Protein AF-A0A1Y2H6N6-F1 (afdb_monomer)

pLDDT: mean 71.26, std 25.76, range [23.81, 98.31]

Solvent-accessible surface area (backbone atoms only — not comparable to full-atom values): 41022 Å² total; per-residue (Å²): 111,69,70,61,58,49,52,52,53,40,67,78,58,43,85,90,69,68,81,56,61,67,55,51,50,54,47,26,56,52,52,50,36,59,76,45,70,73,45,80,83,80,35,55,64,87,38,50,57,92,87,78,74,82,55,48,78,52,72,51,32,27,39,26,52,64,88,40,48,65,54,54,52,55,57,47,41,76,80,26,39,63,58,71,90,57,88,89,52,83,86,52,82,52,66,34,27,36,42,32,33,29,46,33,33,94,84,36,56,42,51,51,28,55,70,78,53,43,67,64,22,41,46,44,33,46,29,47,67,31,63,75,72,50,58,84,29,74,31,34,46,33,43,33,36,37,42,41,78,90,73,74,52,76,56,48,77,49,70,47,80,43,41,48,72,52,46,47,41,29,63,74,62,78,46,75,65,60,71,60,46,51,57,41,55,78,64,62,80,55,57,68,68,60,49,52,50,48,50,48,52,53,49,57,50,40,49,53,32,52,78,55,59,41,40,46,38,38,32,38,38,26,34,49,55,39,29,36,42,95,30,32,44,49,53,38,40,34,42,34,35,78,32,32,25,31,63,22,33,48,76,90,78,49,76,48,17,66,92,41,77,53,47,80,95,63,76,79,66,79,88,49,83,88,57,58,74,79,41,47,54,71,52,84,43,27,43,37,38,44,32,38,41,35,47,83,94,51,78,78,61,65,71,57,58,48,52,69,72,28,40,62,41,38,86,43,69,84,70,45,76,63,56,54,33,46,61,71,62,42,51,95,78,56,92,77,77,65,90,63,60,87,50,69,88,53,84,70,81,50,73,84,78,53,70,77,73,66,68,63,74,52,70,87,69,79,76,94,61,82,87,73,94,68,87,78,82,81,78,78,80,81,79,79,85,82,87,84,85,88,83,87,82,89,82,90,75,78,100,79,85,82,78,82,81,75,79,84,76,77,54,72,66,64,56,50,50,57,52,50,57,63,55,68,76,60,80,85,80,88,91,86,86,88,79,89,81,89,79,87,84,86,88,83,88,88,88,80,87,83,89,86,82,88,83,88,89,89,82,88,88,80,90,88,88,90,88,89,85,84,84,85,86,82,91,84,84,82,87,87,85,89,89,83,90,91,89,81,91,87,82,88,90,89,81,89,84,88,86,88,82,90,87,81,88,85,79,88,80,87,89,84,89,81,79,90,82,89,78,90,79,81,93,76,90,78,85,79,78,83,76,84,78,74,81,78,83,76,80,71,82,75,79,73,56,65,72,60,52,54,51,52,49,50,56,38,51,54,48,47,55,51,29,52,55,46,38,51,54,15,50,49,26,47,73,74,38,57,75,71,42,26,53,46,13,55,54,38,41,52,53,26,53,52,51,46,52,47,39,53,52,52,47,52,55,49,51,54,53,71,65,41,97,66,96,78,81,82,90,76,78,72,54,66,64,54,55,50,50,53,53,51,51,50,52,48,50,54,50,50,63,73,64,57,133

Sequence (645 aa):
MLKSIFHVRLNTKPFHKENYDAVIVRLSNIYHIVAARGQKLKGDSQFSNVDSAAFVRDTTKYWVHPDNITEVKLVIMRHLPVLVFNTKKEYEENDSAISSVYVDNEDFECYQGRLEKTDMAQAIRIRWYGPTPTENGQCFLERKVHREKWTGEQSVKERFPIKTKYINPYLAGEYTMDVKFAKLRARGQKSVKDVELMQKLANDVQTSIVTKKMRPTIRAFYRRTAFQLSNDARVRISLDTELALIREDDFGGRRRAGDNWKREDIGIDWPFKQLPAEDITRFPYAVLEVKLQTHHGQEPPAWIVELINSHLVESCPRFSKYIHGVATLLEDKIQILPFWLPQMDQEIRKPPNTDFGLTSFLPRSWPVGTPQAGPRPTLAPRALIEGSSDSTIKGTKSLSEFEPKMPKTMDKATYQQKMAEKNANRRPANSSENTFYNQSTPMSASKASVAHSHPLVDNGSTVSDHASMAPPARPWVDRLNNRDSPLSLGAEPAMNEKNPSKANDGNNEDGLLRKKSTIRRKRFGFREKRSSVVPKRTTAPVRMEPKVFFANERTFLNWLQFSVLLGSIALTLLNFGNHMTRVSGAVLTVITLLAMLYALGIFHIRLSNILSSKANRQFHDRVGPTVLCVFLFGAYFLNFYSKSP

Nearest PDB structures (foldseek):
  3g3q-assembly1_A  TM=9.767E-01  e=6.636E-40  Saccharomyces cerevisiae
  3g3u-assembly2_B  TM=9.805E-01  e=2.078E-39  Saccharomyces cerevisiae
  5iig-assembly1_A  TM=8.612E-01  e=4.383E-41  Saccharomyces cerevisiae
  5iiq-assembly1_A  TM=8.213E-01  e=5.868E-42  Saccharomyces cerevisiae
  8i6v-assembly1_E  TM=6.382E-01  e=4.523E-48  Saccharomyces cerevisiae S288C

Secondary structure (DSSP, 8-state):
-HHHHHHHHHHHS-TTS--THHHHHHHHHHHHHHHTTTS-----GGGS-SSSS-EEEEEEEEEE-GGGHHHHHHHHHTTS-B--S-TTS---GGGGEEEEEEEE-TT-HHHHHHHHT-TT-EEEEEEEESSPPPTTSEEEEEEEE---GGG-----EEEEEEEGGGHHHHHTT---SHHHHHHHHHTT-S-HHHHHHHHHHHHHHHHHHHHTT-EEEEEEEEEEEEE--TT--SEEEEEEEEEEEEE---TTS--SSTTSSS-SS-SS-TT-TTS-GGGEEE-SSEEEEEEEEEETTPPPPHHHHHHHHSTT-EE-TT--HHHHHHHHH-GGG-S---TTGGGTTS--PPP--SSTTTGGGSPS----------PPPP--------------------S-S---PPP----HHHHHHHHHHHHHT--------------------------------------------PPPP------------------------------------------------------------------------HHHHHHHHHHHHHHHHHHHHHHHHHHHHHHH--HHHHHHHHHHHHHHHHHHHHHHHHHHHHHHHHHS----------SHHHHHHHHHHHHHHHHHHTT--

Mean predicted aligned error: 20.79 Å

Structure (mmCIF, N/CA/C/O backbone):
data_AF-A0A1Y2H6N6-F1
#
_entry.id   AF-A0A1Y2H6N6-F1
#
loop_
_atom_site.group_PDB
_atom_site.id
_atom_site.type_symbol
_atom_site.label_atom_id
_atom_site.label_alt_id
_atom_site.label_comp_id
_atom_site.label_asym_id
_atom_site.label_entity_id
_atom_site.label_seq_id
_atom_site.pdbx_PDB_ins_code
_atom_site.Cartn_x
_atom_site.Cartn_y
_atom_site.Cartn_z
_atom_site.occupancy
_atom_site.B_iso_or_equiv
_atom_site.auth_seq_id
_atom_site.auth_comp_id
_atom_site.auth_asym_id
_atom_site.auth_atom_id
_atom_site.pdbx_PDB_model_num
ATOM 1 N N . MET A 1 1 ? -1.825 -40.559 -17.951 1.00 51.31 1 MET A N 1
ATOM 2 C CA . MET A 1 1 ? -1.825 -40.774 -16.483 1.00 51.31 1 MET A CA 1
ATOM 3 C C . MET A 1 1 ? -0.556 -40.293 -15.770 1.00 51.31 1 MET A C 1
ATOM 5 O O . MET A 1 1 ? -0.718 -39.531 -14.832 1.00 51.31 1 MET A O 1
ATOM 9 N N . LEU A 1 2 ? 0.681 -40.657 -16.164 1.00 54.78 2 LEU A N 1
ATOM 10 C CA . LEU A 1 2 ? 1.888 -40.334 -15.360 1.00 54.78 2 LEU A CA 1
ATOM 11 C C . LEU A 1 2 ? 1.983 -38.874 -14.866 1.00 54.78 2 LEU A C 1
ATOM 13 O O . LEU A 1 2 ? 2.251 -38.667 -13.686 1.00 54.78 2 LEU A O 1
ATOM 17 N N . LYS A 1 3 ? 1.712 -37.873 -15.721 1.00 60.41 3 LYS A N 1
ATOM 18 C CA . LYS A 1 3 ? 1.762 -36.450 -15.327 1.00 60.41 3 LYS A CA 1
ATOM 19 C C . LYS A 1 3 ? 0.870 -36.122 -14.120 1.00 60.41 3 LYS A C 1
ATOM 21 O O . LYS A 1 3 ? 1.341 -35.438 -13.219 1.00 60.41 3 LYS A O 1
ATOM 26 N N . SER A 1 4 ? -0.371 -36.616 -14.046 1.00 72.69 4 SER A N 1
ATOM 27 C CA . SER A 1 4 ? -1.257 -36.313 -12.908 1.00 72.69 4 SER A CA 1
ATOM 28 C C . SER A 1 4 ? -0.800 -37.009 -11.624 1.00 72.69 4 SER A C 1
ATOM 30 O O . SER A 1 4 ? -0.731 -36.364 -10.582 1.00 72.69 4 SER A O 1
ATOM 32 N N . ILE A 1 5 ? -0.383 -38.277 -11.698 1.00 80.19 5 ILE A N 1
ATOM 33 C CA . ILE A 1 5 ? 0.163 -39.021 -10.546 1.00 80.19 5 ILE A CA 1
ATOM 34 C C . ILE A 1 5 ? 1.440 -38.344 -10.016 1.00 80.19 5 ILE A C 1
ATOM 36 O O . ILE A 1 5 ? 1.615 -38.194 -8.804 1.00 80.19 5 ILE A O 1
ATOM 40 N N . PHE A 1 6 ? 2.314 -37.881 -10.914 1.00 80.56 6 PHE A N 1
ATOM 41 C CA . PHE A 1 6 ? 3.525 -37.150 -10.550 1.00 80.56 6 PHE A CA 1
ATOM 42 C C . PHE A 1 6 ? 3.203 -35.774 -9.949 1.00 80.56 6 PHE A C 1
ATOM 44 O O . PHE A 1 6 ? 3.751 -35.437 -8.905 1.00 80.56 6 PHE A O 1
ATOM 51 N N . HIS A 1 7 ? 2.250 -35.018 -10.511 1.00 77.19 7 HIS A N 1
ATOM 52 C CA . HIS A 1 7 ? 1.781 -33.759 -9.917 1.00 77.19 7 HIS A CA 1
ATOM 53 C C . HIS A 1 7 ? 1.133 -33.945 -8.537 1.00 77.19 7 HIS A C 1
ATOM 55 O O . HIS A 1 7 ? 1.324 -33.088 -7.676 1.00 77.19 7 HIS A O 1
ATOM 61 N N . VAL A 1 8 ? 0.413 -35.043 -8.279 1.00 81.69 8 VAL A N 1
ATOM 62 C CA . VAL A 1 8 ? -0.088 -35.354 -6.927 1.00 81.69 8 VAL A CA 1
ATOM 63 C C . VAL A 1 8 ? 1.087 -35.583 -5.973 1.00 81.69 8 VAL A C 1
ATOM 65 O O . VAL A 1 8 ? 1.162 -34.918 -4.942 1.00 81.69 8 VAL A O 1
ATOM 68 N N . ARG A 1 9 ? 2.062 -36.428 -6.341 1.00 81.44 9 ARG A N 1
ATOM 69 C CA . ARG A 1 9 ? 3.252 -36.686 -5.506 1.00 81.44 9 ARG A CA 1
ATOM 70 C C . ARG A 1 9 ? 4.082 -35.417 -5.253 1.00 81.44 9 ARG A C 1
ATOM 72 O O . ARG A 1 9 ? 4.446 -35.160 -4.105 1.00 81.44 9 ARG A O 1
ATOM 79 N N . LEU A 1 10 ? 4.290 -34.580 -6.272 1.00 80.25 10 LEU A N 1
ATOM 80 C CA . LEU A 1 10 ? 4.934 -33.266 -6.147 1.00 80.25 10 LEU A CA 1
ATOM 81 C C . LEU A 1 10 ? 4.163 -32.309 -5.230 1.00 80.25 10 LEU A C 1
ATOM 83 O O . LEU A 1 10 ? 4.784 -31.554 -4.494 1.00 80.25 10 LEU A O 1
ATOM 87 N N . ASN A 1 11 ? 2.827 -32.328 -5.240 1.00 75.56 11 ASN A N 1
ATOM 88 C CA . ASN A 1 11 ? 2.036 -31.497 -4.328 1.00 75.56 11 ASN A CA 1
ATOM 89 C C . ASN A 1 11 ? 2.019 -32.036 -2.888 1.00 75.56 11 ASN A C 1
ATOM 91 O O . ASN A 1 11 ? 1.896 -31.234 -1.967 1.00 75.56 11 ASN A O 1
ATOM 95 N N . THR A 1 12 ? 2.190 -33.348 -2.672 1.00 79.62 12 THR A N 1
ATOM 96 C CA . THR A 1 12 ? 2.361 -33.921 -1.319 1.00 79.62 12 THR A CA 1
ATOM 97 C C . THR A 1 12 ? 3.763 -33.723 -0.734 1.00 79.62 12 THR A C 1
ATOM 99 O O . THR A 1 12 ? 3.912 -33.759 0.484 1.00 79.62 12 THR A O 1
ATOM 102 N N . LYS A 1 13 ? 4.789 -33.500 -1.570 1.00 75.50 13 LYS A N 1
ATOM 103 C CA . LYS A 1 13 ? 6.164 -33.160 -1.149 1.00 75.50 13 LYS A CA 1
ATOM 104 C C . LYS A 1 13 ? 6.730 -31.994 -1.986 1.00 75.50 13 LYS A C 1
ATOM 106 O O . LYS A 1 13 ? 7.582 -32.215 -2.851 1.00 75.50 13 LYS A O 1
ATOM 111 N N . PRO A 1 14 ? 6.233 -30.758 -1.785 1.00 70.56 14 PRO A N 1
ATOM 112 C CA . PRO A 1 14 ? 6.499 -29.642 -2.687 1.00 70.56 14 PRO A CA 1
ATOM 113 C C . PRO A 1 14 ? 7.792 -28.890 -2.339 1.00 70.56 14 PRO A C 1
ATOM 115 O O . PRO A 1 14 ? 7.750 -27.823 -1.732 1.00 70.56 14 PRO A O 1
ATOM 118 N N . PHE A 1 15 ? 8.933 -29.387 -2.826 1.00 70.00 15 PHE A N 1
ATOM 119 C CA . PHE A 1 15 ? 10.248 -28.723 -2.703 1.00 70.00 15 PHE A CA 1
ATOM 120 C C . PHE A 1 15 ? 10.281 -27.268 -3.225 1.00 70.00 15 PHE A C 1
ATOM 122 O O . PHE A 1 15 ? 11.168 -26.499 -2.888 1.00 70.00 15 PHE A O 1
ATOM 129 N N . HIS A 1 16 ? 9.317 -26.883 -4.066 1.00 66.06 16 HIS A N 1
ATOM 130 C CA . HIS A 1 16 ? 9.185 -25.552 -4.668 1.00 66.06 16 HIS A CA 1
ATOM 131 C C . HIS A 1 16 ? 8.195 -24.632 -3.921 1.00 66.06 16 HIS A C 1
ATOM 133 O O . HIS A 1 16 ? 7.861 -23.564 -4.427 1.00 66.06 16 HIS A O 1
ATOM 139 N N . LYS A 1 17 ? 7.670 -25.050 -2.758 1.00 64.56 17 LYS A N 1
ATOM 140 C CA . LYS A 1 17 ? 6.752 -24.253 -1.913 1.00 64.56 17 LYS A CA 1
ATOM 141 C C . LYS A 1 17 ? 7.272 -24.059 -0.484 1.00 64.56 17 LYS A C 1
ATOM 143 O O . LYS A 1 17 ? 6.508 -23.684 0.401 1.00 64.56 17 LYS A O 1
ATOM 148 N N . GLU A 1 18 ? 8.549 -24.340 -0.245 1.00 69.06 18 GLU A N 1
ATOM 149 C CA . GLU A 1 18 ? 9.190 -24.104 1.047 1.00 69.06 18 GLU A CA 1
ATOM 150 C C . GLU A 1 18 ? 9.322 -22.594 1.300 1.00 69.06 18 GLU A C 1
ATOM 152 O O . GLU A 1 18 ? 9.846 -21.857 0.463 1.00 69.06 18 GLU A O 1
ATOM 157 N N . ASN A 1 19 ? 8.841 -22.113 2.451 1.00 73.88 19 ASN A N 1
ATOM 158 C CA . ASN A 1 19 ? 8.989 -20.705 2.810 1.00 73.88 19 ASN A CA 1
ATOM 159 C C . ASN A 1 19 ? 10.373 -20.455 3.430 1.00 73.88 19 ASN A C 1
ATOM 161 O O . ASN A 1 19 ? 10.602 -20.700 4.615 1.00 73.88 19 ASN A O 1
ATOM 165 N N . TYR A 1 20 ? 11.292 -19.924 2.625 1.00 81.62 20 TYR A N 1
ATOM 166 C CA . TYR A 1 20 ? 12.651 -19.610 3.063 1.00 81.62 20 TYR A CA 1
ATOM 167 C C . TYR A 1 20 ? 12.773 -18.340 3.925 1.00 81.62 20 TYR A C 1
ATOM 169 O O . TYR A 1 20 ? 13.885 -18.015 4.331 1.00 81.62 20 TYR A O 1
ATOM 177 N N . ASP A 1 21 ? 11.697 -17.620 4.263 1.00 81.75 21 ASP A N 1
ATOM 178 C CA . ASP A 1 21 ? 11.808 -16.307 4.925 1.00 81.75 21 ASP A CA 1
ATOM 179 C C . ASP A 1 21 ? 12.500 -16.346 6.294 1.00 81.75 21 ASP A C 1
ATOM 181 O O . ASP A 1 21 ? 13.324 -15.476 6.579 1.00 81.75 21 ASP A O 1
ATOM 185 N N . ALA A 1 22 ? 12.275 -17.380 7.110 1.00 83.94 22 ALA A N 1
ATOM 186 C CA . ALA A 1 22 ? 13.006 -17.548 8.370 1.00 83.94 22 ALA A CA 1
ATOM 187 C C . ALA A 1 22 ? 14.518 -17.777 8.148 1.00 83.94 22 ALA A C 1
ATOM 189 O O . ALA A 1 22 ? 15.350 -17.307 8.930 1.00 83.94 22 ALA A O 1
ATOM 190 N N . VAL A 1 23 ? 14.884 -18.449 7.050 1.00 86.81 23 VAL A N 1
ATOM 191 C CA . VAL A 1 23 ? 16.280 -18.653 6.634 1.00 86.81 23 VAL A CA 1
ATOM 192 C C . VAL A 1 23 ? 16.868 -17.352 6.087 1.00 86.81 23 VAL A C 1
ATOM 194 O O . VAL A 1 23 ? 17.972 -16.992 6.477 1.00 86.81 23 VAL A O 1
ATOM 197 N N . ILE A 1 24 ? 16.128 -16.600 5.266 1.00 87.50 24 ILE A N 1
ATOM 198 C CA . ILE A 1 24 ? 16.547 -15.306 4.700 1.00 87.50 24 ILE A CA 1
ATOM 199 C C . ILE A 1 24 ? 16.751 -14.259 5.807 1.00 87.50 24 ILE A C 1
ATOM 201 O O . ILE A 1 24 ? 17.736 -13.525 5.770 1.00 87.50 24 ILE A O 1
ATOM 205 N N . VAL A 1 25 ? 15.896 -14.218 6.836 1.00 86.62 25 VAL A N 1
ATOM 206 C CA . VAL A 1 25 ? 16.084 -13.357 8.022 1.00 86.62 25 VAL A CA 1
ATOM 207 C C . VAL A 1 25 ? 17.389 -13.701 8.753 1.00 86.62 25 VAL A C 1
ATOM 209 O O . VAL A 1 25 ? 18.194 -12.810 9.036 1.00 86.62 25 VAL A O 1
ATOM 212 N N . ARG A 1 26 ? 17.638 -14.989 9.031 1.00 86.69 26 ARG A N 1
ATOM 213 C CA . ARG A 1 26 ? 18.870 -15.448 9.700 1.00 86.69 26 ARG A CA 1
ATOM 214 C C . ARG A 1 26 ? 20.116 -15.196 8.833 1.00 86.69 26 ARG A C 1
ATOM 216 O O . ARG A 1 26 ? 21.112 -14.678 9.336 1.00 86.69 26 ARG A O 1
ATOM 223 N N . LEU A 1 27 ? 20.037 -15.471 7.530 1.00 90.69 27 LEU A N 1
ATOM 224 C CA . LEU A 1 27 ? 21.101 -15.246 6.548 1.00 90.69 27 LEU A CA 1
ATOM 225 C C . LEU A 1 27 ? 21.431 -13.759 6.381 1.00 90.69 27 LEU A C 1
ATOM 227 O O . LEU A 1 27 ? 22.607 -13.418 6.332 1.00 90.69 27 LEU A O 1
ATOM 231 N N . SER A 1 28 ? 20.432 -12.871 6.356 1.00 88.12 28 SER A N 1
ATOM 232 C CA . SER A 1 28 ? 20.632 -11.418 6.277 1.00 88.12 28 SER A CA 1
ATOM 233 C C . SER A 1 28 ? 21.463 -10.907 7.455 1.00 88.12 28 SER A C 1
ATOM 235 O O . SER A 1 28 ? 22.450 -10.196 7.255 1.00 88.12 28 SER A O 1
ATOM 237 N N . ASN A 1 29 ? 21.128 -11.335 8.678 1.00 84.81 29 ASN A N 1
ATOM 238 C CA . ASN A 1 29 ? 21.883 -10.977 9.878 1.00 84.81 29 ASN A CA 1
ATOM 239 C C . ASN A 1 29 ? 23.345 -11.452 9.791 1.00 84.81 29 ASN A C 1
ATOM 241 O O . ASN A 1 29 ? 24.260 -10.655 9.996 1.00 84.81 29 ASN A O 1
ATOM 245 N N . ILE A 1 30 ? 23.575 -12.722 9.436 1.00 87.69 30 ILE A N 1
ATOM 246 C CA . ILE A 1 30 ? 24.926 -13.298 9.313 1.00 87.69 30 ILE A CA 1
ATOM 247 C C . ILE A 1 30 ? 25.726 -12.594 8.207 1.00 87.69 30 ILE A C 1
ATOM 249 O O . ILE A 1 30 ? 26.849 -12.152 8.446 1.00 87.69 30 ILE A O 1
ATOM 253 N N . TYR A 1 31 ? 25.139 -12.437 7.017 1.00 89.19 31 TYR A N 1
ATOM 254 C CA . TYR A 1 31 ? 25.769 -11.794 5.864 1.00 89.19 31 TYR A CA 1
ATOM 255 C C . TYR A 1 31 ? 26.246 -10.379 6.200 1.00 89.19 31 TYR A C 1
ATOM 257 O O . TYR A 1 31 ? 27.390 -10.033 5.915 1.00 89.19 31 TYR A O 1
ATOM 265 N N . HIS A 1 32 ? 25.417 -9.575 6.868 1.00 83.94 32 HIS A N 1
ATOM 266 C CA . HIS A 1 32 ? 25.792 -8.213 7.237 1.00 83.94 32 HIS A CA 1
ATOM 267 C C . HIS A 1 32 ? 26.825 -8.135 8.368 1.00 83.94 32 HIS A C 1
ATOM 269 O O . HIS A 1 32 ? 27.673 -7.245 8.325 1.00 83.94 32 HIS A O 1
ATOM 275 N N . ILE A 1 33 ? 26.818 -9.066 9.330 1.00 84.94 33 ILE A N 1
ATOM 276 C CA . ILE A 1 33 ? 27.881 -9.173 10.346 1.00 84.94 33 ILE A CA 1
ATOM 277 C C . ILE A 1 33 ? 29.229 -9.489 9.677 1.00 84.94 33 ILE A C 1
ATOM 279 O O . ILE A 1 33 ? 30.233 -8.845 9.984 1.00 84.94 33 ILE A O 1
ATOM 283 N N . VAL A 1 34 ? 29.253 -10.433 8.730 1.00 87.81 34 VAL A N 1
ATOM 284 C CA . VAL A 1 34 ? 30.469 -10.822 7.992 1.00 87.81 34 VAL A CA 1
ATOM 285 C C . VAL A 1 34 ? 30.937 -9.704 7.054 1.00 87.81 34 VAL A C 1
ATOM 287 O O . VAL A 1 34 ? 32.109 -9.330 7.088 1.00 87.81 34 VAL A O 1
ATOM 290 N N . ALA A 1 35 ? 30.034 -9.110 6.268 1.00 83.50 35 ALA A N 1
ATOM 291 C CA . ALA A 1 35 ? 30.352 -8.025 5.336 1.00 83.50 35 ALA A CA 1
ATOM 292 C C . ALA A 1 35 ? 30.894 -6.774 6.052 1.00 83.50 35 ALA A C 1
ATOM 294 O O . ALA A 1 35 ? 31.828 -6.138 5.566 1.00 83.50 35 ALA A O 1
ATOM 295 N N . ALA A 1 36 ? 30.368 -6.455 7.239 1.00 79.88 36 ALA A N 1
ATOM 296 C CA . ALA A 1 36 ? 30.872 -5.377 8.087 1.00 79.88 36 ALA A CA 1
ATOM 297 C C . ALA A 1 36 ? 32.096 -5.775 8.942 1.00 79.88 36 ALA A C 1
ATOM 299 O O . ALA A 1 36 ? 32.544 -4.980 9.768 1.00 79.88 36 ALA A O 1
ATOM 300 N N . ARG A 1 37 ? 32.643 -6.991 8.776 1.00 82.00 37 ARG A N 1
ATOM 301 C CA . ARG A 1 37 ? 33.781 -7.537 9.546 1.00 82.00 37 ARG A CA 1
ATOM 302 C C . ARG A 1 37 ? 33.584 -7.417 11.067 1.00 82.00 37 ARG A C 1
ATOM 304 O O . ARG A 1 37 ? 34.478 -6.985 11.789 1.00 82.00 37 ARG A O 1
ATOM 311 N N . GLY A 1 38 ? 32.380 -7.735 11.546 1.00 72.44 38 GLY A N 1
ATOM 312 C CA . GLY A 1 38 ? 31.982 -7.627 12.955 1.00 72.44 38 GLY A CA 1
ATOM 313 C C . GLY A 1 38 ? 31.633 -6.210 13.435 1.00 72.44 38 GLY A C 1
ATOM 314 O O . GLY A 1 38 ? 31.127 -6.053 14.546 1.00 72.44 38 GLY A O 1
ATOM 315 N N . GLN A 1 39 ? 31.844 -5.169 12.623 1.00 72.94 39 GLN A N 1
ATOM 316 C CA . GLN A 1 39 ? 31.418 -3.811 12.966 1.00 72.94 39 GLN A CA 1
ATOM 317 C C . GLN A 1 39 ? 29.894 -3.665 12.828 1.00 72.94 39 GLN A C 1
ATOM 319 O O . GLN A 1 39 ? 29.255 -4.297 11.989 1.00 72.94 39 GLN A O 1
ATOM 324 N N . LYS A 1 40 ? 29.283 -2.777 13.621 1.00 67.06 40 LYS A N 1
ATOM 325 C CA . LYS A 1 40 ? 27.877 -2.399 13.404 1.00 67.06 40 LYS A CA 1
ATOM 326 C C . LYS A 1 40 ? 27.774 -1.580 12.116 1.00 67.06 40 LYS A C 1
ATOM 328 O O . LYS A 1 40 ? 28.489 -0.589 11.981 1.00 67.06 40 LYS A O 1
ATOM 333 N N . LEU A 1 41 ? 26.858 -1.952 11.217 1.00 63.69 41 LEU A N 1
ATOM 334 C CA . LEU A 1 41 ? 26.560 -1.197 9.994 1.00 63.69 41 LEU A CA 1
ATOM 335 C C . LEU A 1 41 ? 26.210 0.263 10.323 1.00 63.69 41 LEU A C 1
ATOM 337 O O . LEU A 1 41 ? 25.100 0.573 10.764 1.00 63.69 41 LEU A O 1
ATOM 341 N N . LYS A 1 42 ? 27.160 1.173 10.089 1.00 57.12 42 LYS A N 1
ATOM 342 C CA . LYS A 1 42 ? 26.956 2.618 10.219 1.00 57.12 42 LYS A CA 1
ATOM 343 C C . LYS A 1 42 ? 26.180 3.127 9.004 1.00 57.12 42 LYS A C 1
ATOM 345 O O . LYS A 1 42 ? 26.768 3.577 8.028 1.00 57.12 42 LYS A O 1
ATOM 350 N N . GLY A 1 43 ? 24.851 3.046 9.080 1.00 59.12 43 GLY A N 1
ATOM 351 C CA . GLY A 1 43 ? 23.979 3.827 8.203 1.00 59.12 43 GLY A CA 1
ATOM 352 C C . GLY A 1 43 ? 24.268 5.324 8.366 1.00 59.12 43 GLY A C 1
ATOM 353 O O . GLY A 1 43 ? 24.599 5.780 9.464 1.00 59.12 43 GLY A O 1
ATOM 354 N N . ASP A 1 44 ? 24.181 6.055 7.262 1.00 57.75 44 ASP A N 1
ATOM 355 C CA . ASP A 1 44 ? 24.657 7.432 7.135 1.00 57.75 44 ASP A CA 1
ATOM 356 C C . ASP A 1 44 ? 23.765 8.402 7.926 1.00 57.75 44 ASP A C 1
ATOM 358 O O . ASP A 1 44 ? 22.629 8.691 7.543 1.00 57.75 44 ASP A O 1
ATOM 362 N N . SER A 1 45 ? 24.257 8.855 9.083 1.00 57.22 45 SER A N 1
ATOM 363 C CA . SER A 1 45 ? 23.423 9.431 10.147 1.00 57.22 45 SER A CA 1
ATOM 364 C C . SER A 1 45 ? 22.739 10.746 9.772 1.00 57.22 45 SER A C 1
ATOM 366 O O . SER A 1 45 ? 21.734 11.093 10.396 1.00 57.22 45 SER A O 1
ATOM 368 N N . GLN A 1 46 ? 23.202 11.438 8.727 1.00 54.62 46 GLN A N 1
ATOM 369 C CA . GLN A 1 46 ? 22.524 12.613 8.165 1.00 54.62 46 GLN A CA 1
ATOM 370 C C . GLN A 1 46 ? 21.119 12.265 7.635 1.00 54.62 46 GLN A C 1
ATOM 372 O O . GLN A 1 46 ? 20.206 13.083 7.712 1.00 54.62 46 GLN A O 1
ATOM 377 N N . PHE A 1 47 ? 20.915 11.021 7.189 1.00 54.97 47 PHE A N 1
ATOM 378 C CA . PHE A 1 47 ? 19.635 10.495 6.707 1.00 54.97 47 PHE A CA 1
ATOM 379 C C . PHE A 1 47 ? 18.816 9.788 7.799 1.00 54.97 47 PHE A C 1
ATOM 381 O O . PHE A 1 47 ? 17.760 9.232 7.501 1.00 54.97 47 PHE A O 1
ATOM 388 N N . SER A 1 48 ? 19.260 9.797 9.061 1.00 54.75 48 SER A N 1
ATOM 389 C CA . SER A 1 48 ? 18.502 9.178 10.159 1.00 54.75 48 SER A CA 1
ATOM 390 C C . SER A 1 48 ? 17.197 9.929 10.467 1.00 54.75 48 SER A C 1
ATOM 392 O O . SER A 1 48 ? 16.164 9.297 10.705 1.00 54.75 48 SER A O 1
ATOM 394 N N . ASN A 1 49 ? 17.219 11.268 10.404 1.00 51.72 49 ASN A N 1
ATOM 395 C CA . ASN A 1 49 ? 16.061 12.116 10.677 1.00 51.72 49 ASN A CA 1
ATOM 396 C C . ASN A 1 49 ? 15.224 12.363 9.419 1.00 51.72 49 ASN A C 1
ATOM 398 O O . ASN A 1 49 ? 15.713 12.747 8.358 1.00 51.72 49 ASN A O 1
ATOM 402 N N . VAL A 1 50 ? 13.917 12.167 9.571 1.00 51.53 50 VAL A N 1
ATOM 403 C CA . VAL A 1 50 ? 12.918 12.242 8.498 1.00 51.53 50 VAL A CA 1
ATOM 404 C C . VAL A 1 50 ? 12.511 13.693 8.196 1.00 51.53 50 VAL A C 1
ATOM 406 O O . VAL A 1 50 ? 12.016 13.963 7.107 1.00 51.53 50 VAL A O 1
ATOM 409 N N . ASP A 1 51 ? 12.764 14.643 9.096 1.00 49.72 51 ASP A N 1
ATOM 410 C CA . ASP A 1 51 ? 12.102 15.957 9.058 1.00 49.72 51 ASP A CA 1
ATOM 411 C C . ASP A 1 51 ? 13.055 17.154 8.844 1.00 49.72 51 ASP A C 1
ATOM 413 O O . ASP A 1 51 ? 12.618 18.302 8.884 1.00 49.72 51 ASP A O 1
ATOM 417 N N . SER A 1 52 ? 14.352 16.913 8.597 1.00 49.75 52 SER A N 1
ATOM 418 C CA . SER A 1 52 ? 15.408 17.941 8.730 1.00 49.75 52 SER A CA 1
ATOM 419 C C . SER A 1 52 ? 16.330 18.143 7.511 1.00 49.75 52 SER A C 1
ATOM 421 O O . SER A 1 52 ? 17.509 18.429 7.695 1.00 49.75 52 SER A O 1
ATOM 423 N N . ALA A 1 53 ? 15.836 18.035 6.269 1.00 52.84 53 ALA A N 1
ATOM 424 C CA . ALA A 1 53 ? 16.568 18.518 5.084 1.00 52.84 53 ALA A CA 1
ATOM 425 C C . ALA A 1 53 ? 15.661 18.744 3.857 1.00 52.84 53 ALA A C 1
ATOM 427 O O . ALA A 1 53 ? 14.551 18.223 3.781 1.00 52.84 53 ALA A O 1
ATOM 428 N N . ALA A 1 54 ? 16.169 19.469 2.853 1.00 61.50 54 ALA A N 1
ATOM 429 C CA . ALA A 1 54 ? 15.579 19.509 1.514 1.00 61.50 54 ALA A CA 1
ATOM 430 C C . ALA A 1 54 ? 15.968 18.241 0.725 1.00 61.50 54 ALA A C 1
ATOM 432 O O . ALA A 1 54 ? 17.014 18.178 0.071 1.00 61.50 54 ALA A O 1
ATOM 433 N N . PHE A 1 55 ? 15.126 17.214 0.819 1.00 68.75 55 PHE A N 1
ATOM 434 C CA . PHE A 1 55 ? 15.202 15.977 0.037 1.00 68.75 55 PHE A CA 1
ATOM 435 C C . PHE A 1 55 ? 13.968 15.834 -0.867 1.00 68.75 55 PHE A C 1
ATOM 437 O O . PHE A 1 55 ? 12.889 16.357 -0.577 1.00 68.75 55 PHE A O 1
ATOM 444 N N . VAL A 1 56 ? 14.102 15.057 -1.937 1.00 73.25 56 VAL A N 1
ATOM 445 C CA . VAL A 1 56 ? 12.978 14.577 -2.741 1.00 73.25 56 VAL A CA 1
ATOM 446 C C . VAL A 1 56 ? 12.586 13.194 -2.233 1.00 73.25 56 VAL A C 1
ATOM 448 O O . VAL A 1 56 ? 13.428 12.306 -2.114 1.00 73.25 56 VAL A O 1
ATOM 451 N N . ARG A 1 57 ? 11.296 13.005 -1.938 1.00 79.88 57 ARG A N 1
ATOM 452 C CA . ARG A 1 57 ? 10.717 11.683 -1.681 1.00 79.88 57 ARG A CA 1
ATOM 453 C C . ARG A 1 57 ? 10.056 11.152 -2.937 1.00 79.88 57 ARG A C 1
ATOM 455 O O . ARG A 1 57 ? 9.169 11.815 -3.472 1.00 79.88 57 ARG A O 1
ATOM 462 N N . ASP A 1 58 ? 10.417 9.936 -3.326 1.00 83.06 58 ASP A N 1
ATOM 463 C CA . ASP A 1 58 ? 9.638 9.148 -4.280 1.00 83.06 58 ASP A CA 1
ATOM 464 C C . ASP A 1 58 ? 9.215 7.805 -3.665 1.00 83.06 58 ASP A C 1
ATOM 466 O O . ASP A 1 58 ? 9.776 7.322 -2.675 1.00 83.06 58 ASP A O 1
ATOM 470 N N . THR A 1 59 ? 8.149 7.220 -4.199 1.00 88.94 59 THR A N 1
ATOM 471 C CA . THR A 1 59 ? 7.614 5.922 -3.784 1.00 88.94 59 THR A CA 1
ATOM 472 C C . THR A 1 59 ? 7.010 5.223 -4.991 1.00 88.94 59 THR A C 1
ATOM 474 O O . THR A 1 59 ? 5.827 5.387 -5.312 1.00 88.94 59 THR A O 1
ATOM 477 N N . THR A 1 60 ? 7.836 4.420 -5.649 1.00 91.88 60 THR A N 1
ATOM 478 C CA . THR A 1 60 ? 7.448 3.590 -6.785 1.00 91.88 60 THR A CA 1
ATOM 479 C C . THR A 1 60 ? 6.976 2.213 -6.318 1.00 91.88 60 THR A C 1
ATOM 481 O O . THR A 1 60 ? 7.180 1.796 -5.171 1.00 91.88 60 THR A O 1
ATOM 484 N N . LYS A 1 61 ? 6.249 1.520 -7.198 1.00 95.81 61 LYS A N 1
ATOM 485 C CA . LYS A 1 61 ? 5.695 0.194 -6.929 1.00 95.81 61 LYS A CA 1
ATOM 486 C C . LYS A 1 61 ? 5.814 -0.687 -8.149 1.00 95.81 61 LYS A C 1
ATOM 488 O O . LYS A 1 61 ? 5.579 -0.222 -9.262 1.00 95.81 61 LYS A O 1
ATOM 493 N N . TYR A 1 62 ? 6.110 -1.950 -7.887 1.00 96.44 62 TYR A N 1
ATOM 494 C CA . TYR A 1 62 ? 6.335 -2.957 -8.903 1.00 96.44 62 TYR A CA 1
ATOM 495 C C . TYR A 1 62 ? 5.604 -4.244 -8.540 1.00 96.44 62 TYR A C 1
ATOM 497 O O . TYR A 1 62 ? 5.381 -4.534 -7.360 1.00 96.44 62 TYR A O 1
ATOM 505 N N . TRP A 1 63 ? 5.239 -5.011 -9.556 1.00 97.12 63 TRP A N 1
ATOM 506 C CA . TRP A 1 63 ? 4.833 -6.400 -9.413 1.00 97.12 63 TRP A CA 1
ATOM 507 C C . TRP A 1 63 ? 6.052 -7.303 -9.613 1.00 97.12 63 TRP A C 1
ATOM 509 O O . TRP A 1 63 ? 6.966 -6.971 -10.367 1.00 97.12 63 TRP A O 1
ATOM 519 N N . VAL A 1 64 ? 6.081 -8.421 -8.896 1.00 96.44 64 VAL A N 1
ATOM 520 C CA . VAL A 1 64 ? 7.145 -9.430 -8.944 1.00 96.44 64 VAL A CA 1
ATOM 521 C C . VAL A 1 64 ? 6.469 -10.783 -9.114 1.00 96.44 64 VAL A C 1
ATOM 523 O O . VAL A 1 64 ? 5.610 -11.143 -8.304 1.00 96.44 64 VAL A O 1
ATOM 526 N N . HIS A 1 65 ? 6.829 -11.523 -10.162 1.00 95.00 65 HIS A N 1
ATOM 527 C CA . HIS A 1 65 ? 6.282 -12.859 -10.393 1.00 95.00 65 HIS A CA 1
ATOM 528 C C . HIS A 1 65 ? 6.679 -13.807 -9.238 1.00 95.00 65 HIS A C 1
ATOM 530 O O . HIS A 1 65 ? 7.810 -13.689 -8.760 1.00 95.00 65 HIS A O 1
ATOM 536 N N . PRO A 1 66 ? 5.813 -14.736 -8.776 1.00 92.25 66 PRO A N 1
ATOM 537 C CA . PRO A 1 66 ? 6.115 -15.652 -7.673 1.00 92.25 66 PRO A CA 1
ATOM 538 C C . PRO A 1 66 ? 7.487 -16.331 -7.745 1.00 92.25 66 PRO A C 1
ATOM 540 O O . PRO A 1 66 ? 8.233 -16.281 -6.769 1.00 92.25 66 PRO A O 1
ATOM 543 N N . ASP A 1 67 ? 7.854 -16.866 -8.912 1.00 89.50 67 ASP A N 1
ATOM 544 C CA . ASP A 1 67 ? 9.157 -17.503 -9.171 1.00 89.50 67 ASP A CA 1
ATOM 545 C C . ASP A 1 67 ? 10.352 -16.593 -8.806 1.00 89.50 67 ASP A C 1
ATOM 547 O O . ASP A 1 67 ? 11.358 -17.055 -8.270 1.00 89.50 67 ASP A O 1
ATOM 551 N N . ASN A 1 68 ? 10.218 -15.280 -9.029 1.00 91.94 68 ASN A N 1
ATOM 552 C CA . ASN A 1 68 ? 11.277 -14.286 -8.837 1.00 91.94 68 ASN A CA 1
ATOM 553 C C . ASN A 1 68 ? 11.376 -13.787 -7.381 1.00 91.94 68 ASN A C 1
ATOM 555 O O . ASN A 1 68 ? 12.310 -13.056 -7.049 1.00 91.94 68 ASN A O 1
ATOM 559 N N . ILE A 1 69 ? 10.427 -14.132 -6.494 1.00 92.62 69 ILE A N 1
ATOM 560 C CA . ILE A 1 69 ? 10.357 -13.592 -5.120 1.00 92.62 69 ILE A CA 1
ATOM 561 C C . ILE A 1 69 ? 11.651 -13.866 -4.346 1.00 92.62 69 ILE A C 1
ATOM 563 O O . ILE A 1 69 ? 12.190 -12.957 -3.712 1.00 92.62 69 ILE A O 1
ATOM 567 N N . THR A 1 70 ? 12.153 -15.101 -4.390 1.00 90.38 70 THR A N 1
ATOM 568 C CA . THR A 1 70 ? 13.349 -15.518 -3.640 1.00 90.38 70 THR A CA 1
ATOM 569 C C . THR A 1 70 ? 14.608 -14.828 -4.166 1.00 90.38 70 THR A C 1
ATOM 571 O O . THR A 1 70 ? 15.425 -14.356 -3.376 1.00 90.38 70 THR A O 1
ATOM 574 N N . GLU A 1 71 ? 14.733 -14.686 -5.487 1.00 90.88 71 GLU A N 1
ATOM 575 C CA . GLU A 1 71 ? 15.835 -13.961 -6.123 1.00 90.88 71 GLU A CA 1
ATOM 576 C C . GLU A 1 71 ? 15.817 -12.472 -5.758 1.00 90.88 71 GLU A C 1
ATOM 578 O O . GLU A 1 71 ? 16.817 -11.953 -5.265 1.00 90.88 71 GLU A O 1
ATOM 583 N N . VAL A 1 72 ? 14.665 -11.802 -5.874 1.00 93.69 72 VAL A N 1
ATOM 584 C CA . VAL A 1 72 ? 14.505 -10.392 -5.478 1.00 93.69 72 VAL A CA 1
ATOM 585 C C . VAL A 1 72 ? 14.819 -10.187 -3.991 1.00 93.69 72 VAL A C 1
ATOM 587 O O . VAL A 1 72 ? 15.531 -9.240 -3.647 1.00 93.69 72 VAL A O 1
ATOM 590 N N . LYS A 1 73 ? 14.363 -11.083 -3.099 1.00 93.69 73 LYS A N 1
ATOM 591 C CA . LYS A 1 73 ? 14.708 -11.039 -1.664 1.00 93.69 73 LYS A CA 1
ATOM 592 C C . LYS A 1 73 ? 16.224 -11.128 -1.449 1.00 93.69 73 LYS A C 1
ATOM 594 O O . LYS A 1 73 ? 16.769 -10.307 -0.714 1.00 93.69 73 LYS A O 1
ATOM 599 N N . LEU A 1 74 ? 16.908 -12.069 -2.103 1.00 91.62 74 LEU A N 1
ATOM 600 C CA . LEU A 1 74 ? 18.355 -12.279 -1.957 1.00 91.62 74 LEU A CA 1
ATOM 601 C C . LEU A 1 74 ? 19.200 -11.159 -2.587 1.00 91.62 74 LEU A C 1
ATOM 603 O O . LEU A 1 74 ? 20.218 -10.777 -2.011 1.00 91.62 74 LEU A O 1
ATOM 607 N N . VAL A 1 75 ? 18.772 -10.589 -3.717 1.00 92.12 75 VAL A N 1
ATOM 608 C CA . VAL A 1 75 ? 19.419 -9.423 -4.342 1.00 92.12 75 VAL A CA 1
ATOM 609 C C . VAL A 1 75 ? 19.333 -8.202 -3.422 1.00 92.12 75 VAL A C 1
ATOM 611 O O . VAL A 1 75 ? 20.360 -7.594 -3.127 1.00 92.12 75 VAL A O 1
ATOM 614 N N . ILE A 1 76 ? 18.149 -7.876 -2.889 1.00 93.88 76 ILE A N 1
ATOM 615 C CA . ILE A 1 76 ? 17.983 -6.738 -1.964 1.00 93.88 76 ILE A CA 1
ATOM 616 C C . ILE A 1 76 ? 18.782 -6.956 -0.668 1.00 93.88 76 ILE A C 1
ATOM 618 O O . ILE A 1 76 ? 19.434 -6.028 -0.183 1.00 93.88 76 ILE A O 1
ATOM 622 N N . MET A 1 77 ? 18.781 -8.182 -0.134 1.00 91.25 77 MET A N 1
ATOM 623 C CA . MET A 1 77 ? 19.496 -8.562 1.091 1.00 91.25 77 MET A CA 1
ATOM 624 C C . MET A 1 77 ? 21.012 -8.308 1.019 1.00 91.25 77 MET A C 1
ATOM 626 O O . MET A 1 77 ? 21.637 -8.071 2.048 1.00 91.25 77 MET A O 1
ATOM 630 N N . ARG A 1 78 ? 21.626 -8.299 -0.173 1.00 88.94 78 ARG A N 1
ATOM 631 C CA . ARG A 1 78 ? 23.052 -7.943 -0.327 1.00 88.94 78 ARG A CA 1
ATOM 632 C C . ARG A 1 78 ? 23.348 -6.486 0.052 1.00 88.94 78 ARG A C 1
ATOM 634 O O . ARG A 1 78 ? 24.474 -6.184 0.444 1.00 88.94 78 ARG A O 1
ATOM 641 N N . HIS A 1 79 ? 22.356 -5.601 -0.049 1.00 89.31 79 HIS A N 1
ATOM 642 C CA . HIS A 1 79 ? 22.507 -4.155 0.131 1.00 89.31 79 HIS A CA 1
ATOM 643 C C . HIS A 1 79 ? 21.771 -3.604 1.363 1.00 89.31 79 HIS A C 1
ATOM 645 O O . HIS A 1 79 ? 22.218 -2.612 1.938 1.00 89.31 79 HIS A O 1
ATOM 651 N N . LEU A 1 80 ? 20.659 -4.222 1.778 1.00 91.50 80 LEU A N 1
ATOM 652 C CA . LEU A 1 80 ? 19.818 -3.762 2.887 1.00 91.50 80 LEU A CA 1
ATOM 653 C C . LEU A 1 80 ? 19.425 -4.929 3.817 1.00 91.50 80 LEU A C 1
ATOM 655 O O . LEU A 1 80 ? 18.835 -5.898 3.335 1.00 91.50 80 LEU A O 1
ATOM 659 N N . PRO A 1 81 ? 19.642 -4.820 5.144 1.00 90.81 81 PRO A N 1
ATOM 660 C CA . PRO A 1 81 ? 19.240 -5.855 6.092 1.00 90.81 81 PRO A CA 1
ATOM 661 C C . PRO A 1 81 ? 17.721 -5.972 6.203 1.00 90.81 81 PRO A C 1
ATOM 663 O O . PRO A 1 81 ? 16.997 -4.973 6.104 1.00 90.81 81 PRO A O 1
ATOM 666 N N . VAL A 1 82 ? 17.243 -7.189 6.480 1.00 90.88 82 VAL A N 1
ATOM 667 C CA . VAL A 1 82 ? 15.834 -7.434 6.811 1.00 90.88 82 VAL A CA 1
ATOM 668 C C . VAL A 1 82 ? 15.510 -6.823 8.179 1.00 90.88 82 VAL A C 1
ATOM 670 O O . VAL A 1 82 ? 16.134 -7.135 9.191 1.00 90.88 82 VAL A O 1
ATOM 673 N N . LEU A 1 83 ? 14.509 -5.945 8.219 1.00 87.94 83 LEU A N 1
ATOM 674 C CA . LEU A 1 83 ? 14.099 -5.216 9.415 1.00 87.94 83 LEU A CA 1
ATOM 675 C C . LEU A 1 83 ? 13.203 -6.084 10.314 1.00 87.94 83 LEU A C 1
ATOM 677 O O . LEU A 1 83 ? 11.989 -6.163 10.114 1.00 87.94 83 LEU A O 1
ATOM 681 N N . VAL A 1 84 ? 13.794 -6.689 11.345 1.00 83.50 84 VAL A N 1
ATOM 682 C CA . VAL A 1 84 ? 13.062 -7.406 12.402 1.00 83.50 84 VAL A CA 1
ATOM 683 C C . VAL A 1 84 ? 12.541 -6.409 13.445 1.00 83.50 84 VAL A C 1
ATOM 685 O O . VAL A 1 84 ? 13.320 -5.766 14.146 1.00 83.50 84 VAL A O 1
ATOM 688 N N . PHE A 1 85 ? 11.215 -6.276 13.570 1.00 75.31 85 PHE A N 1
ATOM 689 C CA . PHE A 1 85 ? 10.586 -5.294 14.472 1.00 75.31 85 PHE A CA 1
ATOM 690 C C . PHE A 1 85 ? 10.745 -5.603 15.969 1.00 75.31 85 PHE A C 1
ATOM 692 O O . PHE A 1 85 ? 10.747 -4.676 16.778 1.00 75.31 85 PHE A O 1
ATOM 699 N N . ASN A 1 86 ? 10.853 -6.879 16.348 1.00 79.50 86 ASN A N 1
ATOM 700 C CA . ASN A 1 86 ? 11.017 -7.308 17.735 1.00 79.50 86 ASN A CA 1
ATOM 701 C C . ASN A 1 86 ? 12.256 -8.199 17.873 1.00 79.50 86 ASN A C 1
ATOM 703 O O . ASN A 1 86 ? 12.175 -9.412 17.734 1.00 79.50 86 ASN A O 1
ATOM 707 N N . THR A 1 87 ? 13.398 -7.595 18.188 1.00 77.06 87 THR A N 1
ATOM 708 C CA . THR A 1 87 ? 14.679 -8.299 18.367 1.00 77.06 87 THR A CA 1
ATOM 709 C C . THR A 1 87 ? 14.778 -9.120 19.661 1.00 77.06 87 THR A C 1
ATOM 711 O O . THR A 1 87 ? 15.819 -9.719 19.911 1.00 77.06 87 THR A O 1
ATOM 714 N N . LYS A 1 88 ? 13.728 -9.148 20.498 1.00 81.38 88 LYS A N 1
ATOM 715 C CA . LYS A 1 88 ? 13.674 -9.935 21.748 1.00 81.38 88 LYS A CA 1
ATOM 716 C C . LYS A 1 88 ? 12.992 -11.300 21.598 1.00 81.38 88 LYS A C 1
ATOM 718 O O . LYS A 1 88 ? 12.979 -12.067 22.554 1.00 81.38 88 LYS A O 1
ATOM 723 N N . LYS A 1 89 ? 12.378 -11.568 20.445 1.00 85.12 89 LYS A N 1
ATOM 724 C CA . LYS A 1 89 ? 11.682 -12.815 20.109 1.00 85.12 89 LYS A CA 1
ATOM 725 C C . LYS A 1 89 ? 12.390 -13.428 18.900 1.00 85.12 89 LYS A C 1
ATOM 727 O O . LYS A 1 89 ? 12.906 -12.689 18.061 1.00 85.12 89 LYS A O 1
ATOM 732 N N . GLU A 1 90 ? 12.397 -14.751 18.790 1.00 81.00 90 GLU A N 1
ATOM 733 C CA . GLU A 1 90 ? 12.714 -15.384 17.510 1.00 81.00 90 GLU A CA 1
ATOM 734 C C . GLU A 1 90 ? 11.671 -15.016 16.444 1.00 81.00 90 GLU A C 1
ATOM 736 O O . GLU A 1 90 ? 10.525 -14.686 16.755 1.00 81.00 90 GLU A O 1
ATOM 741 N N . TYR A 1 91 ? 12.087 -15.034 15.179 1.00 83.12 91 TYR A N 1
ATOM 742 C CA . TYR A 1 91 ? 11.209 -14.717 14.058 1.00 83.12 91 TYR A CA 1
ATOM 743 C C . TYR A 1 91 ? 10.239 -15.875 13.803 1.00 83.12 91 TYR A C 1
ATOM 745 O O . TYR A 1 91 ? 10.654 -16.947 13.362 1.00 83.12 91 TYR A O 1
ATOM 753 N N . GLU A 1 92 ? 8.947 -15.638 14.023 1.00 85.69 92 GLU A N 1
ATOM 754 C CA . GLU A 1 92 ? 7.888 -16.516 13.530 1.00 85.69 92 GLU A CA 1
ATOM 755 C C . GLU A 1 92 ? 7.339 -15.985 12.205 1.00 85.69 92 GLU A C 1
ATOM 757 O O . GLU A 1 92 ? 7.135 -14.783 12.025 1.00 85.69 92 GLU A O 1
ATOM 762 N N . GLU A 1 93 ? 6.997 -16.895 11.293 1.00 82.31 93 GLU A N 1
ATOM 763 C CA . GLU A 1 93 ? 6.403 -16.572 9.988 1.00 82.31 93 GLU A CA 1
ATOM 764 C C . GLU A 1 93 ? 5.131 -15.703 10.116 1.00 82.31 93 GLU A C 1
ATOM 766 O O . GLU A 1 93 ? 4.842 -14.851 9.269 1.00 82.31 93 GLU A O 1
ATOM 771 N N . ASN A 1 94 ? 4.391 -15.885 11.215 1.00 88.19 94 ASN A N 1
ATOM 772 C CA . ASN A 1 94 ? 3.183 -15.136 11.552 1.00 88.19 94 ASN A CA 1
ATOM 773 C C . ASN A 1 94 ? 3.456 -13.662 11.888 1.00 88.19 94 ASN A C 1
ATOM 775 O O . ASN A 1 94 ? 2.602 -12.829 11.600 1.00 88.19 94 ASN A O 1
ATOM 779 N N . ASP A 1 95 ? 4.631 -13.300 12.422 1.00 88.00 95 ASP A N 1
ATOM 780 C CA . ASP A 1 95 ? 4.964 -11.902 12.759 1.00 88.00 95 ASP A CA 1
ATOM 781 C C . ASP A 1 95 ? 5.069 -11.006 11.508 1.00 88.00 95 ASP A C 1
ATOM 783 O O . ASP A 1 95 ? 4.962 -9.781 11.595 1.00 88.00 95 ASP A O 1
ATOM 787 N N . SER A 1 96 ? 5.259 -11.612 10.330 1.00 91.75 96 SER A N 1
ATOM 788 C CA . SER A 1 96 ? 5.289 -10.910 9.042 1.00 91.75 96 SER A CA 1
ATOM 789 C C . SER A 1 96 ? 3.901 -10.567 8.483 1.00 91.75 96 SER A C 1
ATOM 791 O O . SER A 1 96 ? 3.808 -9.764 7.549 1.00 91.75 96 SER A O 1
ATOM 793 N N . ALA A 1 97 ? 2.829 -11.155 9.030 1.00 95.19 97 ALA A N 1
ATOM 794 C CA . ALA A 1 97 ? 1.467 -10.964 8.547 1.00 95.19 97 ALA A CA 1
ATOM 795 C C . ALA A 1 97 ? 0.958 -9.541 8.827 1.00 95.19 97 ALA A C 1
ATOM 797 O O . ALA A 1 97 ? 1.110 -8.991 9.923 1.00 95.19 97 ALA A O 1
ATOM 798 N N . ILE A 1 98 ? 0.319 -8.935 7.826 1.00 97.38 98 ILE A N 1
ATOM 799 C CA . ILE A 1 98 ? -0.308 -7.620 7.923 1.00 97.38 98 ILE A CA 1
ATOM 800 C C . ILE A 1 98 ? -1.691 -7.673 7.280 1.00 97.38 98 ILE A C 1
ATOM 802 O O . ILE A 1 98 ? -1.828 -7.765 6.060 1.00 97.38 98 ILE A O 1
ATOM 806 N N . SER A 1 99 ? -2.715 -7.478 8.104 1.00 97.81 99 SER A N 1
ATOM 807 C CA . SER A 1 99 ? -4.094 -7.301 7.650 1.00 97.81 99 SER A CA 1
ATOM 808 C C . SER A 1 99 ? -4.504 -5.834 7.703 1.00 97.81 99 SER A C 1
ATOM 810 O O . SER A 1 99 ? -4.005 -5.031 8.502 1.00 97.81 99 SER A O 1
ATOM 812 N N . SER A 1 100 ? -5.409 -5.424 6.821 1.00 98.06 100 SER A N 1
ATOM 813 C CA . SER A 1 100 ? -6.025 -4.097 6.861 1.00 98.06 100 SER A CA 1
ATOM 814 C C . SER A 1 100 ? -7.428 -4.126 6.285 1.00 98.06 100 SER A C 1
ATOM 816 O O . SER A 1 100 ? -7.569 -4.296 5.077 1.00 98.06 100 SER A O 1
ATOM 818 N N . VAL A 1 101 ? -8.428 -3.912 7.135 1.00 98.12 101 VAL A N 1
ATOM 819 C CA . VAL A 1 101 ? -9.812 -3.665 6.719 1.00 98.12 101 VAL A CA 1
ATOM 820 C C . VAL A 1 101 ? -9.926 -2.201 6.319 1.00 98.12 101 VAL A C 1
ATOM 822 O O . VAL A 1 101 ? -9.629 -1.318 7.124 1.00 98.12 101 VAL A O 1
ATOM 825 N N . TYR A 1 102 ? -10.294 -1.939 5.071 1.00 98.25 102 TYR A N 1
ATOM 826 C CA . TYR A 1 102 ? -10.699 -0.616 4.609 1.00 98.25 102 TYR A CA 1
ATOM 827 C C . TYR A 1 102 ? -12.181 -0.401 4.908 1.00 98.25 102 TYR A C 1
ATOM 829 O O . TYR A 1 102 ? -12.954 -1.360 4.938 1.00 98.25 102 TYR A O 1
ATOM 837 N N . VAL A 1 103 ? -12.546 0.859 5.129 1.00 97.06 103 VAL A N 1
ATOM 838 C CA . VAL A 1 103 ? -13.939 1.285 5.287 1.00 97.06 103 VAL A CA 1
ATOM 839 C C . VAL A 1 103 ? -14.297 2.286 4.193 1.00 97.06 103 VAL A C 1
ATOM 841 O O . VAL A 1 103 ? -13.451 3.096 3.805 1.00 97.06 103 VAL A O 1
ATOM 844 N N . ASP A 1 104 ? -15.531 2.210 3.702 1.00 96.69 104 ASP A N 1
ATOM 845 C CA . ASP A 1 104 ? -16.113 3.143 2.730 1.00 96.69 104 ASP A CA 1
ATOM 846 C C . ASP A 1 104 ? -17.642 3.188 2.889 1.00 96.69 104 ASP A C 1
ATOM 848 O O . ASP A 1 104 ? -18.212 2.377 3.626 1.00 96.69 104 ASP A O 1
ATOM 852 N N . ASN A 1 105 ? -18.304 4.140 2.234 1.00 94.75 105 ASN A N 1
ATOM 853 C CA . ASN A 1 105 ? -19.766 4.218 2.175 1.00 94.75 105 ASN A CA 1
ATOM 854 C C . ASN A 1 105 ? -20.355 3.378 1.025 1.00 94.75 105 ASN A C 1
ATOM 856 O O . ASN A 1 105 ? -19.642 2.714 0.276 1.00 94.75 105 ASN A O 1
ATOM 860 N N . GLU A 1 106 ? -21.684 3.390 0.907 1.00 92.19 106 GLU A N 1
ATOM 861 C CA . GLU A 1 106 ? -22.428 2.698 -0.157 1.00 92.19 106 GLU A CA 1
ATOM 862 C C . GLU A 1 106 ? -22.205 3.321 -1.544 1.00 92.19 106 GLU A C 1
ATOM 864 O O . GLU A 1 106 ? -22.212 2.603 -2.538 1.00 92.19 106 GLU A O 1
ATOM 869 N N . ASP A 1 107 ? -21.911 4.622 -1.597 1.00 92.88 107 ASP A N 1
ATOM 870 C CA . ASP A 1 107 ? -21.597 5.371 -2.822 1.00 92.88 107 ASP A CA 1
ATOM 871 C C . ASP A 1 107 ? -20.113 5.273 -3.241 1.00 92.88 107 ASP A C 1
ATOM 873 O O . ASP A 1 107 ? -19.706 5.885 -4.227 1.00 92.88 107 ASP A O 1
ATOM 877 N N . PHE A 1 108 ? -19.287 4.520 -2.497 1.00 95.19 108 PHE A N 1
ATOM 878 C CA . PHE A 1 108 ? -17.866 4.280 -2.793 1.00 95.19 108 PHE A CA 1
ATOM 879 C C . PHE A 1 108 ? -17.014 5.564 -2.954 1.00 95.19 108 PHE A C 1
ATOM 881 O O . PHE A 1 108 ? -16.091 5.637 -3.775 1.00 95.19 108 PHE A O 1
ATOM 888 N N . GLU A 1 109 ? -17.270 6.585 -2.130 1.00 94.25 109 GLU A N 1
ATOM 889 C CA . GLU A 1 109 ? -16.574 7.879 -2.175 1.00 94.25 109 GLU A CA 1
ATOM 890 C C . GLU A 1 109 ? -15.055 7.755 -1.964 1.00 94.25 109 GLU A C 1
ATOM 892 O O . GLU A 1 109 ? -14.261 8.403 -2.663 1.00 94.25 109 GLU A O 1
ATOM 897 N N . CYS A 1 110 ? -14.614 6.937 -0.998 1.00 95.50 110 CYS A N 1
ATOM 898 C CA . CYS A 1 110 ? -13.189 6.708 -0.768 1.00 95.50 110 CYS A CA 1
ATOM 899 C C . CYS A 1 110 ? -12.560 5.823 -1.853 1.00 95.50 110 CYS A C 1
ATOM 901 O O . CYS A 1 110 ? -11.342 5.869 -2.019 1.00 95.50 110 CYS A O 1
ATOM 903 N N . TYR A 1 111 ? -13.315 5.048 -2.628 1.00 96.88 111 TYR A N 1
ATOM 904 C CA . TYR A 1 111 ? -12.810 4.407 -3.840 1.00 96.88 111 TYR A CA 1
ATOM 905 C C . TYR A 1 111 ? -12.624 5.440 -4.957 1.00 96.88 111 TYR A C 1
ATOM 907 O O . TYR A 1 111 ? -11.489 5.639 -5.407 1.00 96.88 111 TYR A O 1
ATOM 915 N N . GLN A 1 112 ? -13.694 6.142 -5.351 1.00 95.81 112 GLN A N 1
ATOM 916 C CA . GLN A 1 112 ? -13.690 7.045 -6.505 1.00 95.81 112 GLN A CA 1
ATOM 917 C C . GLN A 1 112 ? -12.658 8.164 -6.335 1.00 95.81 112 GLN A C 1
ATOM 919 O O . GLN A 1 112 ? -11.736 8.282 -7.146 1.00 95.81 112 GLN A O 1
ATOM 924 N N . GLY A 1 113 ? -12.701 8.904 -5.221 1.00 95.38 113 GLY A N 1
ATOM 925 C CA . GLY A 1 113 ? -11.753 9.994 -4.980 1.00 95.38 113 GLY A CA 1
ATOM 926 C C . GLY A 1 113 ? -10.293 9.525 -4.918 1.00 95.38 113 GLY A C 1
ATOM 927 O O . GLY A 1 113 ? -9.375 10.256 -5.295 1.00 95.38 113 GLY A O 1
ATOM 928 N N . ARG A 1 114 ? -10.030 8.282 -4.486 1.00 95.88 114 ARG A N 1
ATOM 929 C CA . ARG A 1 114 ? -8.668 7.716 -4.437 1.00 95.88 114 ARG A CA 1
ATOM 930 C C . ARG A 1 114 ? -8.176 7.181 -5.779 1.00 95.88 114 ARG A C 1
ATOM 932 O O . ARG A 1 114 ? -6.952 7.093 -5.941 1.00 95.88 114 ARG A O 1
ATOM 939 N N . LEU A 1 115 ? -9.087 6.824 -6.682 1.00 95.31 115 LEU A N 1
ATOM 940 C CA . LEU A 1 115 ? -8.820 6.413 -8.058 1.00 95.31 115 LEU A CA 1
ATOM 941 C C . LEU A 1 115 ? -8.576 7.629 -8.958 1.00 95.31 115 LEU A C 1
ATOM 943 O O . LEU A 1 115 ? -7.502 7.732 -9.553 1.00 95.31 115 LEU A O 1
ATOM 947 N N . GLU A 1 116 ? -9.522 8.569 -8.978 1.00 94.31 116 GLU A N 1
ATOM 948 C CA . GLU A 1 116 ? -9.444 9.838 -9.717 1.00 94.31 116 GLU A CA 1
ATOM 949 C C . GLU A 1 116 ? -8.340 10.757 -9.195 1.00 94.31 116 GLU A C 1
ATOM 951 O O . GLU A 1 116 ? -7.736 11.495 -9.970 1.00 94.31 116 GLU A O 1
ATOM 956 N N . LYS A 1 117 ? -8.042 10.656 -7.890 1.00 92.00 117 LYS A N 1
ATOM 957 C CA . LYS A 1 117 ? -7.091 11.492 -7.144 1.00 92.00 117 LYS A CA 1
ATOM 958 C C . LYS A 1 117 ? -7.550 12.932 -6.935 1.00 92.00 117 LYS A C 1
ATOM 960 O O . LYS A 1 117 ? -6.752 13.861 -7.025 1.00 92.00 117 LYS A O 1
ATOM 965 N N . THR A 1 118 ? -8.811 13.111 -6.564 1.00 93.62 118 THR A N 1
ATOM 966 C CA . THR A 1 118 ? -9.293 14.409 -6.082 1.00 93.62 118 THR A CA 1
ATOM 967 C C . THR A 1 118 ? -8.478 14.887 -4.868 1.00 93.62 118 THR A C 1
ATOM 969 O O . THR A 1 118 ? -7.943 14.089 -4.084 1.00 93.62 118 THR A O 1
ATOM 972 N N . ASP A 1 119 ? -8.325 16.207 -4.713 1.00 93.19 119 ASP A N 1
ATOM 973 C CA . ASP A 1 119 ? -7.665 16.754 -3.524 1.00 93.19 119 ASP A CA 1
ATOM 974 C C . ASP A 1 119 ? -8.474 16.409 -2.262 1.00 93.19 119 ASP A C 1
ATOM 976 O O . ASP A 1 119 ? -9.688 16.220 -2.319 1.00 93.19 119 ASP A O 1
ATOM 980 N N . MET A 1 120 ? -7.797 16.264 -1.123 1.00 92.69 120 MET A N 1
ATOM 981 C CA . MET A 1 120 ? -8.359 15.754 0.136 1.00 92.69 120 MET A CA 1
ATOM 982 C C . MET A 1 120 ? -8.892 14.309 0.101 1.00 92.69 120 MET A C 1
ATOM 984 O O . MET A 1 120 ? -9.317 13.819 1.150 1.00 92.69 120 MET A O 1
ATOM 988 N N . ALA A 1 121 ? -8.811 13.575 -1.019 1.00 94.75 121 ALA A N 1
ATOM 989 C CA . ALA A 1 121 ? -9.347 12.215 -1.123 1.00 94.75 121 ALA A CA 1
ATOM 990 C C . ALA A 1 121 ? -8.801 11.273 -0.036 1.00 94.75 121 ALA A C 1
ATOM 992 O O . ALA A 1 121 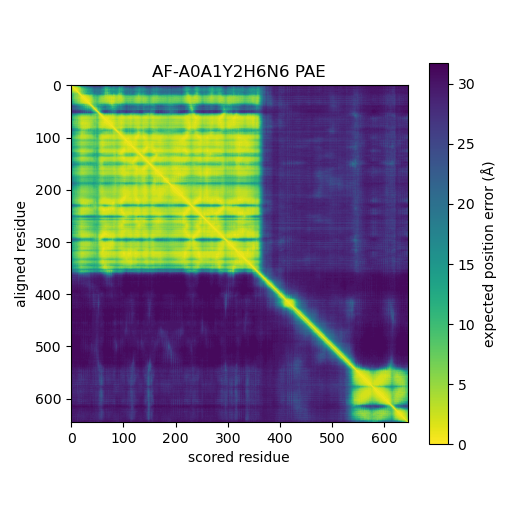? -7.599 10.960 0.022 1.00 94.75 121 ALA A O 1
ATOM 993 N N . GLN A 1 122 ? -9.697 10.799 0.829 1.00 95.25 122 GLN A N 1
ATOM 994 C CA . GLN A 1 122 ? -9.343 10.012 2.005 1.00 95.25 122 GLN A CA 1
ATOM 995 C C . GLN A 1 122 ? -9.323 8.511 1.704 1.00 95.25 122 GLN A C 1
ATOM 997 O O . GLN A 1 122 ? -10.031 8.031 0.829 1.00 95.25 122 GLN A O 1
ATOM 1002 N N . ALA A 1 123 ? -8.498 7.764 2.432 1.00 97.06 123 ALA A N 1
ATOM 1003 C CA . ALA A 1 123 ? -8.627 6.319 2.581 1.00 97.06 123 ALA A CA 1
ATOM 1004 C C . ALA A 1 123 ? -8.420 5.977 4.057 1.00 97.06 123 ALA A C 1
ATOM 1006 O O . ALA A 1 123 ? -7.346 6.252 4.608 1.00 97.06 123 ALA A O 1
ATOM 1007 N N . ILE A 1 124 ? -9.441 5.401 4.684 1.00 97.81 124 ILE A N 1
ATOM 1008 C CA . ILE A 1 124 ? -9.462 5.053 6.107 1.00 97.81 124 ILE A CA 1
ATOM 1009 C C . ILE A 1 124 ? -9.392 3.528 6.228 1.00 97.81 124 ILE A C 1
ATOM 1011 O O . ILE A 1 124 ? -9.969 2.800 5.419 1.00 97.81 124 ILE A O 1
ATOM 1015 N N . ARG A 1 125 ? -8.613 3.027 7.193 1.00 97.94 125 ARG A N 1
ATOM 1016 C CA . ARG A 1 125 ? -8.451 1.583 7.410 1.00 97.94 125 ARG A CA 1
ATOM 1017 C C . ARG A 1 125 ? -8.045 1.225 8.832 1.00 97.94 125 ARG A C 1
ATOM 1019 O O . ARG A 1 125 ? -7.253 1.933 9.456 1.00 97.94 125 ARG A O 1
ATOM 1026 N N . ILE A 1 126 ? -8.498 0.068 9.291 1.00 98.12 126 ILE A N 1
ATOM 1027 C CA . ILE A 1 126 ? -8.125 -0.543 10.565 1.00 98.12 126 ILE A CA 1
ATOM 1028 C C . ILE A 1 126 ? -7.082 -1.627 10.280 1.00 98.12 126 ILE A C 1
ATOM 1030 O O . ILE A 1 126 ? -7.298 -2.515 9.457 1.00 98.12 126 ILE A O 1
ATOM 1034 N N . ARG A 1 127 ? -5.917 -1.539 10.925 1.00 98.00 127 ARG A N 1
ATOM 1035 C CA . ARG A 1 127 ? -4.747 -2.393 10.679 1.00 98.00 127 ARG A CA 1
ATOM 1036 C C . ARG A 1 127 ? -4.262 -3.062 11.958 1.00 98.00 127 ARG A C 1
ATOM 1038 O O . ARG A 1 127 ? -4.048 -2.385 12.960 1.00 98.00 127 ARG A O 1
ATOM 1045 N N . TRP A 1 128 ? -3.948 -4.348 11.871 1.00 96.94 128 TRP A N 1
ATOM 1046 C CA . TRP A 1 128 ? -3.126 -5.049 12.858 1.00 96.94 128 TRP A CA 1
ATOM 1047 C C . TRP A 1 128 ? -1.871 -5.637 12.199 1.00 96.94 128 TRP A C 1
ATOM 1049 O O . TRP A 1 128 ? -1.669 -5.515 10.988 1.00 96.94 128 TRP A O 1
ATOM 1059 N N . TYR A 1 129 ? -0.997 -6.193 13.029 1.00 94.56 129 TYR A N 1
ATOM 1060 C CA .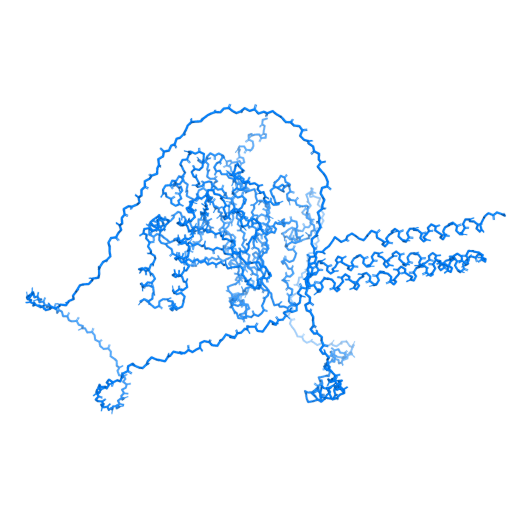 TYR A 1 129 ? 0.265 -6.826 12.656 1.00 94.56 129 TYR A CA 1
ATOM 1061 C C . TYR A 1 129 ? 0.354 -8.147 13.421 1.00 94.56 129 TYR A C 1
ATOM 1063 O O . TYR A 1 129 ? -0.035 -8.180 14.590 1.00 94.56 129 TYR A O 1
ATOM 1071 N N . GLY A 1 130 ? 0.870 -9.198 12.791 1.00 92.69 130 GLY A N 1
ATOM 1072 C CA . GLY A 1 130 ? 0.897 -10.529 13.386 1.00 92.69 130 GLY A CA 1
ATOM 1073 C C . GLY A 1 130 ? -0.471 -11.238 13.344 1.00 92.69 130 GLY A C 1
ATOM 1074 O O . GLY A 1 130 ? -1.295 -10.929 12.475 1.00 92.69 130 GLY A O 1
ATOM 1075 N N . PRO A 1 131 ? -0.730 -12.188 14.264 1.00 91.06 131 PRO A N 1
ATOM 1076 C CA . PRO A 1 131 ? -1.981 -12.949 14.318 1.00 91.06 131 PRO A CA 1
ATOM 1077 C C . PRO A 1 131 ? -3.210 -12.085 14.646 1.00 91.06 131 PRO A C 1
ATOM 1079 O O . PRO A 1 131 ? -3.103 -10.912 15.010 1.00 91.06 131 PRO A O 1
ATOM 1082 N N . THR A 1 132 ? -4.401 -12.680 14.515 1.00 89.38 132 THR A N 1
ATOM 1083 C CA . THR A 1 132 ? -5.690 -12.054 14.855 1.00 89.38 132 THR A CA 1
ATOM 1084 C C . THR A 1 132 ? -5.646 -11.432 16.259 1.00 89.38 132 THR A C 1
ATOM 1086 O O . THR A 1 132 ? -5.279 -12.116 17.217 1.00 89.38 132 THR A O 1
ATOM 1089 N N . PRO A 1 133 ? -5.996 -10.143 16.421 1.00 90.06 133 PRO A N 1
ATOM 1090 C CA . PRO A 1 133 ? -5.787 -9.444 17.678 1.00 90.06 133 PRO A CA 1
ATOM 1091 C C . PRO A 1 133 ? -6.864 -9.828 18.698 1.00 90.06 133 PRO A C 1
ATOM 1093 O O . PRO A 1 133 ? -8.058 -9.736 18.421 1.00 90.06 133 PRO A O 1
ATOM 1096 N N . THR A 1 134 ? -6.445 -10.184 19.913 1.00 90.19 134 THR A N 1
ATOM 1097 C CA . THR A 1 134 ? -7.361 -10.365 21.052 1.00 90.19 134 THR A CA 1
ATOM 1098 C C . THR A 1 134 ? -8.058 -9.048 21.416 1.00 90.19 134 THR A C 1
ATOM 1100 O O . THR A 1 134 ? -7.605 -7.969 21.027 1.00 90.19 134 THR A O 1
ATOM 1103 N N . GLU A 1 135 ? -9.125 -9.095 22.221 1.00 87.25 135 GLU A N 1
ATOM 1104 C CA . GLU A 1 135 ? -9.875 -7.912 22.690 1.00 87.25 135 GLU A CA 1
ATOM 1105 C C . GLU A 1 135 ? -9.000 -6.767 23.231 1.00 87.25 135 GLU A C 1
ATOM 1107 O O . GLU A 1 135 ? -9.264 -5.580 23.008 1.00 87.25 135 GLU A O 1
ATOM 1112 N N . ASN A 1 136 ? -7.961 -7.135 23.985 1.00 89.50 136 ASN A N 1
ATOM 1113 C CA . ASN A 1 136 ? -7.014 -6.213 24.605 1.00 89.50 136 ASN A CA 1
ATOM 1114 C C . ASN A 1 136 ? -5.807 -5.887 23.712 1.00 89.50 136 ASN A C 1
ATOM 1116 O O . ASN A 1 136 ? -5.039 -4.987 24.067 1.00 89.50 136 ASN A O 1
ATOM 1120 N N . GLY A 1 137 ? -5.661 -6.586 22.583 1.00 91.31 137 GLY A N 1
ATOM 1121 C CA . GLY A 1 137 ? -4.667 -6.334 21.548 1.00 91.31 137 GLY A CA 1
ATOM 1122 C C . GLY A 1 137 ? -4.805 -4.945 20.924 1.00 91.31 137 GLY A C 1
ATOM 1123 O O . GLY A 1 137 ? -5.833 -4.274 21.046 1.00 91.31 137 GLY A O 1
ATOM 1124 N N . GLN A 1 138 ? -3.730 -4.485 20.281 1.00 93.69 138 GLN A N 1
ATOM 1125 C CA . GLN A 1 138 ? -3.644 -3.138 19.725 1.00 93.69 138 GLN A CA 1
ATOM 1126 C C . GLN A 1 138 ? -3.762 -3.153 18.201 1.00 93.69 138 GLN A C 1
ATOM 1128 O O . GLN A 1 138 ? -2.864 -3.621 17.502 1.00 93.69 138 GLN A O 1
ATOM 1133 N N . CYS A 1 139 ? -4.824 -2.531 17.700 1.00 96.56 139 CYS A N 1
ATOM 1134 C CA . CYS A 1 139 ? -4.959 -2.158 16.299 1.00 96.56 139 CYS A CA 1
ATOM 1135 C C . CYS A 1 139 ? -4.501 -0.705 16.085 1.00 96.56 139 CYS A C 1
ATOM 1137 O O . CYS A 1 139 ? -4.408 0.098 17.017 1.00 96.56 139 CYS A O 1
ATOM 11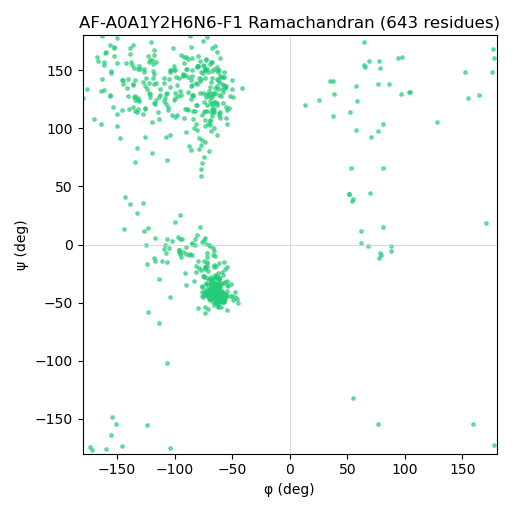39 N N . PHE A 1 140 ? -4.242 -0.348 14.833 1.00 96.94 140 PHE A N 1
ATOM 1140 C CA . PHE A 1 140 ? -3.964 1.010 14.383 1.00 96.94 140 PHE A CA 1
ATOM 1141 C C . PHE A 1 140 ? -5.033 1.430 13.390 1.00 96.94 140 PHE A C 1
ATOM 1143 O O . PHE A 1 140 ? -5.187 0.797 12.346 1.00 96.94 140 PHE A O 1
ATOM 1150 N N . LEU A 1 141 ? -5.731 2.518 13.688 1.00 97.38 141 LEU A N 1
ATOM 1151 C CA . LEU A 1 141 ? -6.644 3.134 12.741 1.00 97.38 141 LEU A CA 1
ATOM 1152 C C . LEU A 1 141 ? -5.844 4.189 11.965 1.00 97.38 141 LEU A C 1
ATOM 1154 O O . LEU A 1 141 ? -5.255 5.095 12.559 1.00 97.38 141 LEU A O 1
ATOM 1158 N N . GLU A 1 142 ? -5.707 3.993 10.652 1.00 97.25 142 GLU A N 1
ATOM 1159 C CA . GLU A 1 142 ? -4.862 4.801 9.768 1.00 97.25 142 GLU A CA 1
ATOM 1160 C C . GLU A 1 142 ? -5.713 5.604 8.772 1.00 97.25 142 GLU A C 1
ATOM 1162 O O . GLU A 1 142 ? -6.515 5.024 8.038 1.00 97.25 142 GLU A O 1
ATOM 1167 N N . ARG A 1 143 ? -5.469 6.918 8.680 1.00 96.69 143 ARG A N 1
ATOM 1168 C CA . ARG A 1 143 ? -6.006 7.806 7.636 1.00 96.69 143 ARG A CA 1
ATOM 1169 C C . ARG A 1 143 ? -4.905 8.117 6.623 1.00 96.69 143 ARG A C 1
ATOM 1171 O O . ARG A 1 143 ? -3.772 8.428 6.992 1.00 96.69 143 ARG A O 1
ATOM 1178 N N . LYS A 1 144 ? -5.227 8.066 5.332 1.00 95.94 144 LYS A N 1
ATOM 1179 C CA . LYS A 1 144 ? -4.423 8.666 4.257 1.00 95.94 144 LYS A CA 1
ATOM 1180 C C . LYS A 1 144 ? -5.230 9.758 3.583 1.00 95.94 144 LYS A C 1
ATOM 1182 O O . LYS A 1 144 ? -6.299 9.460 3.068 1.00 95.94 144 LYS A O 1
ATOM 1187 N N . VAL A 1 145 ? -4.697 10.970 3.521 1.00 95.00 145 VAL A N 1
ATOM 1188 C CA . VAL A 1 145 ? -5.298 12.095 2.792 1.00 95.00 145 VAL A CA 1
ATOM 1189 C C . VAL A 1 145 ? -4.472 12.331 1.531 1.00 95.00 145 VAL A C 1
ATOM 1191 O O . VAL A 1 145 ? -3.240 12.354 1.593 1.00 95.00 145 VAL A O 1
ATOM 1194 N N . HIS A 1 146 ? -5.107 12.431 0.362 1.00 92.81 146 HIS A N 1
ATOM 1195 C CA . HIS A 1 146 ? -4.396 12.900 -0.825 1.00 92.81 146 HIS A CA 1
ATOM 1196 C C . HIS A 1 146 ? -4.259 14.421 -0.784 1.00 92.81 146 HIS A C 1
ATOM 1198 O O . HIS A 1 146 ? -5.193 15.119 -0.406 1.00 92.81 146 HIS A O 1
ATOM 1204 N N . ARG A 1 147 ? -3.095 14.908 -1.205 1.00 90.94 147 ARG A N 1
ATOM 1205 C CA . ARG A 1 147 ? -2.893 16.287 -1.625 1.00 90.94 147 ARG A CA 1
ATOM 1206 C C . ARG A 1 147 ? -2.371 16.309 -3.045 1.00 90.94 147 ARG A C 1
ATOM 1208 O O . ARG A 1 147 ? -1.426 15.572 -3.353 1.00 90.94 147 ARG A O 1
ATOM 1215 N N . GLU A 1 148 ? -3.002 17.123 -3.878 1.00 88.44 148 GLU A N 1
ATOM 1216 C CA . GLU A 1 148 ? -2.598 17.339 -5.259 1.00 88.44 148 GLU A CA 1
ATOM 1217 C C . GLU A 1 148 ? -1.354 18.231 -5.345 1.00 88.44 148 GLU A C 1
ATOM 1219 O O . GLU A 1 148 ? -1.146 19.142 -4.541 1.00 88.44 148 GLU A O 1
ATOM 1224 N N . LYS A 1 149 ? -0.515 17.992 -6.354 1.00 85.06 149 LYS A N 1
ATOM 1225 C CA . LYS A 1 149 ? 0.806 18.618 -6.500 1.00 85.06 149 LYS A CA 1
ATOM 1226 C C . LYS A 1 149 ? 0.751 20.138 -6.626 1.00 85.06 149 LYS A C 1
ATOM 1228 O O . LYS A 1 149 ? 1.698 20.805 -6.216 1.00 85.06 149 LYS A O 1
ATOM 1233 N N . TRP A 1 150 ? -0.323 20.680 -7.198 1.00 84.88 150 TRP A N 1
ATOM 1234 C CA . TRP A 1 150 ? -0.493 22.124 -7.381 1.00 84.88 150 TRP A CA 1
ATOM 1235 C C . TRP A 1 150 ? -0.775 22.865 -6.065 1.00 84.88 150 TRP A C 1
ATOM 1237 O O . TRP A 1 150 ? -0.536 24.067 -5.996 1.00 84.88 150 TRP A O 1
ATOM 1247 N N . THR A 1 151 ? -1.224 22.165 -5.014 1.00 84.31 151 THR A N 1
ATOM 1248 C CA . THR A 1 151 ? -1.458 22.761 -3.683 1.00 84.31 151 THR A CA 1
ATOM 1249 C C . THR A 1 151 ? -0.158 23.126 -2.959 1.00 84.31 151 THR A C 1
ATOM 1251 O O . THR A 1 151 ? -0.163 23.962 -2.060 1.00 84.31 151 THR A O 1
ATOM 1254 N N . GLY A 1 152 ? 0.958 22.481 -3.322 1.00 82.31 152 GLY A N 1
ATOM 1255 C CA . GLY A 1 152 ? 2.226 22.543 -2.590 1.00 82.31 152 GLY A CA 1
ATOM 1256 C C . GLY A 1 152 ? 2.274 21.687 -1.314 1.00 82.31 152 GLY A C 1
ATOM 1257 O O . GLY A 1 152 ? 3.363 21.460 -0.788 1.00 82.31 152 GLY A O 1
ATOM 1258 N N . GLU A 1 153 ? 1.142 21.163 -0.834 1.00 84.38 153 GLU A N 1
ATOM 1259 C CA . GLU A 1 153 ? 1.094 20.264 0.320 1.00 84.38 153 GLU A CA 1
ATOM 1260 C C . GLU A 1 153 ? 1.467 18.817 -0.055 1.00 84.38 153 GLU A C 1
ATOM 1262 O O . GLU A 1 153 ? 1.276 18.357 -1.182 1.00 84.38 153 GLU A O 1
ATOM 1267 N N . GLN A 1 154 ? 1.991 18.059 0.914 1.00 83.75 154 GLN A N 1
ATOM 1268 C CA . GLN A 1 154 ? 2.295 16.635 0.735 1.00 83.75 154 GLN A CA 1
ATOM 1269 C C . GLN A 1 154 ? 1.118 15.760 1.187 1.00 83.75 154 GLN A C 1
ATOM 1271 O O . GLN A 1 154 ? 0.433 16.060 2.160 1.00 83.75 154 GLN A O 1
ATOM 1276 N N . SER A 1 155 ? 0.901 14.633 0.502 1.00 88.25 155 SER A N 1
ATOM 1277 C CA . SER A 1 155 ? -0.137 13.662 0.87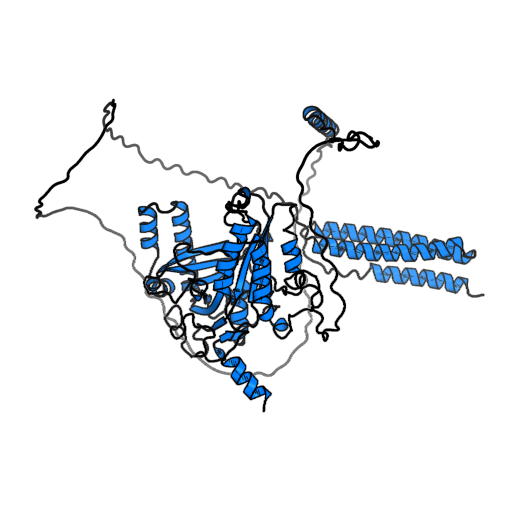9 1.00 88.25 155 SER A CA 1
ATOM 1278 C C . SER A 1 155 ? 0.189 13.000 2.222 1.00 88.25 155 SER A C 1
ATOM 1280 O O . SER A 1 155 ? 1.154 12.238 2.320 1.00 88.25 155 SER A O 1
ATOM 1282 N N . VAL A 1 156 ? -0.622 13.260 3.246 1.00 91.00 156 VAL A N 1
ATOM 1283 C CA . VAL A 1 156 ? -0.340 12.842 4.627 1.00 91.00 156 VAL A CA 1
ATOM 1284 C C . VAL A 1 156 ? -0.821 11.408 4.889 1.00 91.00 156 VAL A C 1
ATOM 1286 O O . VAL A 1 156 ? -1.894 10.994 4.440 1.00 91.00 156 VAL A O 1
ATOM 1289 N N . LYS A 1 157 ? -0.041 10.639 5.661 1.00 92.75 157 LYS A N 1
ATOM 1290 C CA . LYS A 1 157 ? -0.499 9.406 6.319 1.00 92.75 157 LYS A CA 1
ATOM 1291 C C . LYS A 1 157 ? -0.409 9.581 7.831 1.00 92.75 157 LYS A C 1
ATOM 1293 O O . LYS A 1 157 ? 0.683 9.713 8.374 1.00 92.75 157 LYS A O 1
ATOM 1298 N N . GLU A 1 158 ? -1.541 9.441 8.499 1.00 94.50 158 GLU A N 1
ATOM 1299 C CA . GLU A 1 158 ? -1.686 9.586 9.943 1.00 94.50 158 GLU A CA 1
ATOM 1300 C C . GLU A 1 158 ? -2.241 8.291 10.553 1.00 94.50 158 GLU A C 1
ATOM 1302 O O . GLU A 1 158 ? -2.839 7.468 9.852 1.00 94.50 158 GLU A O 1
ATOM 1307 N N . ARG A 1 159 ? -2.035 8.073 11.858 1.00 95.38 159 ARG A N 1
ATOM 1308 C CA . ARG A 1 159 ? -2.650 6.952 12.587 1.00 95.38 159 ARG A CA 1
ATOM 1309 C C . ARG A 1 159 ? -2.656 7.153 14.095 1.00 95.38 159 ARG A C 1
ATOM 1311 O O . ARG A 1 159 ? -1.736 7.761 14.638 1.00 95.38 159 ARG A O 1
ATOM 1318 N N . PHE A 1 160 ? -3.608 6.517 14.769 1.00 95.06 160 PHE A N 1
ATOM 1319 C CA . PHE A 1 160 ? -3.618 6.370 16.224 1.00 95.06 160 PHE A CA 1
ATOM 1320 C C . PHE A 1 160 ? -3.843 4.900 16.630 1.00 95.06 160 PHE A C 1
ATOM 1322 O O . PHE A 1 160 ? -4.455 4.134 15.880 1.00 95.06 160 PHE A O 1
ATOM 1329 N N . PRO A 1 161 ? -3.329 4.463 17.794 1.00 94.94 161 PRO A N 1
ATOM 1330 C CA . PRO A 1 161 ? -3.578 3.120 18.305 1.00 94.94 161 PRO A CA 1
ATOM 1331 C C . PRO A 1 161 ? -4.936 3.035 19.015 1.00 94.94 161 PRO A C 1
ATOM 1333 O O . PRO A 1 161 ? -5.258 3.889 19.845 1.00 94.94 161 PRO A O 1
ATOM 1336 N N . ILE A 1 162 ? -5.674 1.948 18.809 1.00 95.19 162 ILE A N 1
ATOM 1337 C CA . ILE A 1 162 ? -6.939 1.606 19.483 1.00 95.19 162 ILE A CA 1
ATOM 1338 C C . ILE A 1 162 ? -6.872 0.152 19.994 1.00 95.19 162 ILE A C 1
ATOM 1340 O O . ILE A 1 162 ? -6.082 -0.640 19.484 1.00 95.19 162 ILE A O 1
ATOM 1344 N N . LYS A 1 163 ? -7.620 -0.197 21.050 1.00 95.31 163 LYS A N 1
ATOM 1345 C CA . LYS A 1 163 ? -7.746 -1.604 21.484 1.00 95.31 163 LYS A CA 1
ATOM 1346 C C . LYS A 1 163 ? -8.906 -2.256 20.743 1.00 95.31 163 LYS A C 1
ATOM 1348 O O . LYS A 1 163 ? -9.917 -1.585 20.558 1.00 95.31 163 LYS A O 1
ATOM 1353 N N . THR A 1 164 ? -8.787 -3.534 20.392 1.00 95.31 164 THR A N 1
ATOM 1354 C CA . THR A 1 164 ? -9.783 -4.268 19.590 1.00 95.31 164 THR A CA 1
ATOM 1355 C C . THR A 1 164 ? -11.215 -4.097 20.106 1.00 95.31 164 THR A C 1
ATOM 1357 O O . THR A 1 164 ? -12.098 -3.716 19.345 1.00 95.31 164 THR A O 1
ATOM 1360 N N . LYS A 1 165 ? -11.434 -4.251 21.418 1.00 95.00 165 LYS A N 1
ATOM 1361 C CA . LYS A 1 165 ? -12.765 -4.121 22.040 1.00 95.00 165 LYS A CA 1
ATOM 1362 C C . LYS A 1 165 ? -13.394 -2.721 22.030 1.00 95.00 165 LYS A C 1
ATOM 1364 O O . LYS A 1 165 ? -14.548 -2.578 22.407 1.00 95.00 165 LYS A O 1
ATOM 1369 N N . TYR A 1 166 ? -12.651 -1.688 21.633 1.00 95.62 166 TYR A N 1
ATOM 1370 C CA . TYR A 1 166 ? -13.186 -0.332 21.463 1.00 95.62 166 TYR A CA 1
ATOM 1371 C C . TYR A 1 166 ? -13.443 0.024 19.995 1.00 95.62 166 TYR A C 1
ATOM 1373 O O . TYR A 1 166 ? -13.825 1.155 19.723 1.00 95.62 166 TYR A O 1
ATOM 1381 N N . ILE A 1 167 ? -13.230 -0.896 19.044 1.00 96.19 167 ILE A N 1
ATOM 1382 C CA . ILE A 1 167 ? -13.377 -0.582 17.618 1.00 96.19 167 ILE A CA 1
ATOM 1383 C C . ILE A 1 167 ? -14.856 -0.441 17.235 1.00 96.19 167 ILE A C 1
ATOM 1385 O O . ILE A 1 167 ? -15.209 0.621 16.736 1.00 96.19 167 ILE A O 1
ATOM 1389 N N . ASN A 1 168 ? -15.727 -1.419 17.519 1.00 96.12 168 ASN A N 1
ATOM 1390 C CA . ASN A 1 168 ? -17.153 -1.310 17.150 1.00 96.12 168 ASN A CA 1
ATOM 1391 C C . ASN A 1 168 ? -17.832 -0.090 17.811 1.00 96.12 168 ASN A C 1
ATOM 1393 O O . ASN A 1 168 ? -18.386 0.722 17.071 1.00 96.12 168 ASN A O 1
ATOM 1397 N N . PRO A 1 169 ? -17.681 0.162 19.133 1.00 96.00 169 PRO A N 1
ATOM 1398 C CA . PRO A 1 169 ? -18.227 1.373 19.757 1.00 96.00 169 PRO A CA 1
ATOM 1399 C C . PRO A 1 169 ? -17.630 2.679 19.206 1.00 96.00 169 PRO A C 1
ATOM 1401 O O . PRO A 1 169 ? -18.293 3.712 19.189 1.00 96.00 169 PRO A O 1
ATOM 1404 N N . TYR A 1 170 ? -16.378 2.671 18.731 1.00 96.12 170 TYR A N 1
ATOM 1405 C CA . TYR A 1 170 ? -15.787 3.840 18.072 1.00 96.12 170 TYR A CA 1
ATOM 1406 C C . TYR A 1 170 ? -16.381 4.068 16.671 1.00 96.12 170 TYR A C 1
ATOM 1408 O O . TYR A 1 170 ? -16.674 5.212 16.327 1.00 96.12 170 TYR A O 1
ATOM 1416 N N . LEU A 1 171 ? -16.600 3.008 15.883 1.00 95.38 171 LEU A N 1
ATOM 1417 C CA . LEU A 1 171 ? -17.242 3.096 14.563 1.00 95.38 171 LEU A CA 1
ATOM 1418 C C . LEU A 1 171 ? -18.707 3.551 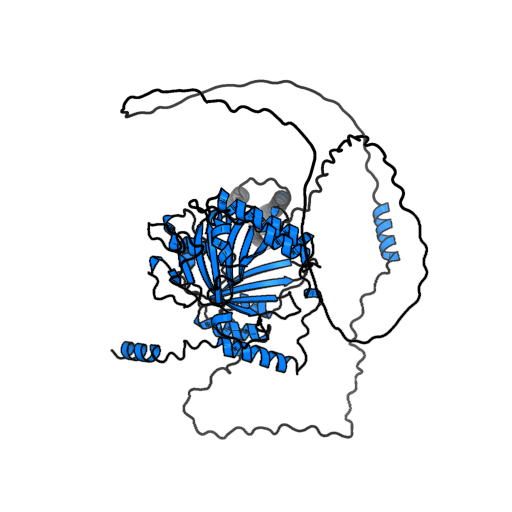14.666 1.00 95.38 171 LEU A C 1
ATOM 1420 O O . LEU A 1 171 ? -19.139 4.368 13.859 1.00 95.38 171 LEU A O 1
ATOM 1424 N N . ALA A 1 172 ? -19.433 3.089 15.688 1.00 94.44 172 ALA A N 1
ATOM 1425 C CA . ALA A 1 172 ? -20.807 3.500 15.982 1.00 94.44 172 ALA A CA 1
ATOM 1426 C C . ALA A 1 172 ? -20.929 4.939 16.535 1.00 94.44 172 ALA A C 1
ATOM 1428 O O . ALA A 1 172 ? -22.021 5.500 16.561 1.00 94.44 172 ALA A O 1
ATOM 1429 N N . GLY A 1 173 ? -19.825 5.550 16.983 1.00 93.75 173 GLY A N 1
ATOM 1430 C CA . GLY A 1 173 ? -19.814 6.879 17.613 1.00 93.75 173 GLY A CA 1
ATOM 1431 C C . GLY A 1 173 ? -20.042 6.883 19.133 1.00 93.75 173 GLY A C 1
ATOM 1432 O O . GLY A 1 173 ? -19.898 7.926 19.764 1.00 93.75 173 GLY A O 1
ATOM 1433 N N . GLU A 1 174 ? -20.337 5.729 19.734 1.00 93.31 174 GLU A N 1
ATOM 1434 C CA . GLU A 1 174 ? -20.604 5.549 21.170 1.00 93.31 174 GLU A CA 1
ATOM 1435 C C . GLU A 1 174 ? -19.370 5.782 22.058 1.00 93.31 174 GLU A C 1
ATOM 1437 O O . GLU A 1 174 ? -19.487 6.201 23.210 1.00 93.31 174 GLU A O 1
ATOM 1442 N N . TYR A 1 175 ? -18.170 5.495 21.540 1.00 92.94 175 TYR A N 1
ATOM 1443 C CA . TYR A 1 175 ? -16.914 5.602 22.283 1.00 92.94 175 TYR A CA 1
ATOM 1444 C C . TYR A 1 175 ? -16.002 6.689 21.717 1.00 92.94 175 TYR A C 1
ATOM 1446 O O . TYR A 1 175 ? -15.440 6.544 20.626 1.00 92.94 175 TYR A O 1
ATOM 1454 N N . THR A 1 176 ? -15.774 7.749 22.496 1.00 90.81 176 THR A N 1
ATOM 1455 C CA . THR A 1 176 ? -14.756 8.759 22.184 1.00 90.81 176 THR A CA 1
ATOM 1456 C C . THR A 1 176 ? -13.398 8.385 22.782 1.00 90.81 176 THR A C 1
ATOM 1458 O O . THR A 1 176 ? -13.270 7.732 23.822 1.00 90.81 176 THR A O 1
ATOM 1461 N N . MET A 1 177 ? -12.327 8.826 22.124 1.00 89.12 177 MET A N 1
ATOM 1462 C CA . MET A 1 177 ? -10.954 8.502 22.526 1.00 89.12 177 MET A CA 1
ATOM 1463 C C . MET A 1 177 ? -10.389 9.449 23.604 1.00 89.12 177 MET A C 1
ATOM 1465 O O . MET A 1 177 ? -9.246 9.277 24.043 1.00 89.12 177 MET A O 1
ATOM 1469 N N . ASP A 1 178 ? -11.172 10.427 24.070 1.00 87.00 178 ASP A N 1
ATOM 1470 C CA . ASP A 1 178 ? -10.723 11.514 24.951 1.00 87.00 178 ASP A CA 1
ATOM 1471 C C . ASP A 1 178 ? -10.141 11.000 26.273 1.00 87.00 178 ASP A C 1
ATOM 1473 O O . ASP A 1 178 ? -9.060 11.424 26.683 1.00 87.00 178 ASP A O 1
ATOM 1477 N N . VAL A 1 179 ? -10.783 10.008 26.904 1.00 86.38 179 VAL A N 1
ATOM 1478 C CA . VAL A 1 179 ? -10.301 9.383 28.153 1.00 86.38 179 VAL A CA 1
ATOM 1479 C C . VAL A 1 179 ? -8.932 8.718 27.958 1.00 86.38 179 VAL A C 1
ATOM 1481 O O . VAL A 1 179 ? -8.090 8.726 28.862 1.00 86.38 179 VAL A O 1
ATOM 1484 N N . LYS A 1 180 ? -8.674 8.153 26.770 1.00 86.50 180 LYS A N 1
ATOM 1485 C CA . LYS A 1 180 ? -7.376 7.556 26.435 1.00 86.50 180 LYS A CA 1
ATOM 1486 C C . LYS A 1 180 ? -6.317 8.637 26.238 1.00 86.50 180 LYS A C 1
ATOM 1488 O O . LYS A 1 180 ? -5.211 8.482 26.753 1.00 86.50 180 LYS A O 1
ATOM 1493 N N . PHE A 1 181 ? -6.645 9.726 25.543 1.00 87.75 181 PHE A N 1
ATOM 1494 C CA . PHE A 1 181 ? -5.719 10.837 25.329 1.00 87.75 181 PHE A CA 1
ATOM 1495 C C . PHE A 1 181 ? -5.429 11.619 26.614 1.00 87.75 181 PHE A C 1
ATOM 1497 O O . PHE A 1 181 ? -4.266 11.915 26.870 1.00 87.75 181 PHE A O 1
ATOM 1504 N N . ALA A 1 182 ? -6.415 11.841 27.486 1.00 86.44 182 ALA A N 1
ATOM 1505 C CA . ALA A 1 182 ? -6.218 12.421 28.816 1.00 86.44 182 ALA A CA 1
ATOM 1506 C C . ALA A 1 182 ? -5.229 11.594 29.659 1.00 86.44 182 ALA A C 1
ATOM 1508 O O . ALA A 1 182 ? -4.257 12.139 30.184 1.00 86.44 182 ALA A O 1
ATOM 1509 N N . LYS A 1 183 ? -5.394 10.261 29.697 1.00 88.19 183 LYS A N 1
ATOM 1510 C CA . LYS A 1 183 ? -4.438 9.339 30.344 1.00 88.19 183 LYS A CA 1
ATOM 1511 C C . LYS A 1 183 ? -3.047 9.360 29.690 1.00 88.19 183 LYS A C 1
ATOM 1513 O O . LYS A 1 183 ? -2.060 9.110 30.373 1.00 88.19 183 LYS A O 1
ATOM 1518 N N . LEU A 1 184 ? -2.953 9.673 28.396 1.00 87.19 184 LEU A N 1
ATOM 1519 C CA . LEU A 1 184 ? -1.690 9.820 27.660 1.00 87.19 184 LEU A CA 1
ATOM 1520 C C . LEU A 1 184 ? -0.966 11.135 28.006 1.00 87.19 184 LEU A C 1
ATOM 1522 O O . LEU A 1 184 ? 0.242 11.101 28.230 1.00 87.19 184 LEU A O 1
ATOM 1526 N N . ARG A 1 185 ? -1.700 12.256 28.132 1.00 86.44 185 ARG A N 1
ATOM 1527 C CA . ARG A 1 185 ? -1.161 13.539 28.631 1.00 86.44 185 ARG A CA 1
ATOM 1528 C C . ARG A 1 185 ? -0.672 13.400 30.074 1.00 86.44 185 ARG A C 1
ATOM 1530 O O . ARG A 1 185 ? 0.475 13.719 30.362 1.00 86.44 185 ARG A O 1
ATOM 1537 N N . ALA A 1 186 ? -1.512 12.857 30.960 1.00 88.50 186 ALA A N 1
ATOM 1538 C CA . ALA A 1 186 ? -1.218 12.717 32.390 1.00 88.50 186 ALA A CA 1
ATOM 1539 C C . ALA A 1 186 ? -0.002 11.818 32.693 1.00 88.50 186 ALA A C 1
ATOM 1541 O O . ALA A 1 186 ? 0.625 11.965 33.735 1.00 88.50 186 ALA A O 1
ATOM 1542 N N . ARG A 1 187 ? 0.347 10.897 31.784 1.00 90.19 187 ARG A N 1
ATOM 1543 C CA . ARG A 1 187 ? 1.530 10.025 31.896 1.00 90.19 187 ARG A CA 1
ATOM 1544 C C . ARG A 1 187 ? 2.804 10.603 31.268 1.00 90.19 187 ARG A C 1
ATOM 1546 O O . ARG A 1 187 ? 3.820 9.919 31.282 1.00 90.19 187 ARG A O 1
ATOM 1553 N N . GLY A 1 188 ? 2.756 11.788 30.652 1.00 86.44 188 GLY A N 1
ATOM 1554 C CA . GLY A 1 188 ? 3.924 12.436 30.035 1.00 86.44 188 GLY A CA 1
ATOM 1555 C C . GLY A 1 188 ? 4.576 11.672 28.870 1.00 86.44 188 GLY A C 1
ATOM 1556 O O . GLY A 1 188 ? 5.663 12.034 28.437 1.00 86.44 188 GLY A O 1
ATOM 1557 N N . GLN A 1 189 ? 3.940 10.620 28.337 1.00 83.19 189 GLN A N 1
ATOM 1558 C CA . GLN A 1 189 ? 4.560 9.696 27.368 1.00 83.19 189 GLN A CA 1
ATOM 1559 C C . GLN A 1 189 ? 4.767 10.286 25.960 1.00 83.19 189 GLN A C 1
ATOM 1561 O O . GLN A 1 189 ? 5.357 9.625 25.105 1.00 83.19 189 GLN A O 1
ATOM 1566 N N . LYS A 1 190 ? 4.247 11.489 25.695 1.00 85.44 190 LYS A N 1
ATOM 1567 C CA . LYS A 1 190 ? 4.361 12.229 24.430 1.00 85.44 190 LYS A CA 1
ATOM 1568 C C . LYS A 1 190 ? 4.265 13.733 24.674 1.00 85.44 190 LYS A C 1
ATOM 1570 O O . LYS A 1 190 ? 3.717 14.157 25.690 1.00 85.44 190 LYS A O 1
ATOM 1575 N N . SER A 1 191 ? 4.713 14.527 23.700 1.00 89.00 191 SER A N 1
ATOM 1576 C CA . SER A 1 191 ? 4.479 15.973 23.689 1.00 89.00 191 SER A CA 1
ATOM 1577 C C . SER A 1 191 ? 2.980 16.285 23.690 1.00 89.00 191 SER A C 1
ATOM 1579 O O . SER A 1 191 ? 2.190 15.593 23.041 1.00 89.00 191 SER A O 1
ATOM 1581 N N . VAL A 1 192 ? 2.583 17.359 24.379 1.00 89.44 192 VAL A N 1
ATOM 1582 C CA . VAL A 1 192 ? 1.180 17.810 24.453 1.00 89.44 192 VAL A CA 1
ATOM 1583 C C . VAL A 1 192 ? 0.606 18.033 23.049 1.00 89.44 192 VAL A C 1
ATOM 1585 O O . VAL A 1 192 ? -0.482 17.542 22.751 1.00 89.44 192 VAL A O 1
ATOM 1588 N N . LYS A 1 193 ? 1.397 18.650 22.158 1.00 90.06 193 LYS A N 1
ATOM 1589 C CA . LYS A 1 193 ? 1.045 18.898 20.749 1.00 90.06 193 LYS A CA 1
ATOM 1590 C C . LYS A 1 193 ? 0.740 17.608 19.979 1.00 90.06 193 LYS A C 1
ATOM 1592 O O . LYS A 1 193 ? -0.209 17.571 19.201 1.00 90.06 193 LYS A O 1
ATOM 1597 N N . ASP A 1 194 ? 1.500 16.536 20.217 1.00 88.00 194 ASP A N 1
ATOM 1598 C CA . ASP A 1 194 ? 1.282 15.244 19.550 1.00 88.00 194 ASP A CA 1
ATOM 1599 C C . ASP A 1 194 ? -0.022 14.596 20.019 1.00 88.00 194 ASP A C 1
ATOM 1601 O O . ASP A 1 194 ? -0.708 13.930 19.244 1.00 88.00 194 ASP A O 1
ATOM 1605 N N . VAL A 1 195 ? -0.362 14.755 21.302 1.00 89.31 195 VAL A N 1
ATOM 1606 C CA . VAL A 1 195 ? -1.601 14.209 21.866 1.00 89.31 195 VAL A CA 1
ATOM 1607 C C . VAL A 1 195 ? -2.815 14.989 21.369 1.00 89.31 195 VAL A C 1
ATOM 1609 O O . VAL A 1 195 ? -3.814 14.370 21.019 1.00 89.31 195 VAL A O 1
ATOM 1612 N N . GLU A 1 196 ? -2.714 16.313 21.251 1.00 90.94 196 GLU A N 1
ATOM 1613 C CA . GLU A 1 196 ? -3.745 17.159 20.638 1.00 90.94 196 GLU A CA 1
ATOM 1614 C C . GLU A 1 196 ? -3.946 16.829 19.151 1.00 90.94 196 GLU A C 1
ATOM 1616 O O . GLU A 1 196 ? -5.085 16.670 18.710 1.00 90.94 196 GLU A O 1
ATOM 1621 N N . LEU A 1 197 ? -2.863 16.622 18.391 1.00 90.94 197 LEU A N 1
ATOM 1622 C CA . LEU A 1 197 ? -2.937 16.203 16.988 1.00 90.94 197 LEU A CA 1
ATOM 1623 C C . LEU A 1 197 ? -3.578 14.812 16.832 1.00 90.94 197 LEU A C 1
ATOM 1625 O O . LEU A 1 197 ? -4.456 14.634 15.990 1.00 90.94 197 LEU A O 1
ATOM 1629 N N . MET A 1 198 ? -3.193 13.833 17.662 1.00 91.19 198 MET A N 1
ATOM 1630 C CA . MET A 1 198 ? -3.820 12.501 17.658 1.00 91.19 198 MET A CA 1
ATOM 1631 C C . MET A 1 198 ? -5.299 12.539 18.069 1.00 91.19 198 MET A C 1
ATOM 1633 O O . MET A 1 198 ? -6.084 11.753 17.541 1.00 91.19 198 MET A O 1
ATOM 1637 N N . GLN A 1 199 ? -5.681 13.423 18.996 1.00 92.50 199 GLN A N 1
ATOM 1638 C CA . GLN A 1 199 ? -7.070 13.591 19.423 1.00 92.50 199 GLN A CA 1
ATOM 1639 C C . GLN A 1 199 ? -7.911 14.233 18.319 1.00 92.50 199 GLN A C 1
ATOM 1641 O O . GLN A 1 199 ? -8.970 13.707 17.988 1.00 92.50 199 GLN A O 1
ATOM 1646 N N . LYS A 1 200 ? -7.404 15.288 17.663 1.00 93.62 200 LYS A N 1
ATOM 1647 C CA . LYS A 1 200 ? -8.051 15.849 16.472 1.00 93.62 200 LYS A CA 1
ATOM 1648 C C . LYS A 1 200 ? -8.223 14.785 15.385 1.00 93.62 200 LYS A C 1
ATOM 1650 O O . LYS A 1 200 ? -9.325 14.613 14.888 1.00 93.62 200 LYS A O 1
ATOM 1655 N N . LEU A 1 201 ? -7.168 14.036 15.060 1.00 94.69 201 LEU A N 1
ATOM 1656 C CA . LEU A 1 201 ? -7.219 12.945 14.082 1.00 94.69 201 LEU A CA 1
ATOM 1657 C C . LEU A 1 201 ? -8.294 11.899 14.421 1.00 94.69 201 LEU A C 1
ATOM 1659 O O . LEU A 1 201 ? -9.015 11.460 13.528 1.00 94.69 201 LEU A O 1
ATOM 1663 N N . ALA A 1 202 ? -8.395 11.484 15.686 1.00 95.69 202 ALA A N 1
ATOM 1664 C CA . ALA A 1 202 ? -9.398 10.512 16.112 1.00 95.69 202 ALA A CA 1
ATOM 1665 C C . ALA A 1 202 ? -10.824 11.058 15.967 1.00 95.69 202 ALA A C 1
ATOM 1667 O O . ALA A 1 202 ? -11.704 10.324 15.521 1.00 95.69 202 ALA A O 1
ATOM 1668 N N . ASN A 1 203 ? -11.039 12.336 16.273 1.00 95.31 203 ASN A N 1
ATOM 1669 C CA . ASN A 1 203 ? -12.353 12.962 16.176 1.00 95.31 203 ASN A CA 1
ATOM 1670 C C . ASN A 1 203 ? -12.723 13.237 14.705 1.00 95.31 203 ASN A C 1
ATOM 1672 O O . ASN A 1 203 ? -13.807 12.854 14.278 1.00 95.31 203 ASN A O 1
ATOM 1676 N N . ASP A 1 204 ? -11.807 13.787 13.894 1.00 94.62 204 ASP A N 1
ATOM 1677 C CA . ASP A 1 204 ? -11.984 13.971 12.443 1.00 94.62 204 ASP A CA 1
ATOM 1678 C C . ASP A 1 204 ? -12.404 12.655 11.750 1.00 94.62 204 ASP A C 1
ATOM 1680 O O . ASP A 1 204 ? -13.267 12.648 10.871 1.00 94.62 204 ASP A O 1
ATOM 1684 N N . VAL A 1 205 ? -11.751 11.539 12.104 1.00 96.06 205 VAL A N 1
ATOM 1685 C CA . VAL A 1 205 ? -11.996 10.227 11.488 1.00 96.06 205 VAL A CA 1
ATOM 1686 C C . VAL A 1 205 ? -13.318 9.626 11.958 1.00 96.06 205 VAL A C 1
ATOM 1688 O O . VAL A 1 205 ? -14.038 9.079 11.127 1.00 96.06 205 VAL A O 1
ATOM 1691 N N . GLN A 1 206 ? -13.675 9.781 13.236 1.00 96.25 206 GLN A N 1
ATOM 1692 C CA . GLN A 1 206 ? -14.966 9.327 13.759 1.00 96.25 206 GLN A CA 1
ATOM 1693 C C . GLN A 1 206 ? -16.118 10.078 13.082 1.00 96.25 206 GLN A C 1
ATOM 1695 O O . GLN A 1 206 ? -17.046 9.449 12.583 1.00 96.25 206 GLN A O 1
ATOM 1700 N N . THR A 1 207 ? -16.004 11.405 12.954 1.00 95.75 207 THR A N 1
ATOM 1701 C CA . THR A 1 207 ? -16.956 12.229 12.197 1.00 95.75 207 THR A CA 1
ATOM 1702 C C . THR A 1 207 ? -17.050 11.774 10.740 1.00 95.75 207 THR A C 1
ATOM 1704 O O . THR A 1 207 ? -18.150 11.583 10.240 1.00 95.75 207 THR A O 1
ATOM 1707 N N . SER A 1 208 ? -15.922 11.534 10.060 1.00 94.69 208 SER A N 1
ATOM 1708 C CA . SER A 1 208 ? -15.923 11.055 8.666 1.00 94.69 208 SER A CA 1
ATOM 1709 C C . SER A 1 208 ? -16.669 9.722 8.507 1.00 94.69 208 SER A C 1
ATOM 1711 O O . SER A 1 208 ? -17.494 9.586 7.606 1.00 94.69 208 SER A O 1
ATOM 1713 N N . ILE A 1 209 ? -16.427 8.765 9.411 1.00 95.75 209 ILE A N 1
ATOM 1714 C CA . ILE A 1 209 ? -17.063 7.439 9.410 1.00 95.75 209 ILE A CA 1
ATOM 1715 C C . ILE A 1 209 ? -18.568 7.550 9.676 1.00 95.75 209 ILE A C 1
ATOM 1717 O O . ILE A 1 209 ? -19.358 7.042 8.884 1.00 95.75 209 ILE A O 1
ATOM 1721 N N . VAL A 1 210 ? -18.974 8.244 10.745 1.00 95.81 210 VAL A N 1
ATOM 1722 C CA . VAL A 1 210 ? -20.385 8.338 11.158 1.00 95.81 210 VAL A CA 1
ATOM 1723 C C . VAL A 1 210 ? -21.198 9.190 10.178 1.00 95.81 210 VAL A C 1
ATOM 1725 O O . VAL A 1 210 ? -22.258 8.760 9.729 1.00 95.81 210 VAL A O 1
ATOM 1728 N N . THR A 1 211 ? -20.704 10.368 9.778 1.00 95.62 211 THR A N 1
ATOM 1729 C CA . THR A 1 211 ? -21.423 11.263 8.853 1.00 95.62 211 THR A CA 1
ATOM 1730 C C . THR A 1 211 ? -21.608 10.640 7.469 1.00 95.62 211 THR A C 1
ATOM 1732 O O . THR A 1 211 ? -22.655 10.845 6.861 1.00 95.62 211 THR A O 1
ATOM 1735 N N . LYS A 1 212 ? -20.636 9.857 6.980 1.00 95.25 212 LYS A N 1
ATOM 1736 C CA . LYS A 1 212 ? -20.726 9.167 5.680 1.00 95.25 212 LYS A CA 1
ATOM 1737 C C . LYS A 1 212 ? -21.226 7.723 5.771 1.00 95.25 212 LYS A C 1
ATOM 1739 O O . LYS A 1 212 ? -21.253 7.040 4.757 1.00 95.25 212 LYS A O 1
ATOM 1744 N N . LYS A 1 213 ? -21.621 7.246 6.960 1.00 95.12 213 LYS A N 1
ATOM 1745 C CA . LYS A 1 213 ? -22.084 5.864 7.202 1.00 95.12 213 LYS A CA 1
ATOM 1746 C C . LYS A 1 213 ? -21.106 4.799 6.666 1.00 95.12 213 LYS A C 1
ATOM 1748 O O . LYS A 1 213 ? -21.517 3.829 6.031 1.00 95.12 213 LYS A O 1
ATOM 1753 N N . MET A 1 214 ? -19.803 4.992 6.885 1.00 94.81 214 MET A N 1
ATOM 1754 C CA . MET A 1 214 ? -18.786 4.063 6.384 1.00 94.81 214 MET A CA 1
ATOM 1755 C C . MET A 1 214 ? -18.829 2.723 7.126 1.00 94.81 214 MET A C 1
ATOM 1757 O O . MET A 1 214 ? -18.773 2.690 8.355 1.00 94.81 214 MET A O 1
ATOM 1761 N N . ARG A 1 215 ? -18.823 1.621 6.374 1.00 94.44 215 ARG A N 1
ATOM 1762 C CA . ARG A 1 215 ? -18.761 0.238 6.879 1.00 94.44 215 ARG A CA 1
ATOM 1763 C C . ARG A 1 215 ? -17.493 -0.476 6.394 1.00 94.44 215 ARG A C 1
ATOM 1765 O O . ARG A 1 215 ? -16.856 0.011 5.457 1.00 94.44 215 ARG A O 1
ATOM 1772 N N . PRO A 1 216 ? -17.084 -1.604 7.007 1.00 96.56 216 PRO A N 1
ATOM 1773 C CA . PRO A 1 216 ? -16.083 -2.498 6.426 1.00 96.56 216 PRO A CA 1
ATOM 1774 C C . PRO A 1 216 ? -16.431 -2.858 4.976 1.00 96.56 216 PRO A C 1
ATOM 1776 O O . PRO A 1 216 ? -17.576 -3.191 4.682 1.00 96.56 216 PRO A O 1
ATOM 1779 N N . THR A 1 217 ? -15.452 -2.785 4.069 1.00 95.75 217 THR A N 1
ATOM 1780 C CA . THR A 1 217 ? -15.648 -3.152 2.653 1.00 95.75 217 THR A CA 1
ATOM 1781 C C . THR A 1 217 ? -14.676 -4.229 2.191 1.00 95.75 217 THR A C 1
ATOM 1783 O O . THR A 1 217 ? -15.094 -5.311 1.790 1.00 95.75 217 THR A O 1
ATOM 1786 N N . ILE A 1 218 ? -13.367 -3.975 2.290 1.00 97.56 218 ILE A N 1
ATOM 1787 C CA . ILE A 1 218 ? -12.320 -4.893 1.815 1.00 97.56 218 ILE A CA 1
ATOM 1788 C C . ILE A 1 218 ? -11.243 -5.101 2.885 1.00 97.56 218 ILE A C 1
ATOM 1790 O O . ILE A 1 218 ? -10.595 -4.143 3.315 1.00 97.56 218 ILE A O 1
ATOM 1794 N N . ARG A 1 219 ? -10.948 -6.356 3.242 1.00 98.12 219 ARG A N 1
ATOM 1795 C CA . ARG A 1 219 ? -9.710 -6.750 3.936 1.00 98.12 219 ARG A CA 1
ATOM 1796 C C . ARG A 1 219 ? -8.613 -6.984 2.904 1.00 98.12 219 ARG A C 1
ATOM 1798 O O . ARG A 1 219 ? -8.750 -7.816 2.017 1.00 98.12 219 ARG A O 1
ATOM 1805 N N . ALA A 1 220 ? -7.482 -6.304 3.062 1.00 98.25 220 ALA A N 1
ATOM 1806 C CA . ALA A 1 220 ? -6.235 -6.667 2.395 1.00 98.25 220 ALA A CA 1
ATOM 1807 C C . ALA A 1 220 ? -5.308 -7.382 3.385 1.00 98.25 220 ALA A C 1
ATOM 1809 O O . ALA A 1 220 ? -4.802 -6.747 4.315 1.00 98.25 220 ALA A O 1
ATOM 1810 N N . PHE A 1 221 ? -5.080 -8.675 3.165 1.00 98.31 221 PHE A N 1
ATOM 1811 C CA . PHE A 1 221 ? -4.077 -9.496 3.844 1.00 98.31 221 PHE A CA 1
ATOM 1812 C C . PHE A 1 221 ? -2.825 -9.625 2.968 1.00 98.31 221 PHE A C 1
ATOM 1814 O O . PHE A 1 221 ? -2.931 -9.688 1.744 1.00 98.31 221 PHE A O 1
ATOM 1821 N N . TYR A 1 222 ? -1.644 -9.645 3.583 1.00 97.69 222 TYR A N 1
ATOM 1822 C CA . TYR A 1 222 ? -0.371 -9.995 2.944 1.00 97.69 222 TYR A CA 1
ATOM 1823 C C . TYR A 1 222 ? 0.708 -10.240 4.009 1.00 97.69 222 TYR A C 1
ATOM 1825 O O . TYR A 1 222 ? 0.621 -9.690 5.111 1.00 97.69 222 TYR A O 1
ATOM 1833 N N . ARG A 1 223 ? 1.768 -10.982 3.675 1.00 95.44 223 ARG A N 1
ATOM 1834 C CA . ARG A 1 223 ? 3.011 -10.996 4.469 1.00 95.44 223 ARG A CA 1
ATOM 1835 C C . ARG A 1 223 ? 3.970 -9.927 3.954 1.00 95.44 223 ARG A C 1
ATOM 1837 O O . ARG A 1 223 ? 3.975 -9.632 2.760 1.00 95.44 223 ARG A O 1
ATOM 1844 N N . ARG A 1 224 ? 4.759 -9.299 4.833 1.00 95.56 224 ARG A N 1
ATOM 1845 C CA . ARG A 1 224 ? 5.719 -8.241 4.457 1.00 95.56 224 ARG A CA 1
ATOM 1846 C C . ARG A 1 224 ? 7.133 -8.541 4.940 1.00 95.56 224 ARG A C 1
ATOM 1848 O O . ARG A 1 224 ? 7.411 -8.447 6.133 1.00 95.56 224 ARG A O 1
ATOM 1855 N N . THR A 1 225 ? 8.054 -8.713 3.995 1.00 94.81 225 THR A N 1
ATOM 1856 C CA . THR A 1 225 ? 9.490 -8.528 4.244 1.00 94.81 225 THR A CA 1
ATOM 1857 C C . THR A 1 225 ? 9.819 -7.041 4.075 1.00 94.81 225 THR A C 1
ATOM 1859 O O . THR A 1 225 ? 9.449 -6.427 3.071 1.00 94.81 225 THR A O 1
ATOM 1862 N N . ALA A 1 226 ? 10.493 -6.427 5.048 1.00 94.12 226 ALA A N 1
ATOM 1863 C CA . ALA A 1 226 ? 10.959 -5.041 4.968 1.00 94.12 226 ALA A CA 1
ATOM 1864 C C . ALA A 1 226 ? 12.489 -5.005 5.010 1.00 94.12 226 ALA A C 1
ATOM 1866 O O . ALA A 1 226 ? 13.088 -5.725 5.801 1.00 94.12 226 ALA A O 1
ATOM 1867 N N . PHE A 1 227 ? 13.104 -4.158 4.189 1.00 93.75 227 PHE A N 1
ATOM 1868 C CA . PHE A 1 227 ? 14.552 -4.024 4.058 1.00 93.75 227 PHE A CA 1
ATOM 1869 C C . PHE A 1 227 ? 14.950 -2.562 4.279 1.00 93.75 227 PHE A C 1
ATOM 1871 O O . PHE A 1 227 ? 14.516 -1.670 3.539 1.00 93.75 227 PHE A O 1
ATOM 1878 N N . GLN A 1 228 ? 15.737 -2.303 5.323 1.00 89.06 228 GLN A N 1
ATOM 1879 C CA . GLN A 1 228 ? 16.163 -0.957 5.710 1.00 89.06 228 GLN A CA 1
ATOM 1880 C C . GLN A 1 228 ? 17.397 -1.013 6.622 1.00 89.06 228 GLN A C 1
ATOM 1882 O O . GLN A 1 228 ? 17.389 -1.688 7.647 1.00 89.06 228 GLN A O 1
ATOM 1887 N N . LEU A 1 229 ? 18.401 -0.185 6.324 1.00 84.06 229 LEU A N 1
ATOM 1888 C CA . LEU A 1 229 ? 19.482 0.153 7.255 1.00 84.06 229 LEU A CA 1
ATOM 1889 C C . LEU A 1 229 ? 18.954 1.055 8.386 1.00 84.06 229 LEU A C 1
ATOM 1891 O O . LEU A 1 229 ? 18.348 2.093 8.123 1.00 84.06 229 LEU A O 1
ATOM 1895 N N . SER A 1 230 ? 19.204 0.698 9.649 1.00 74.81 230 SER A N 1
ATOM 1896 C CA . SER A 1 230 ? 18.581 1.349 10.819 1.00 74.81 230 SER A CA 1
ATOM 1897 C C . SER A 1 230 ? 18.757 2.872 10.882 1.00 74.81 230 SER A C 1
ATOM 1899 O O . SER A 1 230 ? 17.839 3.570 11.304 1.00 74.81 230 SER A O 1
ATOM 1901 N N . ASN A 1 231 ? 19.906 3.381 10.424 1.00 77.00 231 ASN A N 1
ATOM 1902 C CA . ASN A 1 231 ? 20.280 4.796 10.516 1.00 77.00 231 ASN A CA 1
ATOM 1903 C C . ASN A 1 231 ? 20.207 5.549 9.172 1.00 77.00 231 ASN A C 1
ATOM 1905 O O . ASN A 1 231 ? 20.601 6.708 9.123 1.00 77.00 231 ASN A O 1
ATOM 1909 N N . ASP A 1 232 ? 19.730 4.915 8.095 1.00 78.31 232 ASP A N 1
ATOM 1910 C CA . ASP A 1 232 ? 19.700 5.492 6.743 1.00 78.31 232 ASP A CA 1
ATOM 1911 C C . ASP A 1 232 ? 18.261 5.484 6.180 1.00 78.31 232 ASP A C 1
ATOM 1913 O O . ASP A 1 232 ? 17.515 4.505 6.299 1.00 78.31 232 ASP A O 1
ATOM 1917 N N . ALA A 1 233 ? 17.833 6.603 5.594 1.00 81.56 233 ALA A N 1
ATOM 1918 C CA . ALA A 1 233 ? 16.530 6.755 4.945 1.00 81.56 233 ALA A CA 1
ATOM 1919 C C . ALA A 1 233 ? 16.587 6.810 3.412 1.00 81.56 233 ALA A C 1
ATOM 1921 O O . ALA A 1 233 ? 15.520 6.791 2.798 1.00 81.56 233 ALA A O 1
ATOM 1922 N N . ARG A 1 234 ? 17.780 6.863 2.795 1.00 85.00 234 ARG A N 1
ATOM 1923 C CA . ARG A 1 234 ? 17.959 7.042 1.340 1.00 85.00 234 ARG A CA 1
ATOM 1924 C C . ARG A 1 234 ? 17.210 6.006 0.523 1.00 85.00 234 ARG A C 1
ATOM 1926 O O . ARG A 1 234 ? 16.621 6.353 -0.497 1.00 85.00 234 ARG A O 1
ATOM 1933 N N . VAL A 1 235 ? 17.222 4.758 0.989 1.00 90.56 235 VAL A N 1
ATOM 1934 C CA . VAL A 1 235 ? 16.503 3.635 0.389 1.00 90.56 235 VAL A CA 1
ATOM 1935 C C . VAL A 1 235 ? 15.804 2.838 1.487 1.00 90.56 235 VAL A C 1
ATOM 1937 O O . VAL A 1 235 ? 16.432 2.398 2.450 1.00 90.56 235 VAL A O 1
ATOM 1940 N N . ARG A 1 236 ? 14.496 2.621 1.332 1.00 92.75 236 ARG A N 1
ATOM 1941 C CA . ARG A 1 236 ? 13.705 1.698 2.159 1.00 92.75 236 ARG A CA 1
ATOM 1942 C C . ARG A 1 236 ? 12.817 0.868 1.245 1.00 92.75 236 ARG A C 1
ATOM 1944 O O . ARG A 1 236 ? 12.041 1.432 0.477 1.00 92.75 236 ARG A O 1
ATOM 1951 N N . ILE A 1 237 ? 12.911 -0.454 1.328 1.00 96.00 237 ILE A N 1
ATOM 1952 C CA . ILE A 1 237 ? 12.154 -1.367 0.463 1.00 96.00 237 ILE A CA 1
ATOM 1953 C C . ILE A 1 237 ? 11.227 -2.227 1.317 1.00 96.00 237 ILE A C 1
ATOM 1955 O O . ILE A 1 237 ? 11.545 -2.592 2.446 1.00 96.00 237 ILE A O 1
ATOM 1959 N N . SER A 1 238 ? 10.065 -2.576 0.780 1.00 96.62 238 SER A N 1
ATOM 1960 C CA . SER A 1 238 ? 9.252 -3.659 1.329 1.00 96.62 238 SER A CA 1
ATOM 1961 C C . SER A 1 238 ? 8.612 -4.474 0.221 1.00 96.62 238 SER A C 1
ATOM 1963 O O . SER A 1 238 ? 8.054 -3.894 -0.707 1.00 96.62 238 SER A O 1
ATOM 1965 N N . LEU A 1 239 ? 8.667 -5.794 0.355 1.00 97.31 239 LEU A N 1
ATOM 1966 C CA . LEU A 1 239 ? 8.040 -6.752 -0.543 1.00 97.31 239 LEU A CA 1
ATOM 1967 C C . LEU A 1 239 ? 6.836 -7.371 0.173 1.00 97.31 239 LEU A C 1
ATOM 1969 O O . LEU A 1 239 ? 6.984 -7.947 1.250 1.00 97.31 239 LEU A O 1
ATOM 1973 N N . ASP A 1 240 ? 5.652 -7.211 -0.417 1.00 97.56 240 ASP A N 1
ATOM 1974 C CA . ASP A 1 240 ? 4.403 -7.792 0.074 1.00 97.56 240 ASP A CA 1
ATOM 1975 C C . ASP A 1 240 ? 4.096 -9.084 -0.703 1.00 97.56 240 ASP A C 1
ATOM 1977 O O . ASP A 1 240 ? 3.769 -9.006 -1.890 1.00 97.56 240 ASP A O 1
ATOM 1981 N N . THR A 1 241 ? 4.177 -10.247 -0.053 1.00 95.94 241 THR A N 1
ATOM 1982 C CA . THR A 1 241 ? 3.833 -11.570 -0.613 1.00 95.94 241 THR A CA 1
ATOM 1983 C C . THR A 1 241 ? 2.448 -12.034 -0.144 1.00 95.94 241 THR A C 1
ATOM 1985 O O . THR A 1 241 ? 1.854 -11.421 0.745 1.00 95.94 241 THR A O 1
ATOM 1988 N N . GLU A 1 242 ? 1.915 -13.105 -0.749 1.00 94.88 242 GLU A N 1
ATOM 1989 C CA . GLU A 1 242 ? 0.642 -13.740 -0.340 1.00 94.88 242 GLU A CA 1
ATOM 1990 C C . GLU A 1 242 ? -0.545 -12.758 -0.276 1.00 94.88 242 GLU A C 1
ATOM 1992 O O . GLU A 1 242 ? -1.402 -12.829 0.606 1.00 94.88 242 GLU A O 1
ATOM 1997 N N . LEU A 1 243 ? -0.594 -11.801 -1.209 1.00 97.75 243 LEU A N 1
ATOM 1998 C CA . LEU A 1 243 ? -1.621 -10.766 -1.213 1.00 97.75 243 LEU A CA 1
ATOM 1999 C C . LEU A 1 243 ? -3.003 -11.363 -1.516 1.00 97.75 243 LEU A C 1
ATOM 2001 O O . LEU A 1 243 ? -3.298 -11.755 -2.642 1.00 97.75 243 LEU A O 1
ATOM 2005 N N . ALA A 1 244 ? -3.868 -11.363 -0.505 1.00 98.06 244 ALA A N 1
ATOM 2006 C CA . ALA A 1 244 ? -5.283 -11.678 -0.628 1.00 98.06 244 ALA A CA 1
ATOM 2007 C C . ALA A 1 244 ? -6.122 -10.422 -0.363 1.00 98.06 244 ALA A C 1
ATOM 2009 O O . ALA A 1 244 ? -5.883 -9.679 0.594 1.00 98.06 244 ALA A O 1
ATOM 2010 N N . LEU A 1 245 ? -7.105 -10.190 -1.224 1.00 98.31 245 LEU A N 1
ATOM 2011 C CA . LEU A 1 245 ? -8.110 -9.141 -1.101 1.00 98.31 245 LEU A CA 1
ATOM 2012 C C . LEU A 1 245 ? -9.445 -9.851 -0.880 1.00 98.31 245 LEU A C 1
ATOM 2014 O O . LEU A 1 245 ? -9.756 -10.791 -1.605 1.00 98.31 245 LEU A O 1
ATOM 2018 N N . ILE A 1 246 ? -10.163 -9.481 0.178 1.00 98.00 246 ILE A N 1
ATOM 2019 C CA . ILE A 1 246 ? -11.280 -10.263 0.719 1.00 98.00 246 ILE A CA 1
ATOM 2020 C C . ILE A 1 246 ? -12.444 -9.330 1.047 1.00 98.00 246 ILE A C 1
ATOM 2022 O O . ILE A 1 246 ? -12.224 -8.265 1.628 1.00 98.00 246 ILE A O 1
ATOM 2026 N N . ARG A 1 247 ? -13.669 -9.739 0.715 1.00 97.19 247 ARG A N 1
ATOM 2027 C CA . ARG A 1 247 ? -14.903 -9.024 1.057 1.00 97.19 247 ARG A CA 1
ATOM 2028 C C . ARG A 1 247 ? -15.159 -9.040 2.564 1.00 97.19 247 ARG A C 1
ATOM 2030 O O . ARG A 1 247 ? -15.174 -10.099 3.195 1.00 97.19 247 ARG A O 1
ATOM 2037 N N . GLU A 1 248 ? -15.353 -7.853 3.121 1.00 96.69 248 GLU A N 1
ATOM 2038 C CA . GLU A 1 248 ? -15.828 -7.602 4.491 1.00 96.69 248 GLU A CA 1
ATOM 2039 C C . GLU A 1 248 ? -17.248 -7.012 4.487 1.00 96.69 248 GLU A C 1
ATOM 2041 O O . GLU A 1 248 ? -17.909 -6.992 5.518 1.00 96.69 248 GLU A O 1
ATOM 2046 N N . ASP A 1 249 ? -17.713 -6.542 3.329 1.00 94.31 249 ASP A N 1
ATOM 2047 C CA . ASP A 1 249 ? -19.016 -5.919 3.131 1.00 94.31 249 ASP A CA 1
ATOM 2048 C C . ASP A 1 249 ? -20.201 -6.886 3.274 1.00 94.31 249 ASP A C 1
ATOM 2050 O O . ASP A 1 249 ? -20.092 -8.081 3.000 1.00 94.31 249 ASP A O 1
ATOM 2054 N N . ASP A 1 250 ? -21.379 -6.340 3.570 1.00 89.81 250 ASP A N 1
ATOM 2055 C CA . ASP A 1 250 ? -22.647 -7.080 3.546 1.00 89.81 250 ASP A CA 1
ATOM 2056 C C . ASP A 1 250 ? -23.456 -6.836 2.245 1.00 89.81 250 ASP A C 1
ATOM 2058 O O . ASP A 1 250 ? -24.669 -7.064 2.201 1.00 89.81 250 ASP A O 1
ATOM 2062 N N . PHE A 1 251 ? -22.821 -6.352 1.161 1.00 84.62 251 PHE A N 1
ATOM 2063 C CA . PHE A 1 251 ? -23.508 -6.174 -0.124 1.00 84.62 251 PHE A CA 1
ATOM 2064 C C . PHE A 1 251 ? -23.877 -7.541 -0.724 1.00 84.62 251 PHE A C 1
ATOM 2066 O O . PHE A 1 251 ? -23.123 -8.517 -0.635 1.00 84.62 251 PHE A O 1
ATOM 2073 N N . GLY A 1 252 ? -25.040 -7.602 -1.379 1.00 76.56 252 GLY A N 1
ATOM 2074 C CA . GLY A 1 252 ? -25.599 -8.848 -1.917 1.00 76.56 252 GLY A CA 1
ATOM 2075 C C . GLY A 1 252 ? -26.330 -9.709 -0.878 1.00 76.56 252 GLY A C 1
ATOM 2076 O O . GLY A 1 252 ? -26.565 -10.886 -1.125 1.00 76.56 252 GLY A O 1
ATOM 2077 N N . GLY A 1 253 ? -26.671 -9.158 0.294 1.00 81.06 253 GLY A N 1
ATOM 2078 C CA . GLY A 1 253 ? -27.530 -9.812 1.293 1.00 81.06 253 GLY A CA 1
ATOM 2079 C C . GLY A 1 253 ? -26.847 -10.874 2.163 1.00 81.06 253 GLY A C 1
ATOM 2080 O O . GLY A 1 253 ? -27.424 -11.306 3.159 1.00 81.06 253 GLY A O 1
ATOM 2081 N N . ARG A 1 254 ? -25.606 -11.272 1.852 1.00 87.12 254 ARG A N 1
ATOM 2082 C CA . ARG A 1 254 ? -24.791 -12.115 2.736 1.00 87.12 254 ARG A CA 1
ATOM 2083 C C . ARG A 1 254 ? -24.084 -11.248 3.778 1.00 87.12 254 ARG A C 1
ATOM 2085 O O . ARG A 1 254 ? -23.176 -10.500 3.433 1.00 87.12 254 ARG A O 1
ATOM 2092 N N . ARG A 1 255 ? -24.440 -11.429 5.051 1.00 89.88 255 ARG A N 1
ATOM 2093 C CA . ARG A 1 255 ? -23.713 -10.868 6.202 1.00 89.88 255 ARG A CA 1
ATOM 2094 C C . ARG A 1 255 ? -22.309 -11.490 6.282 1.00 89.88 255 ARG A C 1
ATOM 2096 O O . ARG A 1 255 ? -22.202 -12.714 6.364 1.00 89.88 255 ARG A O 1
ATOM 2103 N N . ARG A 1 256 ? -21.253 -10.672 6.245 1.00 93.94 256 ARG A N 1
ATOM 2104 C CA . ARG A 1 256 ? -19.836 -11.087 6.333 1.00 93.94 256 ARG A CA 1
ATOM 2105 C C . ARG A 1 256 ? -19.203 -10.580 7.622 1.00 93.94 256 ARG A C 1
ATOM 2107 O O . ARG A 1 256 ? -18.883 -11.379 8.500 1.00 93.94 256 ARG A O 1
ATOM 2114 N N . ALA A 1 257 ? -19.050 -9.263 7.744 1.00 90.12 257 ALA A N 1
ATOM 2115 C CA . ALA A 1 257 ? -18.640 -8.618 8.986 1.00 90.12 257 ALA A CA 1
ATOM 2116 C C . ALA A 1 257 ? -19.859 -8.245 9.849 1.00 90.12 257 ALA A C 1
ATOM 2118 O O . ALA A 1 257 ? -19.800 -8.376 11.074 1.00 90.12 257 ALA A O 1
ATOM 2119 N N . GLY A 1 258 ? -20.980 -7.850 9.226 1.00 87.81 258 GLY A N 1
ATOM 2120 C CA . GLY A 1 258 ? -22.165 -7.370 9.930 1.00 87.81 258 GLY A CA 1
ATOM 2121 C C . GLY A 1 258 ? -21.836 -6.208 10.869 1.00 87.81 258 GLY A C 1
ATOM 2122 O O . GLY A 1 258 ? -21.109 -5.282 10.522 1.00 87.81 258 GLY A O 1
ATOM 2123 N N . ASP A 1 259 ? -22.320 -6.294 12.106 1.00 89.38 259 ASP A N 1
ATOM 2124 C CA . ASP A 1 259 ? -22.138 -5.272 13.148 1.00 89.38 259 ASP A CA 1
ATOM 2125 C C . ASP A 1 259 ? -20.716 -5.254 13.757 1.00 89.38 259 ASP A C 1
ATOM 2127 O O . ASP A 1 259 ? -20.437 -4.522 14.710 1.00 89.38 259 ASP A O 1
ATOM 2131 N N . ASN A 1 260 ? -19.803 -6.079 13.235 1.00 94.62 260 ASN A N 1
ATOM 2132 C CA . ASN A 1 260 ? -18.413 -6.157 13.664 1.00 94.62 260 ASN A CA 1
ATOM 2133 C C . ASN A 1 260 ? -17.486 -5.458 12.662 1.00 94.62 260 ASN A C 1
ATOM 2135 O O . ASN A 1 260 ? -17.693 -5.495 11.456 1.00 94.62 260 ASN A O 1
ATOM 2139 N N . TRP A 1 261 ? -16.380 -4.887 13.136 1.00 94.94 261 TRP A N 1
ATOM 2140 C CA . TRP A 1 261 ? -15.386 -4.215 12.287 1.00 94.94 261 TRP A CA 1
ATOM 2141 C C . TRP A 1 261 ? -14.633 -5.135 11.305 1.00 94.94 261 TRP A C 1
ATOM 2143 O O . TRP A 1 261 ? -13.810 -4.649 10.525 1.00 94.94 261 TRP A O 1
ATOM 2153 N N . LYS A 1 262 ? -14.858 -6.452 11.386 1.00 95.06 262 LYS A N 1
ATOM 2154 C CA . LYS A 1 262 ? -14.276 -7.502 10.544 1.00 95.06 262 LYS A CA 1
ATOM 2155 C C . LYS A 1 262 ? -15.108 -8.795 10.622 1.00 95.06 262 LYS A C 1
ATOM 2157 O O . LYS A 1 262 ? -15.716 -9.078 11.654 1.00 95.06 262 LYS A O 1
ATOM 2162 N N . ARG A 1 263 ? -15.014 -9.653 9.609 1.00 94.81 263 ARG A N 1
ATOM 2163 C CA . ARG A 1 263 ? -15.430 -11.063 9.670 1.00 94.81 263 ARG A CA 1
ATOM 2164 C C . ARG A 1 263 ? -14.524 -11.900 10.583 1.00 94.81 263 ARG A C 1
ATOM 2166 O O . ARG A 1 263 ? -13.363 -11.545 10.852 1.00 94.81 263 ARG A O 1
ATOM 2173 N N . GLU A 1 264 ? -15.066 -12.996 11.106 1.00 92.62 264 GLU A N 1
ATOM 2174 C CA . GLU A 1 264 ? -14.457 -13.799 12.187 1.00 92.62 264 GLU A CA 1
ATOM 2175 C C . GLU A 1 264 ? -14.119 -15.244 11.777 1.00 92.62 264 GLU A C 1
ATOM 2177 O O . GLU A 1 264 ? -13.356 -15.910 12.467 1.00 92.62 264 GLU A O 1
ATOM 2182 N N . ASP A 1 265 ? -14.610 -15.680 10.617 1.00 93.00 265 ASP A N 1
ATOM 2183 C CA . ASP A 1 265 ? -14.378 -16.977 9.962 1.00 93.00 265 ASP A CA 1
ATOM 2184 C C . ASP A 1 265 ? -12.961 -17.155 9.370 1.00 93.00 265 ASP A C 1
ATOM 2186 O O . ASP A 1 265 ? -12.576 -18.260 8.976 1.00 93.00 265 ASP A O 1
ATOM 2190 N N . ILE A 1 266 ? -12.182 -16.069 9.308 1.00 94.44 266 ILE A N 1
ATOM 2191 C CA . ILE A 1 266 ? -10.796 -16.038 8.818 1.00 94.44 266 ILE A CA 1
ATOM 2192 C C . ILE A 1 266 ? -9.868 -15.210 9.717 1.00 94.44 266 ILE A C 1
ATOM 2194 O O . ILE A 1 266 ? -10.184 -14.083 10.124 1.00 94.44 266 ILE A O 1
ATOM 2198 N N . GLY A 1 267 ? -8.665 -15.734 9.953 1.00 91.69 267 GLY A N 1
ATOM 2199 C CA . GLY A 1 267 ? -7.596 -15.084 10.708 1.00 91.69 267 GLY A CA 1
ATOM 2200 C C . GLY A 1 267 ? -6.467 -14.578 9.810 1.00 91.69 267 GLY A C 1
ATOM 2201 O O . GLY A 1 267 ? -6.574 -13.512 9.195 1.00 91.69 267 GLY A O 1
ATOM 2202 N N . ILE A 1 268 ? -5.370 -15.340 9.783 1.00 92.81 268 ILE A N 1
ATOM 2203 C CA . ILE A 1 268 ? -4.151 -15.113 8.976 1.00 92.81 268 ILE A CA 1
ATOM 2204 C C . ILE A 1 268 ? -3.766 -16.348 8.133 1.00 92.81 268 ILE A C 1
ATOM 2206 O O . ILE A 1 268 ? -2.674 -16.431 7.580 1.00 92.81 268 ILE A O 1
ATOM 2210 N N . ASP A 1 269 ? -4.677 -17.313 8.060 1.00 92.12 269 ASP A N 1
ATOM 2211 C CA . ASP A 1 269 ? -4.591 -18.646 7.467 1.00 92.12 269 ASP A CA 1
ATOM 2212 C C . ASP A 1 269 ? -4.688 -18.634 5.928 1.00 92.12 269 ASP A C 1
ATOM 2214 O O . ASP A 1 269 ? -5.555 -19.250 5.305 1.00 92.12 269 ASP A O 1
ATOM 2218 N N . TRP A 1 270 ? -3.758 -17.925 5.287 1.00 92.19 270 TRP A N 1
ATOM 2219 C CA . TRP A 1 270 ? -3.603 -17.943 3.833 1.00 92.19 270 TRP A CA 1
ATOM 2220 C C . TRP A 1 270 ? -3.418 -19.390 3.314 1.00 92.19 270 TRP A C 1
ATOM 2222 O O . TRP A 1 270 ? -2.658 -20.156 3.910 1.00 92.19 270 TRP A O 1
ATOM 2232 N N . PRO A 1 271 ? -4.076 -19.806 2.210 1.00 94.12 271 PRO A N 1
ATOM 2233 C CA . PRO A 1 271 ? -4.806 -18.996 1.231 1.00 94.12 271 PRO A CA 1
ATOM 2234 C C . PRO A 1 271 ? -6.324 -18.883 1.480 1.00 94.12 271 PRO A C 1
ATOM 2236 O O . PRO A 1 271 ? -7.063 -18.673 0.516 1.00 94.12 271 PRO A O 1
ATOM 2239 N N . PHE A 1 272 ? -6.800 -19.031 2.723 1.00 95.62 272 PHE A N 1
ATOM 2240 C CA . PHE A 1 272 ? -8.214 -18.904 3.115 1.00 95.62 272 PHE A CA 1
ATOM 2241 C C . PHE A 1 272 ? -9.138 -19.801 2.270 1.00 95.62 272 PHE A C 1
ATOM 2243 O O . PHE A 1 272 ? -9.907 -19.333 1.428 1.00 95.62 272 PHE A O 1
ATOM 2250 N N . LYS A 1 273 ? -8.985 -21.124 2.411 1.00 93.75 273 LYS A N 1
ATOM 2251 C CA . LYS A 1 273 ? -9.688 -22.129 1.583 1.00 93.75 273 LYS A CA 1
ATOM 2252 C C . LYS A 1 273 ? -11.175 -22.286 1.922 1.00 93.75 273 LYS A C 1
ATOM 2254 O O . LYS A 1 273 ? -11.914 -22.807 1.098 1.00 93.75 273 LYS A O 1
ATOM 2259 N N . GLN A 1 274 ? -11.589 -21.855 3.109 1.00 94.25 274 GLN A N 1
ATOM 2260 C CA . GLN A 1 274 ? -12.976 -21.862 3.577 1.00 94.25 274 GLN A CA 1
ATOM 2261 C C . GLN A 1 274 ? -13.842 -20.765 2.937 1.00 94.25 274 GLN A C 1
ATOM 2263 O O . GLN A 1 274 ? -15.063 -20.815 3.045 1.00 94.25 274 GLN A O 1
ATOM 2268 N N . LEU A 1 275 ? -13.228 -19.772 2.284 1.00 95.25 275 LEU A N 1
ATOM 2269 C CA . LEU A 1 275 ? -13.953 -18.683 1.636 1.00 95.25 275 LEU A CA 1
ATOM 2270 C C . LEU A 1 275 ? -14.491 -19.097 0.256 1.00 95.25 275 LEU A C 1
ATOM 2272 O O . LEU A 1 275 ? -13.737 -19.683 -0.529 1.00 95.25 275 LEU A O 1
ATOM 2276 N N . PRO A 1 276 ? -15.738 -18.724 -0.094 1.00 94.00 276 PRO A N 1
ATOM 2277 C CA . PRO A 1 276 ? -16.248 -18.886 -1.450 1.00 94.00 276 PRO A CA 1
ATOM 2278 C C . PRO A 1 276 ? -15.468 -17.986 -2.420 1.00 94.00 276 PRO A C 1
ATOM 2280 O O . PRO A 1 276 ? -14.966 -16.929 -2.038 1.00 94.00 276 PRO A O 1
ATOM 2283 N N . ALA A 1 277 ? -15.354 -18.393 -3.686 1.00 93.31 277 ALA A N 1
ATOM 2284 C CA . ALA A 1 277 ? -14.499 -17.706 -4.662 1.00 93.31 277 ALA A CA 1
ATOM 2285 C C . ALA A 1 277 ? -14.890 -16.229 -4.895 1.00 93.31 277 ALA A C 1
ATOM 2287 O O . ALA A 1 277 ? -14.014 -15.387 -5.061 1.00 93.31 277 ALA A O 1
ATOM 2288 N N . GLU A 1 278 ? -16.186 -15.917 -4.820 1.00 93.25 278 GLU A N 1
ATOM 2289 C CA . GLU A 1 278 ? -16.758 -14.562 -4.917 1.00 93.25 278 GLU A CA 1
ATOM 2290 C C . GLU A 1 278 ? -16.335 -13.604 -3.781 1.00 93.25 278 GLU A C 1
ATOM 2292 O O . GLU A 1 278 ? -16.456 -12.388 -3.912 1.00 93.25 278 GLU A O 1
ATOM 2297 N N . ASP A 1 279 ? -15.840 -14.138 -2.658 1.00 95.31 279 ASP A N 1
ATOM 2298 C CA . ASP A 1 279 ? -15.424 -13.356 -1.492 1.00 95.31 279 ASP A CA 1
ATOM 2299 C C . ASP A 1 279 ? -13.918 -13.029 -1.496 1.00 95.31 279 ASP A C 1
ATOM 2301 O O . ASP A 1 279 ? -13.494 -12.230 -0.661 1.00 95.31 279 ASP A O 1
ATOM 2305 N N . ILE A 1 280 ? -13.092 -13.630 -2.372 1.00 97.19 280 ILE A N 1
ATOM 2306 C CA . ILE A 1 280 ? -11.621 -13.521 -2.297 1.00 97.19 280 ILE A CA 1
ATOM 2307 C C . ILE A 1 280 ? -10.891 -13.504 -3.655 1.00 97.19 280 ILE A C 1
ATOM 2309 O O . ILE A 1 280 ? -10.750 -14.519 -4.339 1.00 97.19 280 ILE A O 1
ATOM 2313 N N . THR A 1 281 ? -10.233 -12.379 -3.950 1.00 96.81 281 THR A N 1
ATOM 2314 C CA . THR A 1 281 ? -9.208 -12.275 -4.999 1.00 96.81 281 THR A CA 1
ATOM 2315 C C . THR A 1 281 ? -7.840 -12.609 -4.408 1.00 96.81 281 THR A C 1
ATOM 2317 O O . THR A 1 281 ? -7.316 -11.895 -3.547 1.00 96.81 281 THR A O 1
ATOM 2320 N N . ARG A 1 282 ? -7.219 -13.686 -4.894 1.00 96.50 282 ARG A N 1
ATOM 2321 C CA . ARG A 1 282 ? -5.821 -14.032 -4.589 1.00 96.50 282 ARG A CA 1
ATOM 2322 C C . ARG A 1 282 ? -4.950 -13.400 -5.670 1.00 96.50 282 ARG A C 1
ATOM 2324 O O . ARG A 1 282 ? -5.021 -13.808 -6.823 1.00 96.50 282 ARG A O 1
ATOM 2331 N N . PHE A 1 283 ? -4.192 -12.367 -5.318 1.00 96.69 283 PHE A N 1
ATOM 2332 C CA . PHE A 1 283 ? -3.428 -11.589 -6.289 1.00 96.69 283 PHE A CA 1
ATOM 2333 C C . PHE A 1 283 ? -2.222 -12.406 -6.796 1.00 96.69 283 PHE A C 1
ATOM 2335 O O . PHE A 1 283 ? -1.476 -12.929 -5.964 1.00 96.69 283 PHE A O 1
ATOM 2342 N N . PRO A 1 284 ? -2.005 -12.534 -8.121 1.00 95.06 284 PRO A N 1
ATOM 2343 C CA . PRO A 1 284 ? -1.033 -13.481 -8.677 1.00 95.06 284 PRO A CA 1
ATOM 2344 C C . PRO A 1 284 ? 0.435 -13.092 -8.449 1.00 95.06 284 PRO A C 1
ATOM 2346 O O . PRO A 1 284 ? 1.313 -13.940 -8.575 1.00 95.06 284 PRO A O 1
ATOM 2349 N N . TYR A 1 285 ? 0.721 -11.833 -8.103 1.00 96.06 285 TYR A N 1
ATOM 2350 C CA . TYR A 1 285 ? 2.081 -11.296 -8.003 1.00 96.06 285 TYR A CA 1
ATOM 2351 C C . TYR A 1 285 ? 2.414 -10.820 -6.581 1.00 96.06 285 TYR A C 1
ATOM 2353 O O . TYR A 1 285 ? 1.539 -10.427 -5.812 1.00 96.06 285 TYR A O 1
ATOM 2361 N N . ALA A 1 286 ? 3.695 -10.777 -6.216 1.00 96.75 286 ALA A N 1
ATOM 2362 C CA . ALA A 1 286 ? 4.123 -10.012 -5.046 1.00 96.75 286 ALA A CA 1
ATOM 2363 C C . ALA A 1 286 ? 4.228 -8.517 -5.396 1.00 96.75 286 ALA A C 1
ATOM 2365 O O . ALA A 1 286 ? 4.446 -8.147 -6.549 1.00 96.75 286 ALA A O 1
ATOM 2366 N N . VAL A 1 287 ? 4.071 -7.636 -4.403 1.00 98.00 287 VAL A N 1
ATOM 2367 C CA . VAL A 1 287 ? 4.103 -6.176 -4.605 1.00 98.00 287 VAL A CA 1
ATOM 2368 C C . VAL A 1 287 ? 5.317 -5.576 -3.910 1.00 98.00 287 VAL A C 1
ATOM 2370 O O . VAL A 1 287 ? 5.348 -5.460 -2.683 1.00 98.00 287 VAL A O 1
ATOM 2373 N N . LEU A 1 288 ? 6.297 -5.154 -4.703 1.00 97.75 288 LEU A N 1
ATOM 2374 C CA . LEU A 1 288 ? 7.488 -4.443 -4.254 1.00 97.75 288 LEU A CA 1
ATOM 2375 C C . LEU A 1 288 ? 7.178 -2.942 -4.136 1.00 97.75 288 LEU A C 1
ATOM 2377 O O . LEU A 1 288 ? 6.656 -2.324 -5.061 1.00 97.75 288 LEU A O 1
ATOM 2381 N N . GLU A 1 289 ? 7.492 -2.340 -2.994 1.00 96.69 289 GLU A N 1
ATOM 2382 C CA . GLU A 1 289 ? 7.329 -0.911 -2.703 1.00 96.69 289 GLU A CA 1
ATOM 2383 C C . GLU A 1 289 ? 8.713 -0.330 -2.379 1.00 96.69 289 GLU A C 1
ATOM 2385 O O . GLU A 1 289 ? 9.252 -0.589 -1.299 1.00 96.69 289 GLU A O 1
ATOM 2390 N N . VAL A 1 290 ? 9.290 0.436 -3.313 1.00 94.94 290 VAL A N 1
ATOM 2391 C CA . VAL A 1 290 ? 10.610 1.076 -3.172 1.00 94.94 290 VAL A CA 1
ATOM 2392 C C . VAL A 1 290 ? 10.408 2.536 -2.782 1.00 94.94 290 VAL A C 1
ATOM 2394 O O . VAL A 1 290 ? 9.617 3.249 -3.400 1.00 94.94 290 VAL A O 1
ATOM 2397 N N . LYS A 1 291 ? 11.103 2.989 -1.737 1.00 92.62 291 LYS A N 1
ATOM 2398 C CA . LYS A 1 291 ? 11.046 4.369 -1.242 1.00 92.62 291 LYS A CA 1
ATOM 2399 C C . LYS A 1 291 ? 12.426 4.981 -1.272 1.00 92.62 291 LYS A C 1
ATOM 2401 O O . LYS A 1 291 ? 13.360 4.410 -0.709 1.00 92.62 291 LYS A O 1
ATOM 2406 N N . LEU A 1 292 ? 12.513 6.142 -1.907 1.00 90.06 292 LEU A N 1
ATOM 2407 C CA . LEU A 1 292 ? 13.750 6.879 -2.103 1.00 90.06 292 LEU A CA 1
ATOM 2408 C C . LEU A 1 292 ? 13.659 8.236 -1.410 1.00 90.06 292 LEU A C 1
ATOM 2410 O O . LEU A 1 292 ? 12.623 8.902 -1.478 1.00 90.06 292 LEU A O 1
ATOM 2414 N N . GLN A 1 293 ? 14.743 8.626 -0.743 1.00 85.38 293 GLN A N 1
ATOM 2415 C CA . GLN A 1 293 ? 14.917 9.939 -0.125 1.00 85.38 293 GLN A CA 1
ATOM 2416 C C . GLN A 1 293 ? 16.299 10.484 -0.505 1.00 85.38 293 GLN A C 1
ATOM 2418 O O . GLN A 1 293 ? 17.262 10.327 0.243 1.00 85.38 293 GLN A O 1
ATOM 2423 N N . THR A 1 294 ? 16.403 11.090 -1.687 1.00 78.94 294 THR A N 1
ATOM 2424 C CA . THR A 1 294 ? 17.654 11.672 -2.204 1.00 78.94 294 THR A CA 1
ATOM 2425 C C . THR A 1 294 ? 17.676 13.187 -2.019 1.00 78.94 294 THR A C 1
ATOM 2427 O O . THR A 1 294 ? 16.630 13.839 -1.972 1.00 78.94 294 THR A O 1
ATOM 2430 N N . HIS A 1 295 ? 18.864 13.784 -1.913 1.00 73.88 295 HIS A N 1
ATOM 2431 C CA . HIS A 1 295 ? 18.991 15.240 -1.993 1.00 73.88 295 HIS A CA 1
ATOM 2432 C C . HIS A 1 295 ? 18.793 15.743 -3.427 1.00 73.88 295 HIS A C 1
ATOM 2434 O O . HIS A 1 295 ? 18.942 15.001 -4.399 1.00 73.88 295 HIS A O 1
ATOM 2440 N N . HIS A 1 296 ? 18.468 17.029 -3.571 1.00 71.62 296 HIS A N 1
ATOM 2441 C CA . HIS A 1 296 ? 18.409 17.670 -4.883 1.00 71.62 296 HIS A CA 1
ATOM 2442 C C . HIS A 1 296 ? 19.760 17.552 -5.606 1.00 71.62 296 HIS A C 1
ATOM 2444 O O . HIS A 1 296 ? 20.775 18.015 -5.095 1.00 71.62 296 HIS A O 1
ATOM 2450 N N . GLY A 1 297 ? 19.755 16.937 -6.792 1.00 71.69 297 GLY A N 1
ATOM 2451 C CA . GLY A 1 297 ? 20.960 16.679 -7.588 1.00 71.69 297 GLY A CA 1
ATOM 2452 C C . GLY A 1 297 ? 21.687 15.366 -7.270 1.00 71.69 297 GLY A C 1
ATOM 2453 O O . GLY A 1 297 ? 22.674 15.073 -7.932 1.00 71.69 297 GLY A O 1
ATOM 2454 N N . GLN A 1 298 ? 21.214 14.564 -6.307 1.00 78.88 298 GLN A N 1
ATOM 2455 C CA . GLN A 1 298 ? 21.777 13.244 -6.016 1.00 78.88 298 GLN A CA 1
ATOM 2456 C C . GLN A 1 298 ? 20.942 12.129 -6.661 1.00 78.88 298 GLN A C 1
ATOM 2458 O O . GLN A 1 298 ? 19.732 12.028 -6.433 1.00 78.88 298 GLN A O 1
ATOM 2463 N N . GLU A 1 299 ? 21.600 11.272 -7.438 1.00 83.19 299 GLU A N 1
ATOM 2464 C CA . GLU A 1 299 ? 20.990 10.089 -8.050 1.00 83.19 299 GLU A CA 1
ATOM 2465 C C . GLU A 1 299 ? 20.754 8.960 -7.025 1.00 83.19 299 GLU A C 1
ATOM 2467 O O . GLU A 1 299 ? 21.448 8.885 -6.004 1.00 83.19 299 GLU A O 1
ATOM 2472 N N . PRO A 1 300 ? 19.765 8.073 -7.251 1.00 86.31 300 PRO A N 1
ATOM 2473 C CA . PRO A 1 300 ? 19.603 6.866 -6.444 1.00 86.31 300 PRO A CA 1
ATOM 2474 C C . PRO A 1 300 ? 20.767 5.878 -6.671 1.00 86.31 300 PRO A C 1
ATOM 2476 O O . PRO A 1 300 ? 21.391 5.903 -7.730 1.00 86.31 300 PRO A O 1
ATOM 2479 N N . PRO A 1 301 ? 21.054 4.965 -5.722 1.00 89.44 301 PRO A N 1
ATOM 2480 C CA . PRO A 1 301 ? 22.126 3.978 -5.883 1.00 89.44 301 PRO A CA 1
ATOM 2481 C C . PRO A 1 301 ? 21.959 3.113 -7.142 1.00 89.44 301 PRO A C 1
ATOM 2483 O O . PRO A 1 301 ? 20.860 2.625 -7.399 1.00 89.44 301 PRO A O 1
ATOM 2486 N N . ALA A 1 302 ? 23.047 2.860 -7.879 1.00 90.25 302 ALA A N 1
ATOM 2487 C CA . ALA A 1 302 ? 23.022 2.148 -9.166 1.00 90.25 302 ALA A CA 1
ATOM 2488 C C . ALA A 1 302 ? 22.254 0.811 -9.127 1.00 90.25 302 ALA A C 1
ATOM 2490 O O . ALA A 1 302 ? 21.373 0.593 -9.953 1.00 90.25 302 ALA A O 1
ATOM 2491 N N . TRP A 1 303 ? 22.466 -0.014 -8.093 1.00 91.25 303 TRP A N 1
ATOM 2492 C CA . TRP A 1 303 ? 21.767 -1.297 -7.915 1.00 91.25 303 TRP A CA 1
ATOM 2493 C C . TRP A 1 303 ? 20.231 -1.178 -7.823 1.00 91.25 303 TRP A C 1
ATOM 2495 O O . TRP A 1 303 ? 19.518 -2.135 -8.117 1.00 91.25 303 TRP A O 1
ATOM 2505 N N . ILE A 1 304 ? 19.696 -0.012 -7.434 1.00 92.31 304 ILE A N 1
ATOM 2506 C CA . ILE A 1 304 ? 18.253 0.275 -7.471 1.00 92.31 304 ILE A CA 1
ATOM 2507 C C . ILE A 1 304 ? 17.794 0.561 -8.899 1.00 92.31 304 ILE A C 1
ATOM 2509 O O . ILE A 1 304 ? 16.728 0.098 -9.294 1.00 92.31 304 ILE A O 1
ATOM 2513 N N . VAL A 1 305 ? 18.583 1.311 -9.670 1.00 90.94 305 VAL A N 1
ATOM 2514 C CA . VAL A 1 305 ? 18.300 1.601 -11.083 1.00 90.94 305 VAL A CA 1
ATOM 2515 C C . VAL A 1 305 ? 18.353 0.310 -11.903 1.00 90.94 305 VAL A C 1
ATOM 2517 O O . VAL A 1 305 ? 17.465 0.063 -12.715 1.00 90.94 305 VAL A O 1
ATOM 2520 N N . GLU A 1 306 ? 19.333 -0.549 -11.633 1.00 91.06 306 GLU A N 1
ATOM 2521 C CA . GLU A 1 306 ? 19.447 -1.891 -12.211 1.00 91.06 306 GLU A CA 1
ATOM 2522 C C . GLU A 1 306 ? 18.247 -2.770 -11.823 1.00 91.06 306 GLU A C 1
ATOM 2524 O O . GLU A 1 306 ? 17.550 -3.257 -12.710 1.00 91.06 306 GLU A O 1
ATOM 2529 N N . LEU A 1 307 ? 17.917 -2.891 -10.527 1.00 92.12 307 LEU A N 1
ATOM 2530 C CA . LEU A 1 307 ? 16.755 -3.662 -10.058 1.00 92.12 307 LEU A CA 1
ATOM 2531 C C . LEU A 1 307 ? 15.443 -3.209 -10.715 1.00 92.12 307 LEU A C 1
ATOM 2533 O O . LEU A 1 307 ? 14.662 -4.052 -11.149 1.00 92.12 307 LEU A O 1
ATOM 2537 N N . ILE A 1 308 ? 15.211 -1.897 -10.814 1.00 91.62 308 ILE A N 1
ATOM 2538 C CA . ILE A 1 308 ? 13.992 -1.305 -11.391 1.00 91.62 308 ILE A CA 1
ATOM 2539 C C . ILE A 1 308 ? 13.873 -1.556 -12.904 1.00 91.62 308 ILE A C 1
ATOM 2541 O O . ILE A 1 308 ? 12.755 -1.667 -13.407 1.00 91.62 308 ILE A O 1
ATOM 2545 N N . ASN A 1 309 ? 14.997 -1.658 -13.617 1.00 90.88 309 ASN A N 1
ATOM 2546 C CA . ASN A 1 309 ? 15.038 -1.915 -15.061 1.00 90.88 309 ASN A CA 1
ATOM 2547 C C . ASN A 1 309 ? 15.239 -3.406 -15.415 1.00 90.88 309 ASN A C 1
ATOM 2549 O O . ASN A 1 309 ? 15.189 -3.778 -16.590 1.00 90.88 309 ASN A O 1
ATOM 2553 N N . SER A 1 310 ? 15.474 -4.263 -14.419 1.00 91.94 310 SER A N 1
ATOM 2554 C CA . SER A 1 310 ? 15.702 -5.698 -14.603 1.00 91.94 310 SER A CA 1
ATOM 2555 C C . SER A 1 310 ? 14.432 -6.470 -14.982 1.00 91.94 310 SER A C 1
ATOM 2557 O O . SER A 1 310 ? 13.304 -6.082 -14.673 1.00 91.94 310 SER A O 1
ATOM 2559 N N . HIS A 1 311 ? 14.634 -7.637 -15.586 1.00 91.00 311 HIS A N 1
ATOM 2560 C CA . HIS A 1 311 ? 13.604 -8.637 -15.872 1.00 91.00 311 HIS A CA 1
ATOM 2561 C C . HIS A 1 311 ? 12.825 -9.146 -14.640 1.00 91.00 311 HIS A C 1
ATOM 2563 O O . HIS A 1 311 ? 11.772 -9.762 -14.799 1.00 91.00 311 HIS A O 1
ATOM 2569 N N . LEU A 1 312 ? 13.316 -8.893 -13.419 1.00 92.31 312 LEU A N 1
ATOM 2570 C CA . LEU A 1 312 ? 12.730 -9.405 -12.179 1.00 92.31 312 LEU A CA 1
ATOM 2571 C C . LEU A 1 312 ? 11.423 -8.702 -11.772 1.00 92.31 312 LEU A C 1
ATOM 2573 O O . LEU A 1 312 ? 10.658 -9.267 -10.985 1.00 92.31 312 LEU A O 1
ATOM 2577 N N . VAL A 1 313 ? 11.176 -7.484 -12.275 1.00 94.44 313 VAL A N 1
ATOM 2578 C CA . VAL A 1 313 ? 10.094 -6.592 -11.823 1.00 94.44 313 VAL A CA 1
ATOM 2579 C C . VAL A 1 313 ? 9.275 -6.012 -12.985 1.00 94.44 313 VAL A C 1
ATOM 2581 O O . VAL A 1 313 ? 9.792 -5.782 -14.079 1.00 94.44 313 VAL A O 1
ATOM 2584 N N . GLU A 1 314 ? 7.998 -5.709 -12.741 1.00 94.38 314 GLU A N 1
ATOM 2585 C CA . GLU A 1 314 ? 7.112 -4.985 -13.670 1.00 94.38 314 GLU A CA 1
ATOM 2586 C C . GLU A 1 314 ? 6.552 -3.706 -13.030 1.00 94.38 314 GLU A C 1
ATOM 2588 O O . GLU A 1 314 ? 6.223 -3.686 -11.846 1.00 94.38 314 GLU A O 1
ATOM 2593 N N . SER A 1 315 ? 6.479 -2.605 -13.778 1.00 93.19 315 SER A N 1
ATOM 2594 C CA . SER A 1 315 ? 6.241 -1.263 -13.246 1.00 93.19 315 SER A CA 1
ATOM 2595 C C . SER A 1 315 ? 4.752 -0.932 -13.187 1.00 93.19 315 SER A C 1
ATOM 2597 O O . SER A 1 315 ? 4.167 -0.440 -14.148 1.00 93.19 315 SER A O 1
ATOM 2599 N N . CYS A 1 316 ? 4.143 -1.122 -12.011 1.00 93.50 316 CYS A N 1
ATOM 2600 C CA . CYS A 1 316 ? 2.760 -0.723 -11.743 1.00 93.50 316 CYS A CA 1
ATOM 2601 C C . CYS A 1 316 ? 2.703 0.528 -10.833 1.00 93.50 316 CYS A C 1
ATOM 2603 O O . CYS A 1 316 ? 2.347 0.445 -9.643 1.00 93.50 316 CYS A O 1
ATOM 2605 N N . PRO A 1 317 ? 3.048 1.727 -11.347 1.00 89.00 317 PRO A N 1
ATOM 2606 C CA . PRO A 1 317 ? 3.076 2.945 -10.551 1.00 89.00 317 PRO A CA 1
ATOM 2607 C C . PRO A 1 317 ? 1.689 3.253 -9.982 1.00 89.00 317 PRO A C 1
ATOM 2609 O O . PRO A 1 317 ? 0.665 3.064 -10.628 1.00 89.00 317 PRO A O 1
ATOM 2612 N N . ARG A 1 318 ? 1.647 3.806 -8.764 1.00 88.25 318 ARG A N 1
ATOM 2613 C CA . ARG A 1 318 ? 0.405 4.192 -8.058 1.00 88.25 318 ARG A CA 1
ATOM 2614 C C . ARG A 1 318 ? -0.503 3.023 -7.616 1.00 88.25 318 ARG A C 1
ATOM 2616 O O . ARG A 1 318 ? -1.482 3.320 -6.934 1.00 88.25 318 ARG A O 1
ATOM 2623 N N . PHE A 1 319 ? -0.165 1.753 -7.892 1.00 95.56 319 PHE A N 1
ATOM 2624 C CA . PHE A 1 319 ? -0.952 0.563 -7.505 1.00 95.56 319 PHE A CA 1
ATOM 2625 C C . PHE A 1 319 ? -1.524 0.641 -6.082 1.00 95.56 319 PHE A C 1
ATOM 2627 O O . PHE A 1 319 ? -0.810 0.976 -5.123 1.00 95.56 319 PHE A O 1
ATOM 2634 N N . SER A 1 320 ? -2.796 0.280 -5.911 1.00 96.69 320 SER A N 1
ATOM 2635 C CA . SER A 1 320 ? -3.475 0.313 -4.615 1.00 96.69 320 SER A CA 1
ATOM 2636 C C . SER A 1 320 ? -4.226 -0.984 -4.341 1.00 96.69 320 SER A C 1
ATOM 2638 O O . SER A 1 320 ? -5.216 -1.281 -5.001 1.00 96.69 320 SER A O 1
ATOM 2640 N N . LYS A 1 321 ? -3.794 -1.694 -3.288 1.00 97.44 321 LYS A N 1
ATOM 2641 C CA . LYS A 1 321 ? -4.455 -2.891 -2.739 1.00 97.44 321 LYS A CA 1
ATOM 26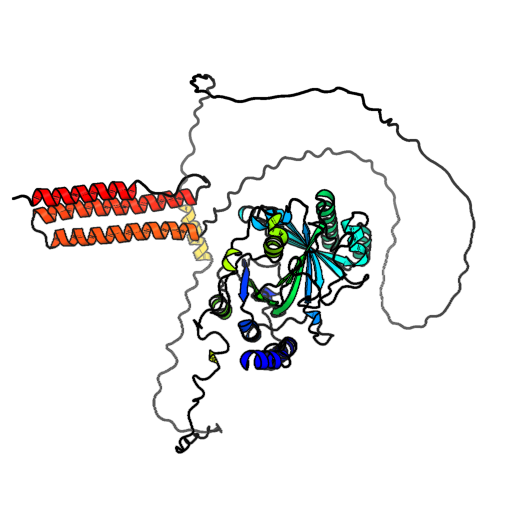42 C C . LYS A 1 321 ? -5.955 -2.669 -2.470 1.00 97.44 321 LYS A C 1
ATOM 2644 O O . LYS A 1 321 ? -6.732 -3.594 -2.626 1.00 97.44 321 LYS A O 1
ATOM 2649 N N . TYR A 1 322 ? -6.350 -1.452 -2.081 1.00 97.50 322 TYR A N 1
ATOM 2650 C CA . TYR A 1 322 ? -7.756 -1.106 -1.854 1.00 97.50 322 TYR A CA 1
ATOM 2651 C C . TYR A 1 322 ? -8.550 -1.023 -3.164 1.00 97.50 322 TYR A C 1
ATOM 2653 O O . TYR A 1 322 ? -9.519 -1.750 -3.340 1.00 97.50 322 TYR A O 1
ATOM 2661 N N . ILE A 1 323 ? -8.079 -0.189 -4.099 1.00 97.62 323 ILE A N 1
ATOM 2662 C CA . ILE A 1 323 ? -8.745 0.057 -5.387 1.00 97.62 323 ILE A CA 1
ATOM 2663 C C . ILE A 1 323 ? -8.850 -1.247 -6.179 1.00 97.62 323 ILE A C 1
ATOM 2665 O O . ILE A 1 323 ? -9.915 -1.567 -6.677 1.00 97.62 323 ILE A O 1
ATOM 2669 N N . HIS A 1 324 ? -7.782 -2.045 -6.239 1.00 97.81 324 HIS A N 1
ATOM 2670 C CA . HIS A 1 324 ? -7.844 -3.335 -6.923 1.00 97.81 324 HIS A CA 1
ATOM 2671 C C . HIS A 1 324 ? -8.815 -4.320 -6.246 1.00 97.81 324 HIS A C 1
ATOM 2673 O O . HIS A 1 324 ? -9.478 -5.074 -6.944 1.00 97.81 324 HIS A O 1
ATOM 2679 N N . GLY A 1 325 ? -8.947 -4.291 -4.915 1.00 97.06 325 GLY A N 1
ATOM 2680 C CA . GLY A 1 325 ? -9.871 -5.170 -4.191 1.00 97.06 325 GLY A CA 1
ATOM 2681 C C . GLY A 1 325 ? -11.331 -4.850 -4.494 1.00 97.06 325 GLY A C 1
ATOM 2682 O O . GLY A 1 325 ? -12.072 -5.742 -4.887 1.00 97.06 325 GLY A O 1
ATOM 2683 N N . VAL A 1 326 ? -11.719 -3.574 -4.398 1.00 97.00 326 VAL A N 1
ATOM 2684 C CA . VAL A 1 326 ? -13.059 -3.121 -4.812 1.00 97.00 326 VAL A CA 1
ATOM 2685 C C . VAL A 1 326 ? -13.284 -3.436 -6.295 1.00 97.00 326 VAL A C 1
ATOM 2687 O O . VAL A 1 326 ? -14.256 -4.098 -6.633 1.00 97.00 326 VAL A O 1
ATOM 2690 N N . ALA A 1 327 ? -12.333 -3.085 -7.165 1.00 96.75 327 ALA A N 1
ATOM 2691 C CA . ALA A 1 327 ? -12.462 -3.259 -8.613 1.00 96.75 327 ALA A CA 1
ATOM 2692 C C . ALA A 1 327 ? -12.422 -4.708 -9.133 1.00 96.75 327 ALA A C 1
ATOM 2694 O O . ALA A 1 327 ? -12.501 -4.894 -10.340 1.00 96.75 327 ALA A O 1
ATOM 2695 N N . THR A 1 328 ? -12.271 -5.712 -8.262 1.00 95.75 328 THR A N 1
ATOM 2696 C CA . THR A 1 328 ? -12.299 -7.140 -8.650 1.00 95.75 328 THR A CA 1
ATOM 2697 C C . THR A 1 328 ? -13.359 -7.946 -7.886 1.00 95.75 328 THR A C 1
ATOM 2699 O O . THR A 1 328 ? -13.697 -9.049 -8.296 1.00 95.75 328 THR A O 1
ATOM 2702 N N . LEU A 1 329 ? -13.881 -7.430 -6.765 1.00 95.69 329 LEU A N 1
ATOM 2703 C CA . LEU A 1 329 ? -14.852 -8.129 -5.900 1.00 95.69 329 LEU A CA 1
ATOM 2704 C C . LEU A 1 329 ? -16.215 -7.430 -5.801 1.00 95.69 329 LEU A C 1
ATOM 2706 O O . LEU A 1 329 ? -17.166 -8.015 -5.281 1.00 95.69 329 LEU A O 1
ATOM 2710 N N . LEU A 1 330 ? -16.278 -6.174 -6.248 1.00 94.50 330 LEU A N 1
ATOM 2711 C CA . LEU A 1 330 ? -17.421 -5.260 -6.178 1.00 94.50 330 LEU A CA 1
ATOM 2712 C C . LEU A 1 330 ? -17.545 -4.481 -7.504 1.00 94.50 330 LEU A C 1
ATOM 2714 O O . LEU A 1 330 ? -17.890 -3.301 -7.519 1.00 94.50 330 LEU A O 1
ATOM 2718 N N . GLU A 1 331 ? -17.208 -5.134 -8.624 1.00 92.75 331 GLU A N 1
ATOM 2719 C CA . GLU A 1 331 ? -17.271 -4.560 -9.977 1.00 92.75 331 GLU A CA 1
ATOM 2720 C C . GLU A 1 331 ? -18.692 -4.078 -10.325 1.00 92.75 331 GLU A C 1
ATOM 2722 O O . GLU A 1 331 ? -18.857 -3.024 -10.932 1.00 92.75 331 GLU A O 1
ATOM 2727 N N . ASP A 1 332 ? -19.721 -4.764 -9.815 1.00 91.25 332 ASP A N 1
ATOM 2728 C CA . ASP A 1 332 ? -21.138 -4.401 -9.951 1.00 91.25 332 ASP A CA 1
ATOM 2729 C C . ASP A 1 332 ? -21.533 -3.083 -9.251 1.00 91.25 332 ASP A C 1
ATOM 2731 O O . ASP A 1 332 ? -22.656 -2.605 -9.428 1.00 91.25 332 ASP A O 1
ATOM 2735 N N . LYS A 1 333 ? -20.642 -2.504 -8.434 1.00 90.12 333 LYS A N 1
ATOM 2736 C CA . LYS A 1 333 ? -20.876 -1.270 -7.665 1.00 90.12 333 LYS A CA 1
ATOM 2737 C C . LYS A 1 333 ? -20.107 -0.052 -8.165 1.00 90.12 333 LYS A C 1
ATOM 2739 O O . LYS A 1 333 ? -20.294 1.032 -7.619 1.00 90.12 333 LYS A O 1
ATOM 2744 N N . ILE A 1 334 ? -19.253 -0.194 -9.177 1.00 93.19 334 ILE A N 1
ATOM 2745 C CA . ILE A 1 334 ? -18.348 0.878 -9.612 1.00 93.19 334 ILE A CA 1
ATOM 2746 C C . ILE A 1 334 ? -18.467 1.181 -11.106 1.00 93.19 334 ILE A C 1
ATOM 2748 O O . ILE A 1 334 ? -18.777 0.322 -11.920 1.00 93.19 334 ILE A O 1
ATOM 2752 N N . GLN A 1 335 ? -18.181 2.432 -11.472 1.00 89.75 335 GLN A N 1
ATOM 2753 C CA . GLN A 1 335 ? -18.273 2.916 -12.858 1.00 89.75 335 GLN A CA 1
ATOM 2754 C C . GLN A 1 335 ? -16.902 3.120 -13.524 1.00 89.75 335 GLN A C 1
ATOM 2756 O O . GLN A 1 335 ? -16.819 3.292 -14.737 1.00 89.75 335 GLN A O 1
ATOM 2761 N N . ILE A 1 336 ? -15.818 3.143 -12.739 1.00 92.31 336 ILE A N 1
ATOM 2762 C CA . ILE A 1 336 ? -14.467 3.477 -13.209 1.00 92.31 336 ILE A CA 1
ATOM 2763 C C . ILE A 1 336 ? -13.484 2.423 -12.694 1.00 92.31 336 ILE A C 1
ATOM 2765 O O . ILE A 1 336 ? -13.372 2.204 -11.486 1.00 92.31 336 ILE A O 1
ATOM 2769 N N . LEU A 1 337 ? -12.746 1.798 -13.613 1.00 94.62 337 LEU A N 1
ATOM 2770 C CA . LEU A 1 337 ? -11.752 0.759 -13.330 1.00 94.62 337 LEU A CA 1
ATOM 2771 C C . LEU A 1 337 ? -10.319 1.335 -13.330 1.00 94.62 337 LEU A C 1
ATOM 2773 O O . LEU A 1 337 ? -10.034 2.300 -14.047 1.00 94.62 337 LEU A O 1
ATOM 2777 N N . PRO A 1 338 ? -9.379 0.776 -12.543 1.00 95.69 338 PRO A N 1
ATOM 2778 C CA . PRO A 1 338 ? -7.993 1.230 -12.539 1.00 95.69 338 PRO A CA 1
ATOM 2779 C C . PRO A 1 338 ? -7.240 0.787 -13.802 1.00 95.69 338 PRO A C 1
ATOM 2781 O O . PRO A 1 338 ? -7.379 -0.345 -14.254 1.00 95.69 338 PRO A O 1
ATOM 2784 N N . PHE A 1 339 ? -6.350 1.649 -14.312 1.00 94.25 339 PHE A N 1
ATOM 2785 C CA . PHE A 1 339 ? -5.620 1.435 -15.577 1.00 94.25 339 PHE A CA 1
ATOM 2786 C C . PHE A 1 339 ? -4.810 0.126 -15.663 1.00 94.25 339 PHE A C 1
ATOM 2788 O O . PHE A 1 339 ? -4.476 -0.304 -16.761 1.00 94.25 339 PHE A O 1
ATOM 2795 N N . TRP A 1 340 ? -4.462 -0.477 -14.522 1.00 94.88 340 TRP A N 1
ATOM 2796 C CA . TRP A 1 340 ? -3.694 -1.722 -14.453 1.00 94.88 340 TRP A CA 1
ATOM 2797 C C . TRP A 1 340 ? -4.567 -2.984 -14.523 1.00 94.88 340 TRP A C 1
ATOM 2799 O O . TRP A 1 340 ? -4.023 -4.079 -14.612 1.00 94.88 340 TRP A O 1
ATOM 2809 N N . LEU A 1 341 ? -5.902 -2.871 -14.466 1.00 92.31 341 LEU A N 1
ATOM 2810 C CA . LEU A 1 341 ? -6.786 -4.042 -14.500 1.00 92.31 341 LEU A CA 1
ATOM 2811 C C . LEU A 1 341 ? -6.693 -4.809 -15.839 1.00 92.31 341 LEU A C 1
ATOM 2813 O O . LEU A 1 341 ? -6.486 -6.016 -15.783 1.00 92.31 341 LEU A O 1
ATOM 2817 N N . PRO A 1 342 ? -6.665 -4.154 -17.023 1.00 90.19 342 PRO A N 1
ATOM 2818 C CA . PRO A 1 342 ? -6.430 -4.834 -18.308 1.00 90.19 342 PRO A CA 1
ATOM 2819 C C . PRO A 1 342 ? -5.002 -5.383 -18.498 1.00 90.19 342 PRO A C 1
ATOM 2821 O O . PRO A 1 342 ? -4.687 -5.945 -19.544 1.00 90.19 342 PRO A O 1
ATOM 2824 N N . GLN A 1 343 ? -4.107 -5.178 -17.523 1.00 88.38 343 GLN A N 1
ATOM 2825 C CA . GLN A 1 343 ? -2.761 -5.759 -17.508 1.00 88.38 343 GLN A CA 1
ATOM 2826 C C . GLN A 1 343 ? -2.698 -7.046 -16.665 1.00 88.38 343 GLN A C 1
ATOM 2828 O O . GLN A 1 343 ? -1.653 -7.688 -16.628 1.00 88.38 343 GLN A O 1
ATOM 2833 N N . MET A 1 344 ? -3.786 -7.431 -15.985 1.00 89.00 344 MET A N 1
ATOM 2834 C CA . MET A 1 344 ? -3.816 -8.623 -15.128 1.00 89.00 344 MET A CA 1
ATOM 2835 C C . MET A 1 344 ? -3.710 -9.933 -15.916 1.00 89.00 344 MET A C 1
ATOM 2837 O O . MET A 1 344 ? -3.118 -10.883 -15.411 1.00 89.00 344 MET A O 1
ATOM 2841 N N . ASP A 1 345 ? -4.214 -9.958 -17.153 1.00 84.94 345 ASP A N 1
ATOM 2842 C CA . ASP A 1 345 ? -4.157 -11.116 -18.058 1.00 84.94 345 ASP A CA 1
ATOM 2843 C C . ASP A 1 345 ? -2.818 -11.238 -18.812 1.00 84.94 345 ASP A C 1
ATOM 2845 O O . ASP A 1 345 ? -2.632 -12.147 -19.622 1.00 84.94 345 ASP A O 1
ATOM 2849 N N . GLN A 1 346 ? -1.878 -10.312 -18.586 1.00 86.25 346 GLN A N 1
ATOM 2850 C CA . GLN A 1 346 ? -0.588 -10.275 -19.276 1.00 86.25 346 GLN A CA 1
ATOM 2851 C C . GLN A 1 346 ? 0.497 -10.967 -18.445 1.00 86.25 346 GLN A C 1
ATOM 2853 O O . GLN A 1 346 ? 0.670 -10.693 -17.257 1.00 86.25 346 GLN A O 1
ATOM 2858 N N . GLU A 1 347 ? 1.268 -11.842 -19.092 1.00 88.00 347 GLU A N 1
ATOM 2859 C CA . GLU A 1 347 ? 2.438 -12.486 -18.495 1.00 88.00 347 GLU A CA 1
ATOM 2860 C C . GLU A 1 347 ? 3.545 -11.450 -18.242 1.00 88.00 347 GLU A C 1
ATOM 2862 O O . GLU A 1 347 ? 4.079 -10.857 -19.179 1.00 88.00 347 GLU A O 1
ATOM 2867 N N . ILE A 1 348 ? 3.899 -11.233 -16.971 1.00 90.62 348 ILE A N 1
ATOM 2868 C CA . ILE A 1 348 ? 4.894 -10.223 -16.576 1.00 90.62 348 ILE A CA 1
ATOM 2869 C C . ILE A 1 348 ? 6.341 -10.739 -16.581 1.00 90.62 348 ILE A C 1
ATOM 2871 O O . ILE A 1 348 ? 7.267 -9.941 -16.409 1.00 90.62 348 ILE A O 1
ATOM 2875 N N . ARG A 1 349 ? 6.573 -12.052 -16.741 1.00 89.00 349 ARG A N 1
ATOM 2876 C CA . ARG A 1 349 ? 7.930 -12.615 -16.823 1.00 89.00 349 ARG A CA 1
ATOM 2877 C C . ARG A 1 349 ? 8.620 -12.193 -18.117 1.00 89.00 349 ARG A C 1
ATOM 2879 O O . ARG A 1 349 ? 8.181 -12.505 -19.220 1.00 89.00 349 ARG A O 1
ATOM 2886 N N . LYS A 1 350 ? 9.760 -11.524 -17.961 1.00 87.25 350 LYS A N 1
ATOM 2887 C CA . LYS A 1 350 ? 10.641 -11.093 -19.052 1.00 87.25 350 LYS A CA 1
ATOM 2888 C C . LYS A 1 350 ? 11.826 -12.058 -19.179 1.00 87.25 350 LYS A C 1
ATOM 2890 O O . LYS A 1 350 ? 12.268 -12.591 -18.159 1.00 87.25 350 LYS A O 1
ATOM 2895 N N . PRO A 1 351 ? 12.394 -12.252 -20.382 1.00 83.31 351 PRO A N 1
ATOM 2896 C CA . PRO A 1 351 ? 13.692 -12.909 -20.508 1.00 83.31 351 PRO A CA 1
ATOM 2897 C C . PRO A 1 351 ? 14.776 -12.085 -19.781 1.00 83.31 351 PRO A C 1
ATOM 2899 O O . PRO A 1 351 ? 14.657 -10.856 -19.735 1.00 83.31 351 PRO A O 1
ATOM 2902 N N . PRO A 1 352 ? 15.841 -12.714 -19.244 1.00 80.19 352 PRO A N 1
ATOM 2903 C CA . PRO A 1 352 ? 16.959 -11.999 -18.634 1.00 80.19 352 PRO A CA 1
ATOM 2904 C C . PRO A 1 352 ? 17.575 -10.974 -19.595 1.00 80.19 352 PRO A C 1
ATOM 2906 O O . PRO A 1 352 ? 18.210 -11.323 -20.586 1.00 80.19 352 PRO A O 1
ATOM 2909 N N . ASN A 1 353 ? 17.356 -9.693 -19.297 1.00 71.81 353 ASN A N 1
ATOM 2910 C CA . ASN A 1 353 ? 17.780 -8.545 -20.105 1.00 71.81 353 ASN A CA 1
ATOM 2911 C C . ASN A 1 353 ? 19.112 -7.928 -19.642 1.00 71.81 353 ASN A C 1
ATOM 2913 O O . ASN A 1 353 ? 19.612 -6.988 -20.255 1.00 71.81 353 ASN A O 1
ATOM 2917 N N . THR A 1 354 ? 19.650 -8.432 -18.534 1.00 67.06 354 THR A N 1
ATOM 2918 C CA . THR A 1 354 ? 20.811 -7.923 -17.802 1.00 67.06 354 THR A CA 1
ATOM 2919 C C . THR A 1 354 ? 21.438 -9.075 -17.029 1.00 67.06 354 THR A C 1
ATOM 2921 O O . THR A 1 354 ? 20.695 -9.900 -16.497 1.00 67.06 354 THR A O 1
ATOM 2924 N N . ASP A 1 355 ? 22.753 -9.056 -16.811 1.00 69.81 355 ASP A N 1
ATOM 2925 C CA . ASP A 1 355 ? 23.413 -9.968 -15.859 1.00 69.81 355 ASP A CA 1
ATOM 2926 C C . ASP A 1 355 ? 23.011 -9.698 -14.385 1.00 69.81 355 ASP A C 1
ATOM 2928 O O . ASP A 1 355 ? 23.419 -10.414 -13.472 1.00 69.81 355 ASP A O 1
ATOM 2932 N N . PHE A 1 356 ? 22.197 -8.673 -14.110 1.00 75.00 356 PHE A N 1
ATOM 2933 C CA . PHE A 1 356 ? 21.685 -8.362 -12.776 1.00 75.00 356 PHE A CA 1
ATOM 2934 C C . PHE A 1 356 ? 20.747 -9.462 -12.241 1.00 75.00 356 PHE A C 1
ATOM 2936 O O . PHE A 1 356 ? 19.666 -9.688 -12.786 1.00 75.00 356 PHE A O 1
ATOM 2943 N N . GLY A 1 357 ? 21.159 -10.110 -11.145 1.00 71.69 357 GLY A N 1
ATOM 2944 C CA . GLY A 1 357 ? 20.428 -11.193 -10.483 1.00 71.69 357 GLY A CA 1
ATOM 2945 C C . GLY A 1 357 ? 21.333 -12.060 -9.596 1.00 71.69 357 GLY A C 1
ATOM 2946 O O . GLY A 1 357 ? 22.383 -11.626 -9.108 1.00 71.69 357 GLY A O 1
ATOM 2947 N N . LEU A 1 358 ? 20.927 -13.311 -9.399 1.00 72.00 358 LEU A N 1
ATOM 2948 C CA . LEU A 1 358 ? 21.748 -14.417 -8.899 1.00 72.00 358 LEU A CA 1
ATOM 2949 C C . LEU A 1 358 ? 22.422 -15.182 -10.049 1.00 72.00 358 LEU A C 1
ATOM 2951 O O . LEU A 1 358 ? 23.471 -15.791 -9.846 1.00 72.00 358 LEU A O 1
ATOM 2955 N N . THR A 1 359 ? 21.857 -15.127 -11.255 1.00 58.97 359 THR A N 1
ATOM 2956 C CA . THR A 1 359 ? 22.336 -15.839 -12.453 1.00 58.97 359 THR A CA 1
ATOM 2957 C C . THR A 1 359 ? 23.725 -15.403 -12.929 1.00 58.97 359 THR A C 1
ATOM 2959 O O . THR A 1 359 ? 24.459 -16.243 -13.440 1.00 58.97 359 THR A O 1
ATOM 2962 N N . SER A 1 360 ? 24.155 -14.165 -12.656 1.00 51.50 360 SER A N 1
ATOM 2963 C CA . SER A 1 360 ? 25.544 -13.695 -12.855 1.00 51.50 360 SER A CA 1
ATOM 2964 C C . SER A 1 360 ? 26.596 -14.448 -12.034 1.00 51.50 360 SER A C 1
ATOM 2966 O O . SER A 1 360 ? 27.787 -14.342 -12.317 1.00 51.50 360 SER A O 1
ATOM 2968 N N . PHE A 1 361 ? 26.175 -15.193 -11.010 1.00 46.31 361 PHE A N 1
ATOM 2969 C CA . PHE A 1 361 ? 27.055 -15.925 -10.096 1.00 46.31 361 PHE A CA 1
ATOM 2970 C C . PHE A 1 361 ? 27.062 -17.434 -10.369 1.00 46.31 361 PHE A C 1
ATOM 2972 O O . PHE A 1 361 ? 27.831 -18.164 -9.745 1.00 46.31 361 PHE A O 1
ATOM 2979 N N . LEU A 1 362 ? 26.254 -17.905 -11.325 1.00 39.50 362 LEU A N 1
ATOM 2980 C CA . LEU A 1 362 ? 26.447 -19.217 -11.927 1.00 39.50 362 LEU A CA 1
ATOM 2981 C C . LEU A 1 362 ? 27.531 -19.084 -13.009 1.00 39.50 362 LEU A C 1
ATOM 2983 O O . LEU A 1 362 ? 27.325 -18.334 -13.967 1.00 39.50 362 LEU A O 1
ATOM 2987 N N . PRO A 1 363 ? 28.672 -19.797 -12.922 1.00 34.81 363 PRO A N 1
ATOM 2988 C CA . PRO A 1 363 ? 29.586 -19.870 -14.055 1.00 34.81 363 PRO A CA 1
ATOM 2989 C C . PRO A 1 363 ? 28.826 -20.446 -15.255 1.00 34.81 363 PRO A C 1
ATOM 2991 O O . PRO A 1 363 ? 28.126 -21.455 -15.121 1.00 34.81 363 PRO A O 1
ATOM 2994 N N . ARG A 1 364 ? 28.929 -19.789 -16.422 1.00 38.59 364 ARG A N 1
ATOM 2995 C CA . ARG A 1 364 ? 28.244 -20.230 -17.648 1.00 38.59 364 ARG A CA 1
ATOM 2996 C C . ARG A 1 364 ? 28.585 -21.695 -17.916 1.00 38.59 364 ARG A C 1
ATOM 2998 O O . ARG A 1 364 ? 29.743 -22.018 -18.156 1.00 38.59 364 ARG A O 1
ATOM 3005 N N . SER A 1 365 ? 27.551 -22.537 -17.886 1.00 35.47 365 SER A N 1
ATOM 3006 C CA . SER A 1 365 ? 27.607 -24.003 -17.927 1.00 35.47 365 SER A CA 1
ATOM 3007 C C . SER A 1 365 ? 28.539 -24.657 -16.894 1.00 35.47 365 SER A C 1
ATOM 3009 O O . SER A 1 365 ? 29.756 -24.674 -17.045 1.00 35.47 365 SER A O 1
ATOM 3011 N N . TRP A 1 366 ? 27.944 -25.401 -15.958 1.00 31.30 366 TRP A N 1
ATOM 3012 C CA . TRP A 1 366 ? 28.481 -26.741 -15.716 1.00 31.30 366 TRP A CA 1
ATOM 3013 C C . TRP A 1 366 ? 28.292 -27.531 -17.021 1.00 31.30 366 TRP A C 1
ATOM 3015 O O . TRP A 1 366 ? 27.151 -27.621 -17.487 1.00 31.30 366 TRP A O 1
ATOM 3025 N N . PRO A 1 367 ? 29.351 -28.064 -17.652 1.00 35.97 367 PRO A N 1
ATOM 3026 C CA . PRO A 1 367 ? 29.190 -28.860 -18.856 1.00 35.97 367 PRO A CA 1
ATOM 3027 C C . PRO A 1 367 ? 28.518 -30.185 -18.488 1.00 35.97 367 PRO A C 1
ATOM 3029 O O . PRO A 1 367 ? 29.143 -31.074 -17.912 1.00 35.97 367 PRO A O 1
ATOM 3032 N N . VAL A 1 368 ? 27.239 -30.332 -18.843 1.00 42.06 368 VAL A N 1
ATOM 3033 C CA . VAL A 1 368 ? 26.540 -31.628 -18.827 1.00 42.06 368 VAL A CA 1
ATOM 3034 C C . VAL A 1 368 ? 27.010 -32.425 -20.047 1.00 42.06 368 VAL A C 1
ATOM 3036 O O . VAL A 1 368 ? 26.300 -32.593 -21.033 1.00 42.06 368 VAL A O 1
ATOM 3039 N N . GLY A 1 369 ? 28.270 -32.848 -19.986 1.00 36.06 369 GLY A N 1
ATOM 3040 C CA . GLY A 1 369 ? 28.941 -33.694 -20.961 1.00 36.06 369 GLY A CA 1
ATOM 3041 C C . GLY A 1 369 ? 29.566 -34.886 -20.246 1.00 36.06 369 GLY A C 1
ATOM 3042 O O . GLY A 1 369 ? 30.102 -34.753 -19.147 1.00 36.06 369 GLY A O 1
ATOM 3043 N N . THR A 1 370 ? 29.478 -36.064 -20.859 1.00 34.19 370 THR A N 1
ATOM 3044 C CA . THR A 1 370 ? 30.103 -37.291 -20.349 1.00 34.19 370 THR A CA 1
ATOM 3045 C C . THR A 1 370 ? 31.610 -37.092 -20.150 1.00 34.19 370 THR A C 1
ATOM 3047 O O . THR A 1 370 ? 32.254 -36.547 -21.052 1.00 34.19 370 THR A O 1
ATOM 3050 N N . PRO A 1 371 ? 32.200 -37.539 -19.026 1.00 35.91 371 PRO A N 1
ATOM 3051 C CA . PRO A 1 371 ? 33.600 -37.270 -18.718 1.00 35.91 371 PRO A CA 1
ATOM 3052 C C . PRO A 1 371 ? 34.537 -38.025 -19.669 1.00 35.91 371 PRO A C 1
ATOM 3054 O O . PRO A 1 371 ? 34.781 -39.218 -19.501 1.00 35.91 371 PRO A O 1
ATOM 3057 N N . GLN A 1 372 ? 35.104 -37.319 -20.650 1.00 38.25 372 GLN A N 1
ATOM 3058 C CA . GLN A 1 372 ? 36.290 -37.801 -21.353 1.00 38.25 372 GLN A CA 1
ATOM 3059 C C . GLN A 1 372 ? 37.516 -37.633 -20.449 1.00 38.25 372 GLN A C 1
ATOM 3061 O O . GLN A 1 372 ? 37.742 -36.567 -19.873 1.00 38.25 372 GLN A O 1
ATOM 3066 N N . ALA A 1 373 ? 38.307 -38.696 -20.319 1.00 41.12 373 ALA A N 1
ATOM 3067 C CA . ALA A 1 373 ? 39.507 -38.710 -19.494 1.00 41.12 373 ALA A CA 1
ATOM 3068 C C . ALA A 1 373 ? 40.659 -37.955 -20.185 1.00 41.12 373 ALA A C 1
ATOM 3070 O O . ALA A 1 373 ? 41.438 -38.540 -20.933 1.00 41.12 373 ALA A O 1
ATOM 3071 N N . GLY A 1 374 ? 40.761 -36.649 -19.927 1.00 39.97 374 GLY A N 1
ATOM 3072 C CA . GLY A 1 374 ? 41.917 -35.817 -20.274 1.00 39.97 374 GLY A CA 1
ATOM 3073 C C . GLY A 1 374 ? 42.779 -35.497 -19.041 1.00 39.97 374 GLY A C 1
ATOM 3074 O O . GLY A 1 374 ? 42.242 -35.419 -17.931 1.00 39.97 374 GLY A O 1
ATOM 3075 N N . PRO A 1 375 ? 44.105 -35.308 -19.190 1.00 36.78 375 PRO A N 1
ATOM 3076 C CA . PRO A 1 375 ? 44.986 -35.008 -18.066 1.00 36.78 375 PRO A CA 1
ATOM 3077 C C . PRO A 1 375 ? 44.638 -33.664 -17.409 1.00 36.78 375 PRO A C 1
ATOM 3079 O O . PRO A 1 375 ? 44.374 -32.658 -18.065 1.00 36.78 375 PRO A O 1
ATOM 3082 N N . ARG A 1 376 ? 44.641 -33.669 -16.074 1.00 33.34 376 ARG A N 1
ATOM 3083 C CA . ARG A 1 376 ? 44.256 -32.542 -15.217 1.00 33.34 376 ARG A CA 1
ATOM 3084 C C . ARG A 1 376 ? 45.230 -31.362 -15.405 1.00 33.34 376 ARG A C 1
ATOM 3086 O O . ARG A 1 376 ? 46.432 -31.583 -15.256 1.00 33.34 376 ARG A O 1
ATOM 3093 N N . PRO A 1 377 ? 44.764 -30.119 -15.639 1.00 37.62 377 PRO A N 1
ATOM 3094 C CA . PRO A 1 377 ? 45.639 -28.950 -15.603 1.00 37.62 377 PRO A CA 1
ATOM 3095 C C . PRO A 1 377 ? 46.295 -28.817 -14.224 1.00 37.62 377 PRO A C 1
ATOM 3097 O O . PRO A 1 377 ? 45.622 -28.934 -13.195 1.00 37.62 377 PRO A O 1
ATOM 3100 N N . THR A 1 378 ? 47.604 -28.577 -14.191 1.00 36.53 378 THR A N 1
ATOM 3101 C CA . THR A 1 378 ? 48.347 -28.373 -12.946 1.00 36.53 378 THR A CA 1
ATOM 3102 C C . THR A 1 378 ? 48.003 -27.013 -12.341 1.00 36.53 378 THR A C 1
ATOM 3104 O O . THR A 1 378 ? 48.208 -25.963 -12.946 1.00 36.53 378 THR A O 1
ATOM 3107 N N . LEU A 1 379 ? 47.474 -27.024 -11.115 1.00 35.47 379 LEU A N 1
ATOM 3108 C CA . LEU A 1 379 ? 47.272 -25.807 -10.332 1.00 35.47 379 LEU A CA 1
ATOM 3109 C C . LEU A 1 379 ? 48.639 -25.241 -9.933 1.00 35.47 379 LEU A C 1
ATOM 3111 O O . LEU A 1 379 ? 49.362 -25.865 -9.157 1.00 35.47 379 LEU A O 1
ATOM 3115 N N . ALA A 1 380 ? 48.982 -24.059 -10.447 1.00 36.84 380 ALA A N 1
ATOM 3116 C CA . ALA A 1 380 ? 50.182 -23.347 -10.024 1.00 36.84 380 ALA A CA 1
ATOM 3117 C C . ALA A 1 380 ? 50.086 -23.004 -8.520 1.00 36.84 380 ALA A C 1
ATOM 3119 O O . ALA A 1 380 ? 49.071 -22.437 -8.095 1.00 36.84 380 ALA A O 1
ATOM 3120 N N . PRO A 1 381 ? 51.100 -23.332 -7.697 1.00 35.41 381 PRO A N 1
ATOM 3121 C CA . PRO A 1 381 ? 51.066 -23.029 -6.274 1.00 35.41 381 PRO A CA 1
ATOM 3122 C C . PRO A 1 381 ? 51.098 -21.514 -6.046 1.00 35.41 381 PRO A C 1
ATOM 3124 O O . PRO A 1 381 ? 51.927 -20.787 -6.592 1.00 35.41 381 PRO A O 1
ATOM 3127 N N . ARG A 1 382 ? 50.170 -21.032 -5.218 1.00 33.41 382 ARG A N 1
ATOM 3128 C CA . ARG A 1 382 ? 50.048 -19.620 -4.853 1.00 33.41 382 ARG A CA 1
ATOM 3129 C C . ARG A 1 382 ? 51.173 -19.256 -3.883 1.00 33.41 382 ARG A C 1
ATOM 3131 O O . ARG A 1 382 ? 51.130 -19.677 -2.731 1.00 33.41 382 ARG A O 1
ATOM 3138 N N . ALA A 1 383 ? 52.160 -18.496 -4.354 1.00 32.59 383 ALA A N 1
ATOM 3139 C CA . ALA A 1 383 ? 53.322 -18.113 -3.556 1.00 32.59 383 ALA A CA 1
ATOM 3140 C C . ALA A 1 383 ? 52.924 -17.395 -2.251 1.00 32.59 383 ALA A C 1
ATOM 3142 O O . ALA A 1 383 ? 52.085 -16.488 -2.262 1.00 32.59 383 ALA A O 1
ATOM 3143 N N . LEU A 1 384 ? 53.555 -17.790 -1.140 1.00 32.84 384 LEU A N 1
ATOM 3144 C CA . LEU A 1 384 ? 53.627 -16.950 0.053 1.00 32.84 384 LEU A CA 1
ATOM 3145 C C . LEU A 1 384 ? 54.590 -15.787 -0.214 1.00 32.84 384 LEU A C 1
ATOM 3147 O O . LEU A 1 384 ? 55.541 -15.924 -0.981 1.00 32.84 384 LEU A O 1
ATOM 3151 N N . ILE A 1 385 ? 54.348 -14.660 0.451 1.00 32.84 385 ILE A N 1
ATOM 3152 C CA . ILE A 1 385 ? 55.283 -13.536 0.500 1.00 32.84 385 ILE A CA 1
ATOM 3153 C C . ILE A 1 385 ? 55.878 -13.510 1.907 1.00 32.84 385 ILE A C 1
ATOM 3155 O O . ILE A 1 385 ? 55.303 -12.919 2.820 1.00 32.84 385 ILE A O 1
ATOM 3159 N N . GLU A 1 386 ? 57.019 -14.174 2.071 1.00 28.94 386 GLU A N 1
ATOM 3160 C CA . GLU A 1 386 ? 57.993 -13.803 3.102 1.00 28.94 386 GLU A CA 1
ATOM 3161 C C . GLU A 1 386 ? 58.905 -12.693 2.551 1.00 28.94 386 GLU A C 1
ATOM 3163 O O . GLU A 1 386 ? 58.920 -12.426 1.346 1.00 28.94 386 GLU A O 1
ATOM 3168 N N . GLY A 1 387 ? 59.574 -11.956 3.437 1.00 29.05 387 GLY A N 1
ATOM 3169 C CA . GLY A 1 387 ? 60.220 -10.688 3.089 1.00 29.05 387 GLY A CA 1
ATOM 3170 C C . GLY A 1 387 ? 61.744 -10.732 2.945 1.00 29.05 387 GLY A C 1
ATOM 3171 O O . GLY A 1 387 ? 62.380 -11.760 3.146 1.00 29.05 387 GLY A O 1
ATOM 3172 N N . SER A 1 388 ? 62.291 -9.528 2.730 1.00 27.14 388 SER A N 1
ATOM 3173 C CA . SER A 1 388 ? 63.705 -9.115 2.811 1.00 27.14 388 SER A CA 1
ATOM 3174 C C . SER A 1 388 ? 64.485 -8.922 1.495 1.00 27.14 388 SER A C 1
ATOM 3176 O O . SER A 1 388 ? 64.552 -9.788 0.633 1.00 27.14 388 SER A O 1
ATOM 3178 N N . SER A 1 389 ? 65.153 -7.761 1.450 1.00 26.81 389 SER A N 1
ATOM 3179 C CA . SER A 1 389 ? 66.471 -7.469 0.846 1.00 26.81 389 SER A CA 1
ATOM 3180 C C . SER A 1 389 ? 66.766 -7.737 -0.649 1.00 26.81 389 SER A C 1
ATOM 3182 O O . SER A 1 389 ? 67.305 -8.778 -1.005 1.00 26.81 389 SER A O 1
ATOM 3184 N N . ASP A 1 390 ? 66.664 -6.641 -1.420 1.00 27.44 390 ASP A N 1
ATOM 3185 C CA . ASP A 1 390 ? 67.796 -5.993 -2.137 1.00 27.44 390 ASP A CA 1
ATOM 3186 C C . ASP A 1 390 ? 68.116 -6.341 -3.625 1.00 27.44 390 ASP A C 1
ATOM 3188 O O . ASP A 1 390 ? 67.737 -7.373 -4.170 1.00 27.44 390 ASP A O 1
ATOM 3192 N N . SER A 1 391 ? 68.863 -5.433 -4.278 1.00 28.28 391 SER A N 1
ATOM 3193 C CA . SER A 1 391 ? 69.506 -5.488 -5.613 1.00 28.28 391 SER A CA 1
ATOM 3194 C C . SER A 1 391 ? 68.679 -5.213 -6.897 1.00 28.28 391 SER A C 1
ATOM 3196 O O . SER A 1 391 ? 68.579 -6.013 -7.819 1.00 28.28 391 SER A O 1
ATOM 3198 N N . THR A 1 392 ? 68.210 -3.966 -7.020 1.00 26.55 392 THR A N 1
ATOM 3199 C CA . THR A 1 392 ? 68.477 -3.059 -8.170 1.00 26.55 392 THR A CA 1
ATOM 3200 C C . THR A 1 392 ? 68.542 -3.603 -9.618 1.00 26.55 392 THR A C 1
ATOM 3202 O O . THR A 1 392 ? 69.595 -4.061 -10.059 1.00 26.55 392 THR A O 1
ATOM 3205 N N . ILE A 1 393 ? 67.548 -3.250 -10.459 1.00 29.38 393 ILE A N 1
ATOM 3206 C CA . ILE A 1 393 ? 67.784 -2.871 -11.876 1.00 29.38 393 ILE A CA 1
ATOM 3207 C C . ILE A 1 393 ? 67.026 -1.577 -12.255 1.00 29.38 393 ILE A C 1
ATOM 3209 O O . ILE A 1 393 ? 65.802 -1.533 -12.305 1.00 29.38 393 ILE A O 1
ATOM 3213 N N . LYS A 1 394 ? 67.819 -0.537 -12.551 1.00 26.94 394 LYS A N 1
ATOM 3214 C CA . LYS A 1 394 ? 67.633 0.615 -13.470 1.00 26.94 394 LYS A CA 1
ATOM 3215 C C . LYS A 1 394 ? 66.217 0.892 -14.035 1.00 26.94 394 LYS A C 1
ATOM 3217 O O . LYS A 1 394 ? 65.733 0.137 -14.871 1.00 26.94 394 LYS A O 1
ATOM 3222 N N . GLY A 1 3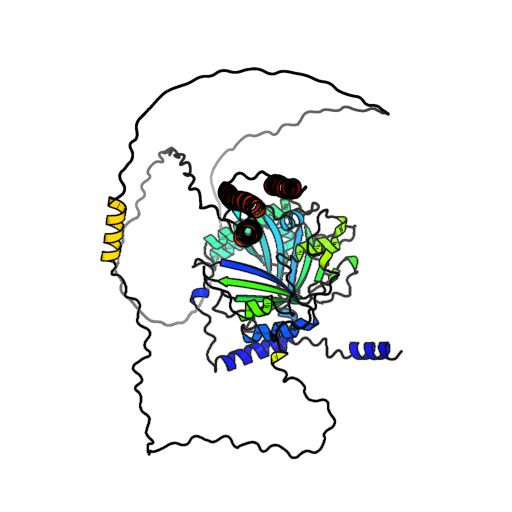95 ? 65.652 2.079 -13.753 1.00 30.91 395 GLY A N 1
ATOM 3223 C CA . GLY A 1 395 ? 64.460 2.564 -14.482 1.00 30.91 395 GLY A CA 1
ATOM 3224 C C . GLY A 1 395 ? 63.730 3.817 -13.963 1.00 30.91 395 GLY A C 1
ATOM 3225 O O . GLY A 1 395 ? 62.565 4.013 -14.297 1.00 30.91 395 GLY A O 1
ATOM 3226 N N . THR A 1 396 ? 64.341 4.661 -13.127 1.00 28.55 396 THR A N 1
ATOM 3227 C CA . THR A 1 396 ? 63.624 5.742 -12.420 1.00 28.55 396 THR A CA 1
ATOM 3228 C C . THR A 1 396 ? 63.223 6.929 -13.305 1.00 28.55 396 THR A C 1
ATOM 3230 O O . THR A 1 396 ? 64.073 7.716 -13.720 1.00 28.55 396 THR A O 1
ATOM 3233 N N . LYS A 1 397 ? 61.909 7.132 -13.469 1.00 34.19 397 LYS A N 1
ATOM 3234 C CA . LYS A 1 397 ? 61.282 8.454 -13.657 1.00 34.19 397 LYS A CA 1
ATOM 3235 C C . LYS A 1 397 ? 60.493 8.806 -12.390 1.00 34.19 397 LYS A C 1
ATOM 3237 O O . LYS A 1 397 ? 59.936 7.912 -11.757 1.00 34.19 397 LYS A O 1
ATOM 3242 N N . SER A 1 398 ? 60.487 10.074 -11.985 1.00 30.81 398 SER A N 1
ATOM 3243 C CA . SER A 1 398 ? 59.947 10.504 -10.689 1.00 30.81 398 SER A CA 1
ATOM 3244 C C . SER A 1 398 ? 58.418 10.600 -10.660 1.00 30.81 398 SER A C 1
ATOM 3246 O O . SER A 1 398 ? 57.779 11.056 -11.606 1.00 30.81 398 SER A O 1
ATOM 3248 N N . LEU A 1 399 ? 57.832 10.241 -9.515 1.00 38.62 399 LEU A N 1
ATOM 3249 C CA . LEU A 1 399 ? 56.433 10.513 -9.172 1.00 38.62 399 LEU A CA 1
ATOM 3250 C C . LEU A 1 399 ? 56.258 12.001 -8.823 1.00 38.62 399 LEU A C 1
ATOM 3252 O O . LEU A 1 399 ? 56.170 12.375 -7.658 1.00 38.62 399 LEU A O 1
ATOM 3256 N N . SER A 1 400 ? 56.261 12.856 -9.848 1.00 37.50 400 SER A N 1
ATOM 3257 C CA . SER A 1 400 ? 56.178 14.318 -9.699 1.00 37.50 400 SER A CA 1
ATOM 3258 C C . SER A 1 400 ? 55.362 15.024 -10.795 1.00 37.50 400 SER A C 1
ATOM 3260 O O . SER A 1 400 ? 55.438 16.242 -10.914 1.00 37.50 400 SER A O 1
ATOM 3262 N N . GLU A 1 401 ? 54.596 14.286 -11.609 1.00 41.59 401 GLU A N 1
ATOM 3263 C CA . GLU A 1 401 ? 53.887 14.837 -12.782 1.00 41.59 401 GLU A CA 1
ATOM 3264 C C . GLU A 1 401 ? 52.409 14.398 -12.889 1.00 41.59 401 GLU A C 1
ATOM 3266 O O . GLU A 1 401 ? 51.848 14.342 -13.978 1.00 41.59 401 GLU A O 1
ATOM 3271 N N . PHE A 1 402 ? 51.747 14.082 -11.766 1.00 41.09 402 PHE A N 1
ATOM 3272 C CA . PHE A 1 402 ? 50.304 13.775 -11.771 1.00 41.09 402 PHE A CA 1
ATOM 3273 C C . PHE A 1 402 ? 49.525 14.291 -10.545 1.00 41.09 402 PHE A C 1
ATOM 3275 O O . PHE A 1 402 ? 48.614 13.634 -10.042 1.00 41.09 402 PHE A O 1
ATOM 3282 N N . GLU A 1 403 ? 49.836 15.508 -10.085 1.00 39.06 403 GLU A N 1
ATOM 3283 C CA . GLU A 1 403 ? 48.914 16.259 -9.221 1.00 39.06 403 GLU A CA 1
ATOM 3284 C C . GLU A 1 403 ? 47.860 17.017 -10.057 1.00 39.06 403 GLU A C 1
ATOM 3286 O O . GLU A 1 403 ? 48.219 17.798 -10.947 1.00 39.06 403 GLU A O 1
ATOM 3291 N N . PRO A 1 404 ? 46.551 16.863 -9.775 1.00 39.56 404 PRO A N 1
ATOM 3292 C CA . PRO A 1 404 ? 45.522 17.682 -10.401 1.00 39.56 404 PRO A CA 1
ATOM 3293 C C . PRO A 1 404 ? 45.572 19.112 -9.839 1.00 39.56 404 PRO A C 1
ATOM 3295 O O . PRO A 1 404 ? 45.291 19.346 -8.664 1.00 39.56 404 PRO A O 1
ATOM 3298 N N . LYS A 1 405 ? 45.900 20.090 -10.693 1.00 35.81 405 LYS A N 1
ATOM 3299 C CA . LYS A 1 405 ? 45.968 21.514 -10.315 1.00 35.81 405 LYS A CA 1
ATOM 3300 C C . LYS A 1 405 ? 44.647 21.980 -9.694 1.00 35.81 405 LYS A C 1
ATOM 3302 O O . LYS A 1 405 ? 43.617 21.992 -10.368 1.00 35.81 405 LYS A O 1
ATOM 3307 N N . MET A 1 406 ? 44.690 22.420 -8.435 1.00 38.41 406 MET A N 1
ATOM 3308 C CA . MET A 1 406 ? 43.521 22.989 -7.759 1.00 38.41 406 MET A CA 1
ATOM 3309 C C . MET A 1 406 ? 42.987 24.215 -8.527 1.00 38.41 406 MET A C 1
ATOM 3311 O O . MET A 1 406 ? 43.782 25.053 -8.974 1.00 38.41 406 MET A O 1
ATOM 3315 N N . PRO A 1 407 ? 41.658 24.376 -8.671 1.00 39.22 407 PRO A N 1
ATOM 3316 C CA . PRO A 1 407 ? 41.088 25.576 -9.269 1.00 39.22 407 PRO A CA 1
ATOM 3317 C C . PRO A 1 407 ? 41.367 26.788 -8.371 1.00 39.22 407 PRO A C 1
ATOM 3319 O O . PRO A 1 407 ? 41.081 26.763 -7.175 1.00 39.22 407 PRO A O 1
ATOM 3322 N N . LYS A 1 408 ? 41.902 27.869 -8.952 1.00 43.00 408 LYS A N 1
ATOM 3323 C CA . LYS A 1 408 ? 42.178 29.118 -8.224 1.00 43.00 408 LYS A CA 1
ATOM 3324 C C . LYS A 1 408 ? 40.878 29.698 -7.659 1.00 43.00 408 LYS A C 1
ATOM 3326 O O . LYS A 1 408 ? 40.054 30.224 -8.407 1.00 43.00 408 LYS A O 1
ATOM 3331 N N . THR A 1 409 ? 40.709 29.637 -6.343 1.00 48.69 409 THR A N 1
ATOM 3332 C CA . THR A 1 409 ? 39.597 30.278 -5.638 1.00 48.69 409 THR A CA 1
ATOM 3333 C C . THR A 1 409 ? 39.715 31.796 -5.762 1.00 48.69 409 THR A C 1
ATOM 3335 O O . THR A 1 409 ? 40.653 32.387 -5.231 1.00 48.69 409 THR A O 1
ATOM 3338 N N . MET A 1 410 ? 38.770 32.437 -6.457 1.00 49.88 410 MET A N 1
ATOM 3339 C CA . MET A 1 410 ? 38.640 33.896 -6.412 1.00 49.88 410 MET A CA 1
ATOM 3340 C C . MET A 1 410 ? 38.262 34.339 -4.999 1.00 49.88 410 MET A C 1
ATOM 3342 O O . MET A 1 410 ? 37.350 33.771 -4.397 1.00 49.88 410 MET A O 1
ATOM 3346 N N . ASP A 1 411 ? 38.932 35.376 -4.503 1.00 60.66 411 ASP A N 1
ATOM 3347 C CA . ASP A 1 411 ? 38.712 35.847 -3.143 1.00 60.66 411 ASP A CA 1
ATOM 3348 C C . ASP A 1 411 ? 37.344 36.534 -2.978 1.00 60.66 411 ASP A C 1
ATOM 3350 O O . ASP A 1 411 ? 36.784 37.143 -3.902 1.00 60.66 411 ASP A O 1
ATOM 3354 N N . LYS A 1 412 ? 36.778 36.414 -1.778 1.00 47.09 412 LYS A N 1
ATOM 3355 C CA . LYS A 1 412 ? 35.373 36.725 -1.487 1.00 47.09 412 LYS A CA 1
ATOM 3356 C C . LYS A 1 412 ? 35.081 38.223 -1.624 1.00 47.09 412 LYS A C 1
ATOM 3358 O O . LYS A 1 412 ? 34.011 38.593 -2.109 1.00 47.09 412 LYS A O 1
ATOM 3363 N N . ALA A 1 413 ? 36.058 39.066 -1.285 1.00 60.28 413 ALA A N 1
ATOM 3364 C CA . ALA A 1 413 ? 36.006 40.512 -1.490 1.00 60.28 413 ALA A CA 1
ATOM 3365 C C . ALA A 1 413 ? 35.998 40.888 -2.985 1.00 60.28 413 ALA A C 1
ATOM 3367 O O . ALA A 1 413 ? 35.169 41.687 -3.421 1.00 60.28 413 ALA A O 1
ATOM 3368 N N . THR A 1 414 ? 36.847 40.254 -3.803 1.00 68.31 414 THR A N 1
ATOM 3369 C CA . THR A 1 414 ? 36.932 40.511 -5.252 1.00 68.31 414 THR A CA 1
ATOM 3370 C C . THR A 1 414 ? 35.644 40.111 -5.980 1.00 68.31 414 THR A C 1
ATOM 3372 O O . THR A 1 414 ? 35.229 40.769 -6.935 1.00 68.31 414 THR A O 1
ATOM 3375 N N . TYR A 1 415 ? 34.971 39.050 -5.520 1.00 59.69 415 TYR A N 1
ATOM 3376 C CA . TYR A 1 415 ? 33.646 38.667 -6.017 1.00 59.69 415 TYR A CA 1
ATOM 3377 C C . TYR A 1 415 ? 32.569 39.710 -5.667 1.00 59.69 415 TYR A C 1
ATOM 3379 O O . TYR A 1 415 ? 31.742 40.055 -6.513 1.00 59.69 415 TYR A O 1
ATOM 3387 N N . GLN A 1 416 ? 32.595 40.254 -4.445 1.00 57.72 416 GLN A N 1
ATOM 3388 C CA . GLN A 1 416 ? 31.655 41.292 -4.009 1.00 57.72 416 GLN A CA 1
ATOM 3389 C C . GLN A 1 416 ? 31.863 42.622 -4.749 1.00 57.72 416 GLN A C 1
ATOM 3391 O O . GLN A 1 416 ? 30.876 43.224 -5.171 1.00 57.72 416 GLN A O 1
ATOM 3396 N N . GLN A 1 417 ? 33.110 43.037 -5.002 1.00 63.81 417 GLN A N 1
ATOM 3397 C CA . GLN A 1 417 ? 33.407 44.221 -5.823 1.00 63.81 417 GLN A CA 1
ATOM 3398 C C . GLN A 1 417 ? 32.818 44.099 -7.237 1.00 63.81 417 GLN A C 1
ATOM 3400 O O . GLN A 1 417 ? 32.062 44.975 -7.653 1.00 63.81 417 GLN A O 1
ATOM 3405 N N . LYS A 1 418 ? 33.050 42.977 -7.938 1.00 64.88 418 LYS A N 1
ATOM 3406 C CA . LYS A 1 418 ? 32.483 42.749 -9.284 1.00 64.88 418 LYS A CA 1
ATOM 3407 C C . LYS A 1 418 ? 30.948 42.725 -9.306 1.00 64.88 418 LYS A C 1
ATOM 3409 O O . LYS A 1 418 ? 30.344 43.078 -10.316 1.00 64.88 418 LYS A O 1
ATOM 3414 N N . MET A 1 419 ? 30.296 42.329 -8.210 1.00 58.22 419 MET A N 1
ATOM 3415 C CA . MET A 1 419 ? 28.833 42.410 -8.085 1.00 58.22 419 MET A CA 1
ATOM 3416 C C . MET A 1 419 ? 28.331 43.837 -7.818 1.00 58.22 419 MET A C 1
ATOM 3418 O O . MET A 1 419 ? 27.283 44.212 -8.342 1.00 58.22 419 MET A O 1
ATOM 3422 N N . ALA A 1 420 ? 29.067 44.649 -7.054 1.00 55.91 420 ALA A N 1
ATOM 3423 C CA . ALA A 1 420 ? 28.740 46.060 -6.841 1.00 55.91 420 ALA A CA 1
ATOM 3424 C C . ALA A 1 420 ? 28.891 46.875 -8.140 1.00 55.91 420 ALA A C 1
ATOM 3426 O O . ALA A 1 420 ? 27.971 47.584 -8.543 1.00 55.91 420 ALA A O 1
ATOM 3427 N N . GLU A 1 421 ? 30.005 46.686 -8.846 1.00 54.78 421 GLU A N 1
ATOM 3428 C CA . GLU A 1 421 ? 30.321 47.302 -10.141 1.00 54.78 421 GLU A CA 1
ATOM 3429 C C . GLU A 1 421 ? 29.263 46.968 -11.214 1.00 54.78 421 GLU A C 1
ATOM 3431 O O . GLU A 1 421 ? 28.765 47.845 -11.923 1.00 54.78 421 GLU A O 1
ATOM 3436 N N . LYS A 1 422 ? 28.805 45.708 -11.255 1.00 49.44 422 LYS A N 1
ATOM 3437 C CA . LYS A 1 422 ? 27.711 45.264 -12.135 1.00 49.44 422 LYS A CA 1
ATOM 3438 C C . LYS A 1 422 ? 26.353 45.902 -11.807 1.00 49.44 422 LYS A C 1
ATOM 3440 O O . LYS A 1 422 ? 25.527 46.048 -12.708 1.00 49.44 422 LYS A O 1
ATOM 3445 N N . ASN A 1 423 ? 26.114 46.280 -10.551 1.00 48.31 423 ASN A N 1
ATOM 3446 C CA . ASN A 1 423 ? 24.889 46.968 -10.136 1.00 48.31 423 ASN A CA 1
ATOM 3447 C C . ASN A 1 423 ? 24.950 48.485 -10.388 1.00 48.31 423 ASN A C 1
ATOM 3449 O O . ASN A 1 423 ? 23.919 49.072 -10.708 1.00 48.31 423 ASN A O 1
ATOM 3453 N N . ALA A 1 424 ? 26.134 49.106 -10.317 1.00 45.38 424 ALA A N 1
ATOM 3454 C CA . ALA A 1 424 ? 26.322 50.530 -10.612 1.00 45.38 424 ALA A CA 1
ATOM 3455 C C . ALA A 1 424 ? 25.959 50.895 -12.067 1.00 45.38 424 ALA A C 1
ATOM 3457 O O . ALA A 1 424 ? 25.404 51.960 -12.324 1.00 45.38 424 ALA A O 1
ATOM 3458 N N . ASN A 1 425 ? 26.184 49.983 -13.019 1.00 44.06 425 ASN A N 1
ATOM 3459 C CA . ASN A 1 425 ? 25.914 50.201 -14.447 1.00 44.06 425 ASN A CA 1
ATOM 3460 C C . ASN A 1 425 ? 24.429 50.084 -14.871 1.00 44.06 425 ASN A C 1
ATOM 3462 O O . ASN A 1 425 ? 24.133 49.993 -16.064 1.00 44.06 425 ASN A O 1
ATOM 3466 N N . ARG A 1 426 ? 23.467 50.113 -13.937 1.00 41.62 426 ARG A N 1
ATOM 3467 C CA . ARG A 1 426 ? 22.025 50.179 -14.249 1.00 41.62 426 ARG A CA 1
ATOM 3468 C C . ARG A 1 426 ? 21.457 51.581 -14.019 1.00 41.62 426 ARG A C 1
ATOM 3470 O O . ARG A 1 426 ? 21.002 51.904 -12.925 1.00 41.62 426 ARG A O 1
ATOM 3477 N N . ARG A 1 427 ? 21.418 52.390 -15.085 1.00 35.84 427 ARG A N 1
ATOM 3478 C CA . ARG A 1 427 ? 20.658 53.653 -15.111 1.00 35.84 427 ARG A CA 1
ATOM 3479 C C . ARG A 1 427 ? 19.152 53.385 -14.909 1.00 35.84 427 ARG A C 1
ATOM 3481 O O . ARG A 1 427 ? 18.642 52.435 -15.509 1.00 35.84 427 ARG A O 1
ATOM 3488 N N . PRO A 1 428 ? 18.427 54.210 -14.132 1.00 40.25 428 PRO A N 1
ATOM 3489 C CA . PRO A 1 428 ? 16.968 54.185 -14.110 1.00 40.25 428 PRO A CA 1
ATOM 3490 C C . PRO A 1 428 ? 16.392 54.809 -15.393 1.00 40.25 428 PRO A C 1
ATOM 3492 O O . PRO A 1 428 ? 16.991 55.714 -15.973 1.00 40.25 428 PRO A O 1
ATOM 3495 N N . ALA A 1 429 ? 15.213 54.343 -15.808 1.00 30.14 429 ALA A N 1
ATOM 3496 C CA . ALA A 1 429 ? 14.364 55.019 -16.789 1.00 30.14 429 ALA A CA 1
ATOM 3497 C C . ALA A 1 429 ? 13.181 55.674 -16.056 1.00 30.14 429 ALA A C 1
ATOM 3499 O O . ALA A 1 429 ? 12.690 55.126 -15.066 1.00 30.14 429 ALA A O 1
ATOM 3500 N N . ASN A 1 430 ? 12.769 56.860 -16.506 1.00 29.42 430 ASN A N 1
ATOM 3501 C CA . ASN A 1 430 ? 11.925 57.762 -15.719 1.00 29.42 430 ASN A CA 1
ATOM 3502 C C . ASN A 1 430 ? 10.449 57.350 -15.634 1.00 29.42 430 ASN A C 1
ATOM 3504 O O . ASN A 1 430 ? 9.889 56.727 -16.533 1.00 29.42 430 ASN A O 1
ATOM 3508 N N . SER A 1 431 ? 9.808 57.798 -14.554 1.00 32.62 431 SER A N 1
ATOM 3509 C CA . SER A 1 431 ? 8.362 57.770 -14.352 1.00 32.62 431 SER A CA 1
ATOM 3510 C C . SER A 1 431 ? 7.743 59.141 -14.644 1.00 32.62 431 SER A C 1
ATOM 3512 O O . SER A 1 431 ? 7.905 60.062 -13.843 1.00 32.62 431 SER A O 1
ATOM 3514 N N . SER A 1 432 ? 6.994 59.265 -15.739 1.00 27.81 432 SER A N 1
ATOM 3515 C CA . SER A 1 432 ? 6.135 60.426 -16.008 1.00 27.81 432 SER A CA 1
ATOM 3516 C C . SER A 1 432 ? 5.127 60.115 -17.119 1.00 27.81 432 SER A C 1
ATOM 3518 O O . SER A 1 432 ? 5.508 60.066 -18.282 1.00 27.81 432 SER A O 1
ATOM 3520 N N . GLU A 1 433 ? 3.862 59.879 -16.766 1.00 26.42 433 GLU A N 1
ATOM 3521 C CA . GLU A 1 433 ? 2.758 60.827 -17.019 1.00 26.42 433 GLU A CA 1
ATOM 3522 C C . GLU A 1 433 ? 1.398 60.236 -16.602 1.00 26.42 433 GLU A C 1
ATOM 3524 O O . GLU A 1 433 ? 1.173 59.028 -16.644 1.00 26.42 433 GLU A O 1
ATOM 3529 N N . ASN A 1 434 ? 0.494 61.114 -16.160 1.00 29.55 434 ASN A N 1
ATOM 3530 C CA . ASN A 1 434 ? -0.912 60.801 -15.915 1.00 29.55 434 ASN A CA 1
ATOM 3531 C C . ASN A 1 434 ? -1.730 61.251 -17.127 1.00 29.55 434 ASN A C 1
ATOM 3533 O O . ASN A 1 434 ? -1.613 62.401 -17.548 1.00 29.55 434 ASN A O 1
ATOM 3537 N N . THR A 1 435 ? -2.682 60.438 -17.579 1.00 25.22 435 THR A N 1
ATOM 3538 C CA . THR A 1 435 ? -3.855 60.972 -18.285 1.00 25.22 435 THR A CA 1
ATOM 3539 C C . THR A 1 435 ? -5.104 60.208 -17.866 1.00 25.22 435 THR A C 1
ATOM 3541 O O . THR A 1 435 ? -5.141 58.979 -17.879 1.00 25.22 435 THR A O 1
ATOM 3544 N N . PHE A 1 436 ? -6.127 60.954 -17.453 1.00 26.30 436 PHE A N 1
ATOM 3545 C CA . PHE A 1 436 ? -7.479 60.443 -17.239 1.00 26.30 436 PHE A CA 1
ATOM 3546 C C . PHE A 1 436 ? -8.069 59.923 -18.554 1.00 26.30 436 PHE A C 1
ATOM 3548 O O . PHE A 1 436 ? -7.876 60.560 -19.580 1.00 26.30 436 PHE A O 1
ATOM 3555 N N . TYR A 1 437 ? -8.919 58.898 -18.482 1.00 26.22 437 TYR A N 1
ATOM 3556 C CA . TYR A 1 437 ? -10.271 58.989 -19.048 1.00 26.22 437 TYR A CA 1
ATOM 3557 C C . TYR A 1 437 ? -11.216 58.033 -18.311 1.00 26.22 437 TYR A C 1
ATOM 3559 O O . TYR A 1 437 ? -11.039 56.818 -18.327 1.00 26.22 437 TYR A O 1
ATOM 3567 N N . ASN A 1 438 ? -12.241 58.598 -17.670 1.00 28.06 438 ASN A N 1
ATOM 3568 C CA . ASN A 1 438 ? -13.443 57.859 -17.291 1.00 28.06 438 ASN A CA 1
ATOM 3569 C C . ASN A 1 438 ? -14.391 57.853 -18.489 1.00 28.06 438 ASN A C 1
ATOM 3571 O O . ASN A 1 438 ? -14.647 58.925 -19.037 1.00 28.06 438 ASN A O 1
ATOM 3575 N N . GLN A 1 439 ? -15.023 56.717 -18.791 1.00 26.44 439 GLN A N 1
ATOM 3576 C CA . GLN A 1 439 ? -16.385 56.741 -19.325 1.00 26.44 439 GLN A CA 1
ATOM 3577 C C . GLN A 1 439 ? -17.142 55.435 -19.059 1.00 26.44 439 GLN A C 1
ATOM 3579 O O . GLN A 1 439 ? -16.684 54.338 -19.368 1.00 26.44 439 GLN A O 1
ATOM 3584 N N . SER A 1 440 ? -18.335 55.587 -18.489 1.00 24.89 440 SER A N 1
ATOM 3585 C CA . SER A 1 440 ? -19.477 54.696 -18.702 1.00 24.89 440 SER A CA 1
ATOM 3586 C C . SER A 1 440 ? -20.077 54.992 -20.105 1.00 24.89 440 SER A C 1
ATOM 3588 O O . SER A 1 440 ? -19.639 55.926 -20.767 1.00 24.89 440 SER A O 1
ATOM 3590 N N . THR A 1 441 ? -21.078 54.307 -20.669 1.00 27.09 441 THR A N 1
ATOM 3591 C CA . THR A 1 441 ? -22.251 53.635 -20.067 1.00 27.09 441 THR A CA 1
ATOM 3592 C C . THR A 1 441 ? -22.723 52.476 -21.016 1.00 27.09 441 THR A C 1
ATOM 3594 O O . THR A 1 441 ? -21.813 51.867 -21.574 1.00 27.09 441 THR A O 1
ATOM 3597 N N . PRO A 1 442 ? -24.000 52.022 -21.190 1.00 45.28 442 PRO A N 1
ATOM 3598 C CA . PRO A 1 442 ? -24.266 50.594 -21.458 1.00 45.28 442 PRO A CA 1
ATOM 3599 C C . PRO A 1 442 ? -25.069 50.311 -22.761 1.00 45.28 442 PRO A C 1
ATOM 3601 O O . PRO A 1 442 ? -25.144 51.154 -23.648 1.00 45.28 442 PRO A O 1
ATOM 3604 N N . MET A 1 443 ? -25.761 49.157 -22.801 1.00 24.69 443 MET A N 1
ATOM 3605 C CA . MET A 1 443 ? -26.671 48.660 -23.860 1.00 24.69 443 MET A CA 1
ATOM 3606 C C . MET A 1 443 ? -25.944 48.082 -25.100 1.00 24.69 443 MET A C 1
ATOM 3608 O O . MET A 1 443 ? -24.763 48.330 -25.298 1.00 24.69 443 MET A O 1
ATOM 3612 N N . SER A 1 444 ? -26.547 47.223 -25.935 1.00 24.14 444 SER A N 1
ATOM 3613 C CA . SER A 1 444 ? -27.932 46.714 -25.967 1.00 24.14 444 SER A CA 1
ATOM 3614 C C . SER A 1 444 ? -27.989 45.209 -26.292 1.00 24.14 444 SER A C 1
ATOM 3616 O O . SER A 1 444 ? -26.995 44.613 -26.698 1.00 24.14 444 SER A O 1
ATOM 3618 N N . ALA A 1 445 ? -29.166 44.599 -26.136 1.00 31.86 445 ALA A N 1
ATOM 3619 C CA . ALA A 1 445 ? -29.461 43.237 -26.585 1.00 31.86 445 ALA A CA 1
ATOM 3620 C C . ALA A 1 445 ? -30.049 43.213 -28.010 1.00 31.86 445 ALA A C 1
ATOM 3622 O O . ALA A 1 445 ? -30.625 44.198 -28.472 1.00 31.86 445 ALA A O 1
ATOM 3623 N N . SER A 1 446 ? -30.005 42.050 -28.665 1.00 25.97 446 SER A N 1
ATOM 3624 C CA . SER A 1 446 ? -30.820 41.730 -29.847 1.00 25.97 446 SER A CA 1
ATOM 3625 C C . SER A 1 446 ? -31.282 40.261 -29.812 1.00 25.97 446 SER A C 1
ATOM 3627 O O . SER A 1 446 ? -30.703 39.434 -29.107 1.00 25.97 446 SER A O 1
ATOM 3629 N N . LYS A 1 447 ? -32.385 39.950 -30.511 1.00 25.56 447 LYS A N 1
ATOM 3630 C CA . LYS A 1 447 ? -33.074 38.641 -30.529 1.00 25.56 447 LYS A CA 1
ATOM 3631 C C . LYS A 1 447 ? -33.217 38.115 -31.966 1.00 25.56 447 LYS A C 1
ATOM 3633 O O . LYS A 1 447 ? -33.558 38.911 -32.832 1.00 25.56 447 LYS A O 1
ATOM 3638 N N . ALA A 1 448 ? -33.093 36.798 -32.156 1.00 25.23 448 ALA A N 1
ATOM 3639 C CA . ALA A 1 448 ? -33.746 35.936 -33.171 1.00 25.23 448 ALA A CA 1
ATOM 3640 C C . ALA A 1 448 ? -33.244 34.489 -32.917 1.00 25.23 448 ALA A C 1
ATOM 3642 O O . ALA A 1 448 ? -32.057 34.331 -32.652 1.00 25.23 448 ALA A O 1
ATOM 3643 N N . SER A 1 449 ? -34.044 33.424 -32.732 1.00 25.58 449 SER A N 1
ATOM 3644 C CA . SER A 1 449 ? -34.988 32.744 -33.655 1.00 25.58 449 SER A CA 1
ATOM 3645 C C . SER A 1 449 ? -34.305 32.235 -34.946 1.00 25.58 449 SER A C 1
ATOM 3647 O O . SER A 1 449 ? -33.457 32.922 -35.496 1.00 25.58 449 SER A O 1
ATOM 3649 N N . VAL A 1 450 ? -34.564 31.022 -35.461 1.00 26.27 450 VAL A N 1
ATOM 3650 C CA . VAL A 1 450 ? -35.829 30.248 -35.516 1.00 26.27 450 VAL A CA 1
ATOM 3651 C C . VAL A 1 450 ? -35.645 28.739 -35.207 1.00 26.27 450 VAL A C 1
ATOM 3653 O O . VAL A 1 450 ? -34.558 28.187 -35.331 1.00 26.27 450 VAL A O 1
ATOM 3656 N N . ALA A 1 451 ? -36.744 28.103 -34.781 1.00 24.77 451 ALA A N 1
ATOM 3657 C CA . ALA A 1 451 ? -36.922 26.697 -34.387 1.00 24.77 451 ALA A CA 1
ATOM 3658 C C . ALA A 1 451 ? -36.897 25.653 -35.531 1.00 24.77 451 ALA A C 1
ATOM 3660 O O . ALA A 1 451 ? -36.906 26.027 -36.700 1.00 24.77 451 ALA A O 1
ATOM 3661 N N . HIS A 1 452 ? -37.030 24.361 -35.173 1.00 25.88 452 HIS A N 1
ATOM 3662 C CA . HIS A 1 452 ? -37.964 23.405 -35.810 1.00 25.88 452 HIS A CA 1
ATOM 3663 C C . HIS A 1 452 ? -38.444 22.315 -34.811 1.00 25.88 452 HIS A C 1
ATOM 3665 O O . HIS A 1 452 ? -37.795 22.080 -33.792 1.00 25.88 452 HIS A O 1
ATOM 3671 N N . SER A 1 453 ? -39.614 21.722 -35.079 1.00 26.27 453 SER A N 1
ATOM 3672 C CA . SER A 1 453 ? -40.408 20.781 -34.244 1.00 26.27 453 SER A CA 1
ATOM 3673 C C . SER A 1 453 ? -39.888 19.316 -34.289 1.00 26.27 453 SER A C 1
ATOM 3675 O O . SER A 1 453 ? -39.166 18.983 -35.221 1.00 26.27 453 SER A O 1
ATOM 3677 N N . HIS A 1 454 ? -40.074 18.431 -33.282 1.00 24.53 454 HIS A N 1
ATOM 3678 C CA . HIS A 1 454 ? -41.312 17.737 -32.799 1.00 24.53 454 HIS A CA 1
ATOM 3679 C C . HIS A 1 454 ? -41.923 16.760 -33.857 1.00 24.53 454 HIS A C 1
ATOM 3681 O O . HIS A 1 454 ? -41.707 17.042 -35.035 1.00 24.53 454 HIS A O 1
ATOM 3687 N N . PRO A 1 455 ? -42.697 15.678 -33.529 1.00 42.19 455 PRO A N 1
ATOM 3688 C CA . PRO A 1 455 ? -43.466 15.470 -32.278 1.00 42.19 455 PRO A CA 1
ATOM 3689 C C . PRO A 1 455 ? -43.702 14.016 -31.725 1.00 42.19 455 PRO A C 1
ATOM 3691 O O . PRO A 1 455 ? -43.449 13.033 -32.409 1.00 42.19 455 PRO A O 1
ATOM 3694 N N . LEU A 1 456 ? -44.378 13.944 -30.553 1.00 27.48 456 LEU A N 1
ATOM 3695 C CA . LEU A 1 456 ? -45.295 12.871 -30.051 1.00 27.48 456 LEU A CA 1
ATOM 3696 C C . LEU A 1 456 ? -44.690 11.485 -29.675 1.00 27.48 456 LEU A C 1
ATOM 3698 O O . LEU A 1 456 ? -43.583 11.162 -30.083 1.00 27.48 456 LEU A O 1
ATOM 3702 N N . VAL A 1 457 ? -45.316 10.630 -28.839 1.00 30.70 457 VAL A N 1
ATOM 3703 C CA . VAL A 1 457 ? -46.715 10.525 -28.321 1.00 30.70 457 VAL A CA 1
ATOM 3704 C C . VAL A 1 457 ? -46.779 10.553 -26.769 1.00 30.70 457 VAL A C 1
ATOM 3706 O O . VAL A 1 457 ? -45.766 10.344 -26.109 1.00 30.70 457 VAL A O 1
ATOM 3709 N N . ASP A 1 458 ? -47.965 10.826 -26.205 1.00 24.61 458 ASP A N 1
ATOM 3710 C CA . ASP A 1 458 ? -48.283 11.057 -24.776 1.00 24.61 458 ASP A CA 1
ATOM 3711 C C . ASP A 1 458 ? -49.273 10.007 -24.185 1.00 24.61 458 ASP A C 1
ATOM 3713 O O . ASP A 1 458 ? -49.858 9.238 -24.949 1.00 24.61 458 ASP A O 1
ATOM 3717 N N . ASN A 1 459 ? -49.413 9.980 -22.845 1.00 29.03 459 ASN A N 1
ATOM 3718 C CA . ASN A 1 459 ? -50.440 9.400 -21.936 1.00 29.03 459 ASN A CA 1
ATOM 3719 C C . ASN A 1 459 ? -49.739 9.129 -20.573 1.00 29.03 459 ASN A C 1
ATOM 3721 O O . ASN A 1 459 ? -48.710 8.459 -20.558 1.00 29.03 459 ASN A O 1
ATOM 3725 N N . GLY A 1 460 ? -50.158 9.575 -19.376 1.00 23.81 460 GLY A N 1
ATOM 3726 C CA . GLY A 1 460 ? -51.489 9.942 -18.854 1.00 23.81 460 GLY A CA 1
ATOM 3727 C C . GLY A 1 460 ? -52.096 8.744 -18.093 1.00 23.81 460 GLY A C 1
ATOM 3728 O O . GLY A 1 460 ? -52.121 7.657 -18.654 1.00 23.81 460 GLY A O 1
ATOM 3729 N N . SER A 1 461 ? -52.613 8.796 -16.853 1.00 25.78 461 SER A N 1
ATOM 3730 C CA . SER A 1 461 ? -52.721 9.809 -15.762 1.00 25.78 461 SER A CA 1
ATOM 3731 C C . SER A 1 461 ? -52.867 9.026 -14.403 1.00 25.78 461 SER A C 1
ATOM 3733 O O . SER A 1 461 ? -52.484 7.861 -14.412 1.00 25.78 461 SER A O 1
ATOM 3735 N N . THR A 1 462 ? -53.276 9.449 -13.185 1.00 26.52 462 THR A N 1
ATOM 3736 C CA . THR A 1 462 ? -54.088 10.541 -12.569 1.00 26.52 462 THR A CA 1
ATOM 3737 C C . THR A 1 462 ? -53.755 10.729 -11.053 1.00 26.52 462 THR A C 1
ATOM 3739 O O . THR A 1 462 ? -53.199 9.809 -10.469 1.00 26.52 462 THR A O 1
ATOM 3742 N N . VAL A 1 463 ? -54.174 11.855 -10.425 1.00 26.62 463 VAL A N 1
ATOM 3743 C CA . VAL A 1 463 ? -54.911 12.019 -9.113 1.00 26.62 463 VAL A CA 1
ATOM 3744 C C . VAL A 1 463 ? -54.545 11.081 -7.925 1.00 26.62 463 VAL A C 1
ATOM 3746 O O . VAL A 1 463 ? -54.630 9.870 -8.082 1.00 26.62 463 VAL A O 1
ATOM 3749 N N . SER A 1 464 ? -54.260 11.510 -6.679 1.00 28.33 464 SER A N 1
ATOM 3750 C CA . SER A 1 464 ? -54.236 12.823 -5.966 1.00 28.33 464 SER A CA 1
ATOM 3751 C C . SER A 1 464 ? -53.168 12.789 -4.813 1.00 28.33 464 SER A C 1
ATOM 3753 O O . SER A 1 464 ? -52.197 12.056 -4.973 1.00 28.33 464 SER A O 1
ATOM 3755 N N . ASP A 1 465 ? -53.132 13.516 -3.672 1.00 26.08 465 ASP A N 1
ATOM 3756 C CA . ASP A 1 465 ? -54.052 14.436 -2.956 1.00 26.08 465 ASP A CA 1
ATOM 3757 C C . ASP A 1 465 ? -53.324 15.376 -1.946 1.00 26.08 465 ASP A C 1
ATOM 3759 O O . ASP A 1 465 ? -52.096 15.375 -1.846 1.00 26.08 465 ASP A O 1
ATOM 3763 N N . HIS A 1 466 ? -54.080 16.186 -1.188 1.00 27.41 466 HIS A N 1
ATOM 3764 C CA . HIS A 1 466 ? -53.607 17.154 -0.186 1.00 27.41 466 HIS A CA 1
ATOM 3765 C C . HIS A 1 466 ? -53.523 16.614 1.255 1.00 27.41 466 HIS A C 1
ATOM 3767 O O . HIS A 1 466 ? -54.446 15.965 1.735 1.00 27.41 466 HIS A O 1
ATOM 3773 N N . ALA A 1 467 ? -52.526 17.093 2.016 1.00 27.38 467 ALA A N 1
ATOM 3774 C CA . ALA A 1 467 ? -52.741 17.658 3.362 1.00 27.38 467 ALA A CA 1
ATOM 3775 C C . ALA A 1 467 ? -51.521 18.474 3.840 1.00 27.38 467 ALA A C 1
ATOM 3777 O O . ALA A 1 467 ? -50.389 18.000 3.802 1.00 27.38 467 ALA A O 1
ATOM 3778 N N . SER A 1 468 ? -51.749 19.686 4.354 1.00 26.98 468 SER A N 1
ATOM 3779 C CA . SER A 1 468 ? -50.725 20.522 5.003 1.00 26.98 468 SER A CA 1
ATOM 3780 C C . SER A 1 468 ? -51.129 20.844 6.442 1.00 26.98 468 SER A C 1
ATOM 3782 O O . SER A 1 468 ? -52.226 21.358 6.654 1.00 26.98 468 SER A O 1
ATOM 3784 N N . MET A 1 469 ? -50.242 20.628 7.419 1.00 31.11 469 MET A N 1
ATOM 3785 C CA . MET A 1 469 ? -50.446 21.080 8.802 1.00 31.11 469 MET A CA 1
ATOM 3786 C C . MET A 1 469 ? -49.183 21.688 9.426 1.00 31.11 469 MET A C 1
ATOM 3788 O O . MET A 1 469 ? -48.060 21.431 8.994 1.00 31.11 469 MET A O 1
ATOM 3792 N N . ALA A 1 470 ? -49.405 22.559 10.412 1.00 32.66 470 ALA A N 1
ATOM 3793 C CA . ALA A 1 470 ? -48.420 23.474 10.985 1.00 32.66 470 ALA A CA 1
ATOM 3794 C C . ALA A 1 470 ? -47.605 22.857 12.151 1.00 32.66 470 ALA A C 1
ATOM 3796 O O . ALA A 1 470 ? -48.047 21.883 12.762 1.00 32.66 470 ALA A O 1
ATOM 3797 N N . PRO A 1 471 ? -46.422 23.412 12.491 1.00 37.06 471 PRO A N 1
ATOM 3798 C CA . PRO A 1 471 ? -45.532 22.833 13.498 1.00 37.06 471 PRO A CA 1
ATOM 3799 C C . PRO A 1 471 ? -45.881 23.247 14.945 1.00 37.06 471 PRO A C 1
ATOM 3801 O O . PRO A 1 471 ? -46.213 24.410 15.186 1.00 37.06 471 PRO A O 1
ATOM 3804 N N . PRO A 1 472 ? -45.710 22.356 15.943 1.00 36.66 472 PRO A N 1
ATOM 3805 C CA . PRO A 1 472 ? -45.766 22.721 17.357 1.00 36.66 472 PRO A CA 1
ATOM 3806 C C . PRO A 1 472 ? -44.475 23.428 17.818 1.00 36.66 472 PRO A C 1
ATOM 3808 O O . PRO A 1 472 ? -43.364 23.082 17.409 1.00 36.66 472 PRO A O 1
ATOM 3811 N N . ALA A 1 473 ? -44.621 24.422 18.696 1.00 29.77 473 ALA A N 1
ATOM 3812 C CA . ALA A 1 473 ? -43.524 25.267 19.172 1.00 29.77 473 ALA A CA 1
ATOM 3813 C C . ALA A 1 473 ? -42.658 24.615 20.273 1.00 29.77 473 ALA A C 1
ATOM 3815 O O . ALA A 1 473 ? -43.084 23.699 20.975 1.00 29.77 473 ALA A O 1
ATOM 3816 N N . ARG A 1 474 ? -41.446 25.155 20.479 1.00 33.53 474 ARG A N 1
ATOM 3817 C CA . ARG A 1 474 ? -40.583 24.863 21.639 1.00 33.53 474 ARG A CA 1
ATOM 3818 C C . ARG A 1 474 ? -40.516 26.083 22.574 1.00 33.53 474 ARG A C 1
ATOM 3820 O O . ARG A 1 474 ? -40.090 27.137 22.103 1.00 33.53 474 ARG A O 1
ATOM 3827 N N . PRO A 1 475 ? -40.858 25.967 23.870 1.00 36.16 475 PRO A N 1
ATOM 3828 C CA . PRO A 1 475 ? -40.620 27.030 24.848 1.00 36.16 475 PRO A CA 1
ATOM 3829 C C . PRO A 1 475 ? -39.135 27.155 25.226 1.00 36.16 475 PRO A C 1
ATOM 3831 O O . PRO A 1 475 ? -38.402 26.166 25.252 1.00 36.16 475 PRO A O 1
ATOM 3834 N N . TRP A 1 476 ? -38.711 28.372 25.571 1.00 27.69 476 TRP A N 1
ATOM 3835 C CA . TRP A 1 476 ? -37.362 28.713 26.038 1.00 27.69 476 TRP A CA 1
ATOM 3836 C C . TRP A 1 476 ? -37.502 29.724 27.187 1.00 27.69 476 TRP A C 1
ATOM 3838 O O . TRP A 1 476 ? -38.014 30.814 26.945 1.00 27.69 476 TRP A O 1
ATOM 3848 N N . VAL A 1 477 ? -37.076 29.391 28.413 1.00 31.84 477 VAL A N 1
ATOM 3849 C CA . VAL A 1 477 ? -36.865 30.362 29.512 1.00 31.84 477 VAL A CA 1
ATOM 3850 C C . VAL A 1 477 ? -35.671 29.917 30.373 1.00 31.84 477 VAL A C 1
ATOM 3852 O O . VAL A 1 477 ? -35.459 28.726 30.597 1.00 31.84 477 VAL A O 1
ATOM 3855 N N . ASP A 1 478 ? -34.878 30.892 30.819 1.00 31.83 478 ASP A N 1
ATOM 3856 C CA . ASP A 1 478 ? -33.659 30.762 31.629 1.00 31.83 478 ASP A CA 1
ATOM 3857 C C . ASP A 1 478 ? -33.911 30.509 33.141 1.00 31.83 478 ASP A C 1
ATOM 3859 O O . ASP A 1 478 ? -34.927 30.915 33.691 1.00 31.83 478 ASP A O 1
ATOM 3863 N N . ARG A 1 479 ? -32.884 29.944 33.803 1.00 26.80 479 ARG A N 1
ATOM 3864 C CA . ARG A 1 479 ? -32.355 30.226 35.170 1.00 26.80 479 ARG A CA 1
ATOM 3865 C C . ARG A 1 479 ? -33.299 30.559 36.343 1.00 26.80 479 ARG A C 1
ATOM 3867 O O . ARG A 1 479 ? -34.010 31.554 36.326 1.00 26.80 479 ARG A O 1
ATOM 3874 N N . LEU A 1 480 ? -32.928 30.013 37.508 1.00 31.58 480 LEU A N 1
ATOM 3875 C CA . LEU A 1 480 ? -32.517 30.859 38.646 1.00 31.58 480 LEU A CA 1
ATOM 3876 C C . LEU A 1 480 ? -31.405 30.175 39.474 1.00 31.58 480 LEU A C 1
ATOM 3878 O O . LEU A 1 480 ? -30.794 29.227 38.982 1.00 31.58 480 LEU A O 1
ATOM 3882 N N . ASN A 1 481 ? -31.013 30.737 40.625 1.00 30.14 481 ASN A N 1
ATOM 3883 C CA . ASN A 1 481 ? -29.638 30.619 41.131 1.00 30.14 481 ASN A CA 1
ATOM 3884 C C . ASN A 1 481 ? -29.523 30.516 42.673 1.00 30.14 481 ASN A C 1
ATOM 3886 O O . ASN A 1 481 ? -30.127 31.325 43.371 1.00 30.14 481 ASN A O 1
ATOM 3890 N N . ASN A 1 482 ? -28.577 29.679 43.136 1.00 28.47 482 ASN A N 1
ATOM 3891 C CA . ASN A 1 482 ? -27.772 29.819 44.372 1.00 28.47 482 ASN A CA 1
ATOM 3892 C C . ASN A 1 482 ? -28.290 29.296 45.753 1.00 28.47 482 ASN A C 1
ATOM 3894 O O . ASN A 1 482 ? -29.386 29.634 46.179 1.00 28.47 482 ASN A O 1
ATOM 3898 N N . ARG A 1 483 ? -27.341 28.670 46.492 1.00 28.23 483 ARG A N 1
ATOM 3899 C CA . ARG A 1 483 ? -27.043 28.728 47.958 1.00 28.23 483 ARG A CA 1
ATOM 3900 C C . ARG A 1 483 ? -27.402 27.624 49.002 1.00 28.23 483 ARG A C 1
ATOM 3902 O O . ARG A 1 483 ? -28.540 27.216 49.155 1.00 28.23 483 ARG A O 1
ATOM 3909 N N . ASP A 1 484 ? -26.350 27.315 49.788 1.00 28.41 484 ASP A N 1
ATOM 3910 C CA . ASP A 1 484 ? -26.216 26.973 51.232 1.00 28.41 484 ASP A CA 1
ATOM 3911 C C . ASP A 1 484 ? -26.704 25.637 51.885 1.00 28.41 484 ASP A C 1
ATOM 3913 O O . ASP A 1 484 ? -27.768 25.591 52.483 1.00 28.41 484 ASP A O 1
ATOM 3917 N N . SER A 1 485 ? -25.778 24.651 51.955 1.00 28.20 485 SER A N 1
ATOM 3918 C CA . SER A 1 485 ? -25.177 24.037 53.191 1.00 28.20 485 SER A CA 1
ATOM 3919 C C . SER A 1 485 ? -26.041 23.226 54.227 1.00 28.20 485 SER A C 1
ATOM 3921 O O . SER A 1 485 ? -27.254 23.165 54.098 1.00 28.20 485 SER A O 1
ATOM 3923 N N . PRO A 1 486 ? -25.459 22.578 55.280 1.00 45.72 486 PRO A N 1
ATOM 3924 C CA . PRO A 1 486 ? -24.644 21.335 55.229 1.00 45.72 486 PRO A CA 1
ATOM 3925 C C . PRO A 1 486 ? -24.966 20.276 56.344 1.00 45.72 486 PRO A C 1
ATOM 3927 O O . PRO A 1 486 ? -25.655 20.609 57.297 1.00 45.72 486 PRO A O 1
ATOM 3930 N N . LEU A 1 487 ? -24.402 19.046 56.286 1.00 28.48 487 LEU A N 1
ATOM 3931 C CA . LEU A 1 487 ? -24.196 18.028 57.377 1.00 28.48 487 LEU A CA 1
ATOM 3932 C C . LEU A 1 487 ? -23.583 16.728 56.754 1.00 28.48 487 LEU A C 1
ATOM 3934 O O . LEU A 1 487 ? -23.681 16.575 55.540 1.00 28.48 487 LEU A O 1
ATOM 3938 N N . SER A 1 488 ? -23.067 15.702 57.462 1.00 25.83 488 SER A N 1
ATOM 3939 C CA . SER A 1 488 ? -21.999 15.606 58.495 1.00 25.83 488 SER A CA 1
ATOM 3940 C C . SER A 1 488 ? -21.610 14.115 58.728 1.00 25.83 488 SER A C 1
ATOM 3942 O O . SER A 1 488 ? -22.428 13.251 58.424 1.00 25.83 488 SER A O 1
ATOM 3944 N N . LEU A 1 489 ? -20.432 13.831 59.328 1.00 27.81 489 LEU A N 1
ATOM 3945 C CA . LEU A 1 489 ? -19.866 12.494 59.690 1.00 27.81 489 LEU A CA 1
ATOM 3946 C C . LEU A 1 489 ? -19.533 11.579 58.475 1.00 27.81 489 LEU A C 1
ATOM 3948 O O . LEU A 1 489 ? -20.140 11.715 57.422 1.00 27.81 489 LEU A O 1
ATOM 3952 N N . GLY A 1 490 ? -18.586 10.626 58.484 1.00 25.39 490 GLY A N 1
ATOM 3953 C CA . GLY A 1 490 ? -17.593 10.112 59.457 1.00 25.39 490 GLY A CA 1
ATOM 3954 C C . GLY A 1 490 ? -17.303 8.622 59.124 1.00 25.39 490 GLY A C 1
ATOM 3955 O O . GLY A 1 490 ? -18.202 7.963 58.618 1.00 25.39 490 GLY A O 1
ATOM 3956 N N . ALA A 1 491 ? -16.135 7.992 59.322 1.00 28.00 491 ALA A N 1
ATOM 3957 C CA . ALA A 1 491 ? -14.795 8.405 59.769 1.00 28.00 491 ALA A CA 1
ATOM 3958 C C . ALA A 1 491 ? -13.731 7.391 59.237 1.00 28.00 491 ALA A C 1
ATOM 3960 O O . ALA A 1 491 ? -14.105 6.341 58.715 1.00 28.00 491 ALA A O 1
ATOM 3961 N N . GLU A 1 492 ? -12.426 7.664 59.384 1.00 25.75 492 GLU A N 1
ATOM 3962 C CA . GLU A 1 492 ? -11.356 6.645 59.229 1.00 25.75 492 GLU A CA 1
ATOM 3963 C C . GLU A 1 492 ? -11.122 5.866 60.545 1.00 25.75 492 GLU A C 1
ATOM 3965 O O . GLU A 1 492 ? -11.642 6.259 61.595 1.00 25.75 492 GLU A O 1
ATOM 3970 N N . PRO A 1 493 ? -10.326 4.777 60.522 1.00 40.06 493 PRO A N 1
ATOM 3971 C CA . PRO A 1 493 ? -8.954 4.929 61.033 1.00 40.06 493 PRO A CA 1
ATOM 3972 C C . PRO A 1 493 ? -7.868 4.203 60.209 1.00 40.06 493 PRO A C 1
ATOM 3974 O O . PRO A 1 493 ? -8.143 3.283 59.441 1.00 40.06 493 PRO A O 1
ATOM 3977 N N . ALA A 1 494 ? -6.607 4.583 60.439 1.00 26.00 494 ALA A N 1
ATOM 3978 C CA . ALA A 1 494 ? -5.413 4.010 59.809 1.00 26.00 494 ALA A CA 1
ATOM 3979 C C . ALA A 1 494 ? -4.433 3.3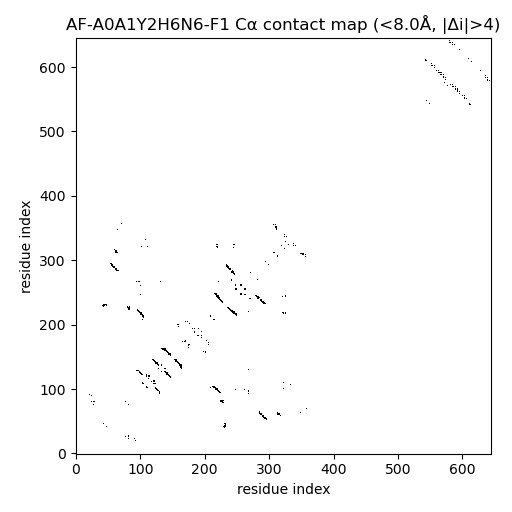98 60.834 1.00 26.00 494 ALA A C 1
ATOM 3981 O O . ALA A 1 494 ? -4.428 3.802 61.994 1.00 26.00 494 ALA A O 1
ATOM 3982 N N . MET A 1 495 ? -3.561 2.489 60.374 1.00 26.94 495 MET A N 1
ATOM 3983 C CA . MET A 1 495 ? -2.240 2.127 60.936 1.00 26.94 495 MET A CA 1
ATOM 3984 C C . MET A 1 495 ? -1.387 1.535 59.784 1.00 26.94 495 MET A C 1
ATOM 3986 O O . MET A 1 495 ? -1.933 0.817 58.953 1.00 26.94 495 MET A O 1
ATOM 3990 N N . ASN A 1 496 ? -0.157 2.003 59.519 1.00 27.73 496 ASN A N 1
ATOM 3991 C CA . ASN A 1 496 ? 1.134 1.669 60.168 1.00 27.73 496 ASN A CA 1
ATOM 3992 C C . ASN A 1 496 ? 1.684 0.281 59.707 1.00 27.73 496 ASN A C 1
ATOM 3994 O O . ASN A 1 496 ? 0.900 -0.647 59.562 1.00 27.73 496 ASN A O 1
ATOM 3998 N N . GLU A 1 497 ? 2.975 0.026 59.422 1.00 27.97 497 GLU A N 1
ATOM 3999 C CA . GLU A 1 497 ? 4.233 0.753 59.705 1.00 27.97 497 GLU A CA 1
ATOM 4000 C C . GLU A 1 497 ? 5.429 0.261 58.817 1.00 27.97 497 GLU A C 1
ATOM 4002 O O . GLU A 1 497 ? 5.304 -0.721 58.092 1.00 27.97 497 GLU A O 1
ATOM 4007 N N . LYS A 1 498 ? 6.613 0.882 58.997 1.00 27.00 498 LYS A N 1
ATOM 4008 C CA . LYS A 1 498 ? 8.006 0.418 58.728 1.00 27.00 498 LYS A CA 1
ATOM 4009 C C . LYS A 1 498 ? 8.604 0.477 57.302 1.00 27.00 498 LYS A C 1
ATOM 4011 O O . LYS A 1 498 ? 8.471 -0.428 56.488 1.00 27.00 498 LYS A O 1
ATOM 4016 N N . ASN A 1 499 ? 9.470 1.484 57.123 1.00 27.66 499 ASN A N 1
ATOM 4017 C CA . ASN A 1 499 ? 10.689 1.465 56.288 1.00 27.66 499 ASN A CA 1
ATOM 4018 C C . ASN A 1 499 ? 11.897 1.045 57.168 1.00 27.66 499 ASN A C 1
ATOM 4020 O O . ASN A 1 499 ? 11.831 1.254 58.384 1.00 27.66 499 ASN A O 1
ATOM 4024 N N . PRO A 1 500 ? 12.996 0.487 56.615 1.00 42.69 500 PRO A N 1
ATOM 4025 C CA . PRO A 1 500 ? 14.277 1.238 56.586 1.00 42.69 500 PRO A CA 1
ATOM 4026 C C . PRO A 1 500 ? 15.228 0.860 55.410 1.00 42.69 500 PRO A C 1
ATOM 4028 O O . PRO A 1 500 ? 15.043 -0.176 54.785 1.00 42.69 500 PRO A O 1
ATOM 4031 N N . SER A 1 501 ? 16.331 1.561 55.096 1.00 28.39 501 SER A N 1
ATOM 4032 C CA . SER A 1 501 ? 16.756 2.969 55.283 1.00 28.39 501 SER A CA 1
ATOM 4033 C C . SER A 1 501 ? 18.081 3.225 54.507 1.00 28.39 501 SER A C 1
ATOM 4035 O O . SER A 1 501 ? 18.613 2.310 53.882 1.00 28.39 501 SER A O 1
ATOM 4037 N N . LYS A 1 502 ? 18.634 4.449 54.629 1.00 27.70 502 LYS A N 1
ATOM 4038 C CA . LYS A 1 502 ? 19.933 4.969 54.125 1.00 27.70 502 LYS A CA 1
ATOM 4039 C C . LYS A 1 502 ? 20.027 5.348 52.631 1.00 27.70 502 LYS A C 1
ATOM 4041 O O . LYS A 1 502 ? 19.431 4.686 51.794 1.00 27.70 502 LYS A O 1
ATOM 4046 N N . ALA A 1 503 ? 20.885 6.286 52.207 1.00 27.47 503 ALA A N 1
ATOM 4047 C CA . ALA A 1 503 ? 21.251 7.649 52.671 1.00 27.47 503 ALA A CA 1
ATOM 4048 C C . ALA A 1 503 ? 22.579 8.067 52.003 1.00 27.47 503 ALA A C 1
ATOM 4050 O O . ALA A 1 503 ? 23.542 7.307 52.079 1.00 27.47 503 ALA A O 1
ATOM 4051 N N . ASN A 1 504 ? 22.630 9.252 51.382 1.00 28.39 504 ASN A N 1
ATOM 4052 C CA . ASN A 1 504 ? 23.445 10.385 51.856 1.00 28.39 504 ASN A CA 1
ATOM 4053 C C . ASN A 1 504 ? 23.226 11.642 50.986 1.00 28.39 504 ASN A C 1
ATOM 4055 O O . ASN A 1 504 ? 23.166 11.546 49.763 1.00 28.39 504 ASN A O 1
ATOM 4059 N N . ASP A 1 505 ? 23.030 12.778 51.665 1.00 29.62 505 ASP A N 1
ATOM 4060 C CA . ASP A 1 505 ? 23.808 14.033 51.639 1.00 29.62 505 ASP A CA 1
ATOM 4061 C C . ASP A 1 505 ? 24.458 14.498 50.321 1.00 29.62 505 ASP A C 1
ATOM 4063 O O . ASP A 1 505 ? 25.072 13.723 49.596 1.00 29.62 505 ASP A O 1
ATOM 4067 N N . GLY A 1 506 ? 24.464 15.793 49.993 1.00 28.11 506 GLY A N 1
ATOM 4068 C CA . GLY A 1 506 ? 23.950 17.006 50.664 1.00 28.11 506 GLY A CA 1
ATOM 4069 C C . GLY A 1 506 ? 24.334 18.218 49.784 1.00 28.11 506 GLY A C 1
ATOM 4070 O O . GLY A 1 506 ? 24.880 18.016 48.703 1.00 28.11 506 GLY A O 1
ATOM 4071 N N . ASN A 1 507 ? 24.170 19.499 50.108 1.00 28.23 507 ASN A N 1
ATOM 4072 C CA . ASN A 1 507 ? 23.469 20.280 51.133 1.00 28.23 507 ASN A CA 1
ATOM 4073 C C . ASN A 1 507 ? 23.649 21.776 50.710 1.00 28.23 507 ASN A C 1
ATOM 4075 O O . ASN A 1 507 ? 24.247 22.027 49.661 1.00 28.23 507 ASN A O 1
ATOM 4079 N N . ASN A 1 508 ? 23.216 22.744 51.530 1.00 27.88 508 ASN A N 1
ATOM 4080 C CA . ASN A 1 508 ? 23.335 24.212 51.350 1.00 27.88 508 ASN A CA 1
ATOM 4081 C C . ASN A 1 508 ? 22.320 24.795 50.334 1.00 27.88 508 ASN A C 1
ATOM 4083 O O . ASN A 1 508 ? 22.500 24.637 49.130 1.00 27.88 508 ASN A O 1
ATOM 4087 N N . GLU A 1 509 ? 21.165 25.375 50.689 1.00 30.05 509 GLU A N 1
ATOM 4088 C CA . GLU A 1 509 ? 20.718 26.297 51.772 1.00 30.05 509 GLU A CA 1
ATOM 4089 C C . GLU A 1 509 ? 20.652 27.782 51.349 1.00 30.05 509 GLU A C 1
ATOM 4091 O O . GLU A 1 509 ? 21.183 28.166 50.312 1.00 30.05 509 GLU A O 1
ATOM 4096 N N . ASP A 1 510 ? 19.903 28.563 52.141 1.00 30.00 510 ASP A N 1
ATOM 4097 C CA . ASP A 1 510 ? 19.531 29.983 52.014 1.00 30.00 510 ASP A CA 1
ATOM 4098 C C . ASP A 1 510 ? 18.761 30.430 50.740 1.00 30.00 510 ASP A C 1
ATOM 4100 O O . ASP A 1 510 ? 19.211 30.303 49.608 1.00 30.00 510 ASP A O 1
ATOM 4104 N N . GLY A 1 511 ? 17.569 31.043 50.801 1.00 27.89 511 GLY A N 1
ATOM 4105 C CA . GLY A 1 511 ? 16.636 31.246 51.919 1.00 27.89 511 GLY A CA 1
ATOM 4106 C C . GLY A 1 511 ? 16.194 32.702 52.113 1.00 27.89 511 GLY A C 1
ATOM 4107 O O . GLY A 1 511 ? 16.933 33.496 52.680 1.00 27.89 511 GLY A O 1
ATOM 4108 N N . LEU A 1 512 ? 14.950 33.049 51.733 1.00 34.97 512 LEU A N 1
ATOM 4109 C CA . LEU A 1 512 ? 14.187 34.122 52.400 1.00 34.97 512 LEU A CA 1
ATOM 4110 C C . LEU A 1 512 ? 12.675 34.075 52.100 1.00 34.97 512 LEU A C 1
ATOM 4112 O O . LEU A 1 512 ? 12.239 33.818 50.979 1.00 34.97 512 LEU A O 1
ATOM 4116 N N . LEU A 1 513 ? 11.858 34.380 53.111 1.00 35.19 513 LEU A N 1
ATOM 4117 C CA . LEU A 1 513 ? 10.391 34.428 53.039 1.00 35.19 513 LEU A CA 1
ATOM 4118 C C . LEU A 1 513 ? 9.883 35.795 52.549 1.00 35.19 513 LEU A C 1
ATOM 4120 O O . LEU A 1 513 ? 10.265 36.821 53.113 1.00 35.19 513 LEU A O 1
ATOM 4124 N N . ARG A 1 514 ? 8.891 35.846 51.637 1.00 30.31 514 ARG A N 1
ATOM 4125 C CA . ARG A 1 514 ? 8.049 37.058 51.499 1.00 30.31 514 ARG A CA 1
ATOM 4126 C C . ARG A 1 514 ? 6.603 36.833 51.025 1.00 30.31 514 ARG A C 1
ATOM 4128 O O . ARG A 1 514 ? 6.325 36.702 49.843 1.00 30.31 514 ARG A O 1
ATOM 4135 N N . LYS A 1 515 ? 5.696 36.891 52.010 1.00 28.33 515 LYS A N 1
ATOM 4136 C CA . LYS A 1 515 ? 4.279 37.331 52.003 1.00 28.33 515 LYS A CA 1
ATOM 4137 C C . LYS A 1 515 ? 3.463 37.272 50.692 1.00 28.33 515 LYS A C 1
ATOM 4139 O O . LYS A 1 515 ? 3.703 38.019 49.750 1.00 28.33 515 LYS A O 1
ATOM 4144 N N . LYS A 1 516 ? 2.325 36.563 50.771 1.00 32.53 516 LYS A N 1
ATOM 4145 C CA . LYS A 1 516 ? 1.121 36.803 49.948 1.00 32.53 516 LYS A CA 1
ATOM 4146 C C . LYS A 1 516 ? 0.717 38.288 49.982 1.00 32.53 516 LYS A C 1
ATOM 4148 O O . LYS A 1 516 ? 0.676 38.877 51.061 1.00 32.53 516 LYS A O 1
ATOM 4153 N N . SER A 1 517 ? 0.260 38.837 48.857 1.00 31.64 517 SER A N 1
ATOM 4154 C CA . SER A 1 517 ? -0.690 39.959 48.846 1.00 31.64 517 SER A CA 1
ATOM 4155 C C . SER A 1 517 ? -1.653 39.843 47.660 1.00 31.64 517 SER A C 1
ATOM 4157 O O . SER A 1 517 ? -1.279 39.448 46.558 1.00 31.64 517 SER A O 1
ATOM 4159 N N . THR A 1 518 ? -2.931 40.131 47.901 1.00 31.14 518 THR A N 1
ATOM 4160 C CA . THR A 1 518 ? -4.012 40.046 46.912 1.00 31.14 518 THR A CA 1
ATOM 4161 C C . THR A 1 518 ? -4.419 41.447 46.469 1.00 31.14 518 THR A C 1
ATOM 4163 O O . THR A 1 518 ? -4.920 42.231 47.268 1.00 31.14 518 THR A O 1
ATOM 4166 N N . ILE A 1 519 ? -4.263 41.771 45.181 1.00 36.34 519 ILE A N 1
ATOM 4167 C CA . ILE A 1 519 ? -4.770 43.032 44.619 1.00 36.34 519 ILE A CA 1
ATOM 4168 C C . ILE A 1 519 ? -5.636 42.744 43.391 1.00 36.34 519 ILE A C 1
ATOM 4170 O O . ILE A 1 519 ? -5.153 42.336 42.337 1.00 36.34 519 ILE A O 1
ATOM 4174 N N . ARG A 1 520 ? -6.943 43.004 43.523 1.00 32.25 520 ARG A N 1
ATOM 4175 C CA . ARG A 1 520 ? -7.876 43.092 42.389 1.00 32.25 520 ARG A CA 1
ATOM 4176 C C . ARG A 1 520 ? -7.458 44.249 41.474 1.00 32.25 520 ARG A C 1
ATOM 4178 O O . ARG A 1 520 ? -7.338 45.377 41.947 1.00 32.25 520 ARG A O 1
ATOM 4185 N N . ARG A 1 521 ? -7.417 44.033 40.156 1.00 32.22 521 ARG A N 1
ATOM 4186 C CA . ARG A 1 521 ? -7.666 45.105 39.173 1.00 32.22 521 ARG A CA 1
ATOM 4187 C C . ARG A 1 521 ? -8.754 44.693 38.182 1.00 32.22 521 ARG A C 1
ATOM 4189 O O . ARG A 1 521 ? -8.997 43.511 37.955 1.00 32.22 521 ARG A O 1
ATOM 4196 N N . LYS A 1 522 ? -9.500 45.696 37.715 1.00 29.14 522 LYS A N 1
ATOM 4197 C CA . LYS A 1 522 ? -10.768 45.542 36.986 1.00 29.14 522 LYS A CA 1
ATOM 4198 C C . LYS A 1 522 ? -10.516 45.127 35.532 1.00 29.14 522 LYS A C 1
ATOM 4200 O O . LYS A 1 522 ? -9.536 45.560 34.933 1.00 29.14 522 LYS A O 1
ATOM 4205 N N . ARG A 1 523 ? -11.438 44.355 34.945 1.00 31.11 523 ARG A N 1
ATOM 4206 C CA . ARG A 1 523 ? -11.487 44.154 33.488 1.00 31.11 523 ARG A CA 1
ATOM 4207 C C . ARG A 1 523 ? -11.825 45.488 32.814 1.00 31.11 523 ARG A C 1
ATOM 4209 O O . ARG A 1 523 ? -12.891 46.033 33.081 1.00 31.11 523 ARG A O 1
ATOM 4216 N N . PHE A 1 524 ? -10.967 45.955 31.914 1.00 30.94 524 PHE A N 1
ATOM 4217 C CA . PHE A 1 524 ? -11.345 46.878 30.843 1.00 30.94 524 PHE A CA 1
ATOM 4218 C C . PHE A 1 524 ? -11.325 46.100 29.527 1.00 30.94 524 PHE A C 1
ATOM 4220 O O . PHE A 1 524 ? -10.366 45.384 29.245 1.00 30.94 524 PHE A O 1
ATOM 4227 N N . GLY A 1 525 ? -12.402 46.192 28.747 1.00 35.00 525 GLY A N 1
ATOM 4228 C CA . GLY A 1 525 ? -12.501 45.512 27.458 1.00 35.00 525 GLY A CA 1
ATOM 4229 C C . GLY A 1 525 ? -11.847 46.336 26.355 1.00 35.00 525 GLY A C 1
ATOM 4230 O O . GLY A 1 525 ? -12.411 47.345 25.941 1.00 35.00 525 GLY A O 1
ATOM 4231 N N . PHE A 1 526 ? -10.694 45.899 25.850 1.00 31.94 526 PHE A N 1
ATOM 4232 C CA . PHE A 1 526 ? -10.102 46.471 24.640 1.00 31.94 526 PHE A CA 1
ATOM 4233 C C . PHE A 1 526 ? -10.628 45.738 23.400 1.00 31.94 526 PHE A C 1
ATOM 4235 O O . PHE A 1 526 ? -10.387 44.545 23.223 1.00 31.94 526 PHE A O 1
ATOM 4242 N N . ARG A 1 527 ? -11.364 46.449 22.534 1.00 32.84 527 ARG A N 1
ATOM 4243 C CA . ARG A 1 527 ? -11.865 45.908 21.260 1.00 32.84 527 ARG A CA 1
ATOM 4244 C C . ARG A 1 527 ? -10.797 46.053 20.178 1.00 32.84 527 ARG A C 1
ATOM 4246 O O . ARG A 1 527 ? -10.822 46.998 19.392 1.00 32.84 527 ARG A O 1
ATOM 4253 N N . GLU A 1 528 ? -9.851 45.123 20.168 1.00 33.62 528 GLU A N 1
ATOM 4254 C CA . GLU A 1 528 ? -8.734 45.115 19.225 1.00 33.62 528 GLU A CA 1
ATOM 4255 C C . GLU A 1 528 ? -9.223 44.949 17.771 1.00 33.62 528 GLU A C 1
ATOM 4257 O O . GLU A 1 528 ? -9.895 43.976 17.417 1.00 33.62 528 GLU A O 1
ATOM 4262 N N . LYS A 1 529 ? -8.918 45.932 16.914 1.00 28.47 529 LYS A N 1
ATOM 4263 C CA . LYS A 1 529 ? -9.262 45.888 15.486 1.00 28.47 529 LYS A CA 1
ATOM 4264 C C . LYS A 1 529 ? -8.296 44.947 14.764 1.00 28.47 529 LYS A C 1
ATOM 4266 O O . LYS A 1 529 ? -7.139 45.305 14.564 1.00 28.47 529 LYS A O 1
ATOM 4271 N N . ARG A 1 530 ? -8.779 43.796 14.283 1.00 29.17 530 ARG A N 1
ATOM 4272 C CA . ARG A 1 530 ? -8.039 42.996 13.291 1.00 29.17 530 ARG A CA 1
ATOM 4273 C C . ARG A 1 530 ? -7.819 43.821 12.022 1.00 29.17 530 ARG A C 1
ATOM 4275 O O . ARG A 1 530 ? -8.776 44.118 11.309 1.00 29.17 530 ARG A O 1
ATOM 4282 N N . SER A 1 531 ? -6.568 44.150 11.721 1.00 29.61 531 SER A N 1
ATOM 4283 C CA . SER A 1 531 ? -6.166 44.647 10.408 1.00 29.61 531 SER A CA 1
ATOM 4284 C C . SER A 1 531 ? -6.189 43.497 9.396 1.00 29.61 531 SER A C 1
ATOM 4286 O O . SER A 1 531 ? -5.600 42.436 9.606 1.00 29.61 531 SER A O 1
ATOM 4288 N N . SER A 1 532 ? -6.893 43.688 8.282 1.00 32.62 532 SER A N 1
ATOM 4289 C CA . SER A 1 532 ? -6.982 42.701 7.204 1.00 32.62 532 SER A CA 1
ATOM 4290 C C . SER A 1 532 ? -5.720 42.737 6.339 1.00 32.62 532 SER A C 1
ATOM 4292 O O . SER A 1 532 ? -5.696 43.370 5.282 1.00 32.62 532 SER A O 1
ATOM 4294 N N . VAL A 1 533 ? -4.658 42.063 6.787 1.00 38.16 533 VAL A N 1
ATOM 4295 C CA . VAL A 1 533 ? -3.450 41.858 5.975 1.00 38.16 533 VAL A CA 1
ATOM 4296 C C . VAL A 1 533 ? -3.789 40.924 4.813 1.00 38.16 533 VAL A C 1
ATOM 4298 O O . VAL A 1 533 ? -3.812 39.703 4.961 1.00 38.16 533 VAL A O 1
ATOM 4301 N N . VAL A 1 534 ? -4.065 41.503 3.644 1.00 40.22 534 VAL A N 1
ATOM 4302 C CA . VAL A 1 534 ? -4.210 40.749 2.394 1.00 40.22 534 VAL A CA 1
ATOM 4303 C C . VAL A 1 534 ? -2.839 40.159 2.038 1.00 40.22 534 VAL A C 1
ATOM 4305 O O . VAL A 1 534 ? -1.889 40.927 1.859 1.00 40.22 534 VAL A O 1
ATOM 4308 N N . PRO A 1 535 ? -2.686 38.825 1.929 1.00 35.53 535 PRO A N 1
ATOM 4309 C CA . PRO A 1 535 ? -1.401 38.227 1.594 1.00 35.53 535 PRO A CA 1
ATOM 4310 C C . PRO A 1 535 ? -1.008 38.611 0.164 1.00 35.53 535 PRO A C 1
ATOM 4312 O O . PRO A 1 535 ? -1.674 38.254 -0.811 1.00 35.53 535 PRO A O 1
ATOM 4315 N N . LYS A 1 536 ? 0.090 39.360 0.044 1.00 33.44 536 LYS A N 1
ATOM 4316 C CA . LYS A 1 536 ? 0.650 39.807 -1.235 1.00 33.44 536 LYS A CA 1
ATOM 4317 C C . LYS A 1 536 ? 1.046 38.566 -2.045 1.00 33.44 536 LYS A C 1
ATOM 4319 O O . LYS A 1 536 ? 1.946 37.840 -1.634 1.00 33.44 536 LYS A O 1
ATOM 4324 N N . ARG A 1 537 ? 0.357 38.301 -3.163 1.00 34.53 537 ARG A N 1
ATOM 4325 C CA . ARG A 1 537 ? 0.581 37.109 -4.004 1.00 34.53 537 ARG A CA 1
ATOM 4326 C C . ARG A 1 537 ? 1.994 37.114 -4.596 1.00 34.53 537 ARG A C 1
ATOM 4328 O O . ARG A 1 537 ? 2.221 37.679 -5.662 1.00 34.53 537 ARG A O 1
ATOM 4335 N N . THR A 1 538 ? 2.933 36.453 -3.930 1.00 39.09 538 THR A N 1
ATOM 4336 C CA . THR A 1 538 ? 4.213 36.059 -4.518 1.00 39.09 538 THR A CA 1
ATOM 4337 C C . THR A 1 538 ? 3.956 34.971 -5.555 1.00 39.09 538 THR A C 1
ATOM 4339 O O . THR A 1 538 ? 3.632 33.832 -5.225 1.00 39.09 538 THR A O 1
ATOM 4342 N N . THR A 1 539 ? 4.078 35.322 -6.834 1.00 40.94 539 THR A N 1
ATOM 4343 C CA . THR A 1 539 ? 4.028 34.357 -7.935 1.00 40.94 539 THR A CA 1
ATOM 4344 C C . THR A 1 539 ? 5.236 33.431 -7.844 1.00 40.94 539 THR A C 1
ATOM 4346 O O . THR A 1 539 ? 6.343 33.810 -8.230 1.00 40.94 539 THR A O 1
ATOM 4349 N N . ALA A 1 540 ? 5.032 32.225 -7.312 1.00 44.41 540 ALA A N 1
ATOM 4350 C CA . ALA A 1 540 ? 6.037 31.172 -7.348 1.00 44.41 540 ALA A CA 1
ATOM 4351 C C . ALA A 1 540 ? 6.448 30.885 -8.809 1.00 44.41 540 ALA A C 1
ATOM 4353 O O . ALA A 1 540 ? 5.592 30.949 -9.699 1.00 44.41 540 ALA A O 1
ATOM 4354 N N . PRO A 1 541 ? 7.730 30.575 -9.083 1.00 47.00 541 PRO A N 1
ATOM 4355 C CA . PRO A 1 541 ? 8.177 30.265 -10.436 1.00 47.00 541 PRO A CA 1
ATOM 4356 C C . PRO A 1 541 ? 7.414 29.049 -10.974 1.00 47.00 541 PRO A C 1
ATOM 4358 O O . PRO A 1 541 ? 7.356 28.005 -10.321 1.00 47.00 541 PRO A O 1
ATOM 4361 N N . VAL A 1 542 ? 6.822 29.191 -12.163 1.00 52.31 542 VAL A N 1
ATOM 4362 C CA . VAL A 1 542 ? 6.017 28.138 -12.795 1.00 52.31 542 VAL A CA 1
ATOM 4363 C C . VAL A 1 542 ? 6.900 26.918 -13.047 1.00 52.31 542 VAL A C 1
ATOM 4365 O O . VAL A 1 542 ? 7.815 26.943 -13.871 1.00 52.31 542 VAL A O 1
ATOM 4368 N N . ARG A 1 543 ? 6.634 25.837 -12.307 1.00 54.72 543 ARG A N 1
ATOM 4369 C CA . ARG A 1 543 ? 7.384 24.584 -12.403 1.00 54.72 543 ARG A CA 1
ATOM 4370 C C . ARG A 1 543 ? 7.003 23.855 -13.690 1.00 54.72 543 ARG A C 1
ATOM 4372 O O . ARG A 1 543 ? 6.099 23.025 -13.686 1.00 54.72 543 ARG A O 1
ATOM 4379 N N . MET A 1 544 ? 7.711 24.165 -14.774 1.00 57.75 544 MET A N 1
ATOM 4380 C CA . MET A 1 544 ? 7.590 23.455 -16.049 1.00 57.75 544 MET A CA 1
ATOM 4381 C C . MET A 1 544 ? 7.745 21.943 -15.837 1.00 57.75 544 MET A C 1
ATOM 4383 O O . MET A 1 544 ? 8.717 21.489 -15.228 1.00 57.75 544 MET A O 1
ATOM 4387 N N . GLU A 1 545 ? 6.796 21.153 -16.341 1.00 64.25 545 GLU A N 1
ATOM 4388 C CA . GLU A 1 545 ? 6.942 19.699 -16.359 1.00 64.25 545 GLU A CA 1
ATOM 4389 C C . GLU A 1 545 ? 7.945 19.298 -17.453 1.00 64.25 545 GLU A C 1
ATOM 4391 O O . GLU A 1 545 ? 7.693 19.590 -18.628 1.00 64.25 545 GLU A O 1
ATOM 4396 N N . PRO A 1 546 ? 9.043 18.579 -17.133 1.00 66.69 546 PRO A N 1
ATOM 4397 C CA . PRO A 1 546 ? 10.065 18.237 -18.126 1.00 66.69 546 PRO A CA 1
ATOM 4398 C C . PRO A 1 546 ? 9.503 17.488 -19.338 1.00 66.69 546 PRO A C 1
ATOM 4400 O O . PRO A 1 546 ? 9.953 17.699 -20.456 1.00 66.69 546 PRO A O 1
ATOM 4403 N N . LYS A 1 547 ? 8.459 16.669 -19.147 1.00 68.06 547 LYS A N 1
ATOM 4404 C CA . LYS A 1 547 ? 7.791 15.937 -20.235 1.00 68.06 547 LYS A CA 1
ATOM 4405 C C . LYS A 1 547 ? 7.193 16.851 -21.308 1.00 68.06 547 LYS A C 1
ATOM 4407 O O . LYS A 1 547 ? 7.247 16.500 -22.481 1.00 68.06 547 LYS A O 1
ATOM 4412 N N . VAL A 1 548 ? 6.645 18.007 -20.926 1.00 72.62 548 VAL A N 1
ATOM 4413 C CA . VAL A 1 548 ? 6.054 18.970 -21.871 1.00 72.62 548 VAL A CA 1
ATOM 4414 C C . VAL A 1 548 ? 7.158 19.746 -22.595 1.00 72.62 548 VAL A C 1
ATOM 4416 O O . VAL A 1 548 ? 7.058 19.972 -23.800 1.00 72.62 548 VAL A O 1
ATOM 4419 N N . PHE A 1 549 ? 8.251 20.068 -21.894 1.00 77.44 549 PHE A N 1
ATOM 4420 C CA . PHE A 1 549 ? 9.442 20.663 -22.503 1.00 77.44 549 PHE A CA 1
ATOM 4421 C C . PHE A 1 549 ? 10.077 19.722 -23.542 1.00 77.44 549 PHE A C 1
ATOM 4423 O O . PHE A 1 549 ? 10.179 20.096 -24.707 1.00 77.44 549 PHE A O 1
ATOM 4430 N N . PHE A 1 550 ? 10.382 18.472 -23.168 1.00 79.62 550 PHE A N 1
ATOM 4431 C CA . PHE A 1 550 ? 10.945 17.462 -24.075 1.00 79.62 550 PHE A CA 1
ATOM 4432 C C . PHE A 1 550 ? 10.016 17.122 -25.256 1.00 79.62 550 PHE A C 1
ATOM 4434 O O . PHE A 1 550 ? 10.490 16.766 -26.334 1.00 79.62 550 PHE A O 1
ATOM 4441 N N . ALA A 1 551 ? 8.692 17.241 -25.095 1.00 78.62 551 ALA A N 1
ATOM 4442 C CA . ALA A 1 551 ? 7.749 17.103 -26.205 1.00 78.62 551 ALA A CA 1
ATOM 4443 C C . ALA A 1 551 ? 7.841 18.282 -27.193 1.00 78.62 551 ALA A C 1
ATOM 4445 O O . ALA A 1 551 ? 7.868 18.061 -28.405 1.00 78.62 551 ALA A O 1
ATOM 4446 N N . ASN A 1 552 ? 7.940 19.520 -26.693 1.00 80.62 552 ASN A N 1
ATOM 4447 C CA . ASN A 1 552 ? 8.133 20.710 -27.526 1.00 80.62 552 ASN A CA 1
ATOM 4448 C C . ASN A 1 552 ? 9.487 20.667 -28.259 1.00 80.62 552 ASN A C 1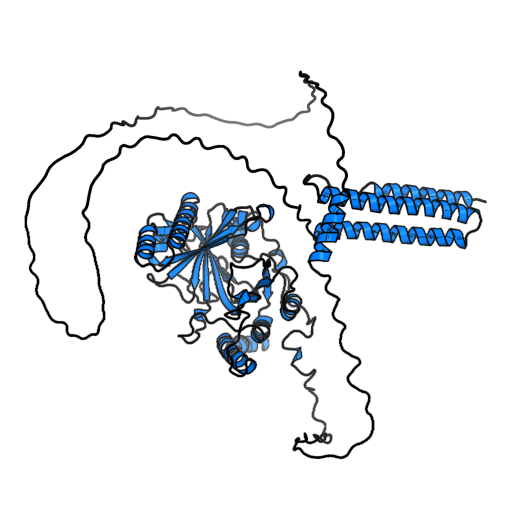
ATOM 4450 O O . ASN A 1 552 ? 9.541 20.861 -29.473 1.00 80.62 552 ASN A O 1
ATOM 4454 N N . GLU A 1 553 ? 10.554 20.324 -27.537 1.00 86.50 553 GLU A N 1
ATOM 4455 C CA . GLU A 1 553 ? 11.909 20.122 -28.060 1.00 86.50 553 GLU A CA 1
ATOM 4456 C C . GLU A 1 553 ? 11.941 19.056 -29.160 1.00 86.50 553 GLU A C 1
ATOM 4458 O O . GLU A 1 553 ? 12.440 19.326 -30.248 1.00 86.50 553 GLU A O 1
ATOM 4463 N N . ARG A 1 554 ? 11.304 17.892 -28.958 1.00 86.12 554 ARG A N 1
ATOM 4464 C CA . ARG A 1 554 ? 11.166 16.869 -30.009 1.00 86.12 554 ARG A CA 1
ATOM 4465 C C . ARG A 1 554 ? 10.470 17.412 -31.258 1.00 86.12 554 ARG A C 1
ATOM 4467 O O . ARG A 1 554 ? 10.915 17.131 -32.365 1.00 86.12 554 ARG A O 1
ATOM 4474 N N . THR A 1 555 ? 9.402 18.205 -31.114 1.00 82.62 555 THR A N 1
ATOM 4475 C CA . THR A 1 555 ? 8.756 18.806 -32.295 1.00 82.62 555 THR A CA 1
ATOM 4476 C C . THR A 1 555 ? 9.653 19.821 -33.005 1.00 82.62 555 THR A C 1
ATOM 4478 O O . THR A 1 555 ? 9.655 19.849 -34.231 1.00 82.62 555 THR A O 1
ATOM 4481 N N . PHE A 1 556 ? 10.457 20.596 -32.272 1.00 87.31 556 PHE A N 1
ATOM 4482 C CA . PHE A 1 556 ? 11.441 21.513 -32.855 1.00 87.31 556 PHE A CA 1
ATOM 4483 C C . PHE A 1 556 ? 12.571 20.765 -33.581 1.00 87.31 556 PHE A C 1
ATOM 4485 O O . PHE A 1 556 ? 12.886 21.101 -34.720 1.00 87.31 556 PHE A O 1
ATOM 4492 N N . LEU A 1 557 ? 13.119 19.704 -32.979 1.00 86.88 557 LEU A N 1
ATOM 4493 C CA . LEU A 1 557 ? 14.152 18.863 -33.592 1.00 86.88 557 LEU A CA 1
ATOM 4494 C C . LEU A 1 557 ? 13.661 18.193 -34.883 1.00 86.88 557 LEU A C 1
ATOM 4496 O O . LEU A 1 557 ? 14.400 18.181 -35.863 1.00 86.88 557 LEU A O 1
ATOM 4500 N N . ASN A 1 558 ? 12.410 17.723 -34.935 1.00 85.50 558 ASN A N 1
ATOM 4501 C CA . ASN A 1 558 ? 11.825 17.173 -36.163 1.00 85.50 558 ASN A CA 1
ATOM 4502 C C . ASN A 1 558 ? 11.729 18.232 -37.285 1.00 85.50 558 ASN A C 1
ATOM 4504 O O . ASN A 1 558 ? 12.083 17.953 -38.431 1.00 85.50 558 ASN A O 1
ATOM 4508 N N . TRP A 1 559 ? 11.288 19.458 -36.968 1.00 86.38 559 TRP A N 1
ATOM 4509 C CA . TRP A 1 559 ? 11.254 20.576 -37.925 1.00 86.38 559 TRP A CA 1
ATOM 4510 C C . TRP A 1 559 ? 12.657 20.997 -38.394 1.00 86.38 559 TRP A C 1
ATOM 4512 O O . TRP A 1 559 ? 12.852 21.321 -39.569 1.00 86.38 559 TRP A O 1
ATOM 4522 N N . LEU A 1 560 ? 13.645 20.973 -37.497 1.00 88.94 560 LEU A N 1
ATOM 4523 C CA . LEU A 1 560 ? 15.032 21.304 -37.811 1.00 88.94 560 LEU A CA 1
ATOM 4524 C C . LEU A 1 560 ? 15.685 20.219 -38.678 1.00 88.94 560 LEU A C 1
ATOM 4526 O O . LEU A 1 560 ? 16.302 20.553 -39.684 1.00 88.94 560 LEU A O 1
ATOM 4530 N N . GLN A 1 561 ? 15.479 18.934 -38.369 1.00 88.88 561 GLN A N 1
ATOM 4531 C CA . GLN A 1 561 ? 15.910 17.807 -39.204 1.00 88.88 561 GLN A CA 1
ATOM 4532 C C . GLN A 1 561 ? 15.341 17.920 -40.625 1.00 88.88 561 GLN A C 1
ATOM 4534 O O . GLN A 1 561 ? 16.075 17.770 -41.600 1.00 88.88 561 GLN A O 1
ATOM 4539 N N . PHE A 1 562 ? 14.050 18.238 -40.752 1.00 85.44 562 PHE A N 1
ATOM 4540 C CA . PHE A 1 562 ? 13.415 18.449 -42.050 1.00 85.44 562 PHE A CA 1
ATOM 4541 C C . PHE A 1 562 ? 14.011 19.650 -42.809 1.00 85.44 562 PHE A C 1
ATOM 4543 O O . PHE A 1 562 ? 14.288 19.555 -44.004 1.00 85.44 562 PHE A O 1
ATOM 4550 N N . SER A 1 563 ? 14.292 20.753 -42.109 1.00 89.25 563 SER A N 1
ATOM 4551 C CA . SER A 1 563 ? 14.947 21.931 -42.698 1.00 89.25 563 SER A CA 1
ATOM 4552 C C . SER A 1 563 ? 16.380 21.626 -43.160 1.00 89.25 563 SER A C 1
ATOM 4554 O O . SER A 1 563 ? 16.794 22.090 -44.216 1.00 89.25 563 SER A O 1
ATOM 4556 N N . VAL A 1 564 ? 17.134 20.795 -42.430 1.00 90.75 564 VAL A N 1
ATOM 4557 C CA . VAL A 1 564 ? 18.473 20.335 -42.848 1.00 90.75 564 VAL A CA 1
ATOM 4558 C C . VAL A 1 564 ? 18.402 19.459 -44.107 1.00 90.75 564 VAL A C 1
ATOM 4560 O O . VAL A 1 564 ? 19.256 19.593 -44.981 1.00 90.75 564 VAL A O 1
ATOM 4563 N N . LEU A 1 565 ? 17.371 18.616 -44.244 1.00 90.44 565 LEU A N 1
ATOM 4564 C CA . LEU A 1 565 ? 17.152 17.793 -45.442 1.00 90.44 565 LEU A CA 1
ATOM 4565 C C . LEU A 1 565 ? 16.761 18.628 -46.675 1.00 90.44 565 LEU A C 1
ATOM 4567 O O . LEU A 1 565 ? 17.275 18.374 -47.761 1.00 90.44 565 LEU A O 1
ATOM 4571 N N . LEU A 1 566 ? 15.909 19.651 -46.531 1.00 87.94 566 LEU A N 1
ATOM 4572 C CA . LEU A 1 566 ? 15.652 20.592 -47.631 1.00 87.94 566 LEU A CA 1
ATOM 4573 C C . LEU A 1 566 ? 16.895 21.426 -47.972 1.00 87.94 566 LEU A C 1
ATOM 4575 O O . LEU A 1 566 ? 17.196 21.626 -49.148 1.00 87.94 566 LEU A O 1
ATOM 4579 N N . GLY A 1 567 ? 17.646 21.865 -46.959 1.00 92.06 567 GLY A N 1
ATOM 4580 C CA . GLY A 1 567 ? 18.868 22.647 -47.132 1.00 92.06 567 GLY A CA 1
ATOM 4581 C C . GLY A 1 567 ? 19.973 21.894 -47.873 1.00 92.06 567 GLY A C 1
ATOM 4582 O O . GLY A 1 567 ? 20.632 22.485 -48.728 1.00 92.06 567 GLY A O 1
ATOM 4583 N N . SER A 1 568 ? 20.153 20.595 -47.611 1.00 92.44 568 SER A N 1
ATOM 4584 C CA . SER A 1 568 ? 21.131 19.779 -48.340 1.00 92.44 568 SER A CA 1
ATOM 4585 C C . SER A 1 568 ? 20.724 19.573 -49.802 1.00 92.44 568 SER A C 1
ATOM 4587 O O . SER A 1 568 ? 21.554 19.781 -50.681 1.00 92.44 568 SER A O 1
ATOM 4589 N N . ILE A 1 569 ? 19.446 19.288 -50.082 1.00 88.75 569 ILE A N 1
ATOM 4590 C CA . ILE A 1 569 ? 18.912 19.197 -51.454 1.00 88.75 569 ILE A CA 1
ATOM 4591 C C . ILE A 1 569 ? 19.101 20.527 -52.204 1.00 88.75 569 ILE A C 1
ATOM 4593 O O . ILE A 1 569 ? 19.579 20.539 -53.340 1.00 88.75 569 ILE A O 1
ATOM 4597 N N . ALA A 1 570 ? 18.778 21.656 -51.568 1.00 89.19 570 ALA A N 1
ATOM 4598 C CA . ALA A 1 570 ? 18.936 22.984 -52.156 1.00 89.19 570 ALA A CA 1
ATOM 4599 C C . ALA A 1 570 ? 20.411 23.318 -52.454 1.00 89.19 570 ALA A C 1
ATOM 4601 O O . ALA A 1 570 ? 20.724 23.822 -53.534 1.00 89.19 570 ALA A O 1
ATOM 4602 N N . LEU A 1 571 ? 21.330 22.975 -51.543 1.00 90.62 571 LEU A N 1
ATOM 4603 C CA . LEU A 1 571 ? 22.775 23.133 -51.732 1.00 90.62 571 LEU A CA 1
ATOM 4604 C C . LEU A 1 571 ? 23.314 22.240 -52.864 1.00 90.62 571 LEU A C 1
ATOM 4606 O O . LEU A 1 571 ? 24.134 22.690 -53.663 1.00 90.62 571 LEU A O 1
ATOM 4610 N N . THR A 1 572 ? 22.825 21.002 -52.988 1.00 88.81 572 THR A N 1
ATOM 4611 C CA . THR A 1 572 ? 23.166 20.106 -54.106 1.00 88.81 572 THR A CA 1
ATOM 4612 C C . THR A 1 572 ? 22.713 20.690 -55.447 1.00 88.81 572 THR A C 1
ATOM 4614 O O . THR A 1 572 ? 23.494 20.699 -56.398 1.00 88.81 572 THR A O 1
ATOM 4617 N N . LEU A 1 573 ? 21.495 21.241 -55.523 1.00 85.88 573 LEU A N 1
ATOM 4618 C CA . LEU A 1 573 ? 20.966 21.893 -56.730 1.00 85.88 573 LEU A CA 1
ATOM 4619 C C . LEU A 1 573 ? 21.706 23.193 -57.091 1.00 85.88 573 LEU A C 1
ATOM 4621 O O . LEU A 1 573 ? 21.846 23.503 -58.273 1.00 85.88 573 LEU A O 1
ATOM 4625 N N . LEU A 1 574 ? 22.213 23.936 -56.104 1.00 87.31 574 LEU A N 1
ATOM 4626 C CA . LEU A 1 574 ? 23.040 25.126 -56.333 1.00 87.31 574 LEU A CA 1
ATOM 4627 C C . LEU A 1 574 ? 24.443 24.777 -56.853 1.00 87.31 574 LEU A C 1
ATOM 4629 O O . LEU A 1 574 ? 24.919 25.420 -57.788 1.00 87.31 574 LEU A O 1
ATOM 4633 N N . ASN A 1 575 ? 25.086 23.752 -56.287 1.00 88.00 575 ASN A N 1
ATOM 4634 C CA . ASN A 1 575 ? 26.451 23.363 -56.657 1.00 88.00 575 ASN A CA 1
ATOM 4635 C C . ASN A 1 575 ? 26.518 22.606 -57.994 1.00 88.00 575 ASN A C 1
ATOM 4637 O O . ASN A 1 575 ? 27.383 22.892 -58.819 1.00 88.00 575 ASN A O 1
ATOM 4641 N N . PHE A 1 576 ? 25.606 21.655 -58.222 1.00 84.06 576 PHE A N 1
ATOM 4642 C CA . PHE A 1 576 ? 25.654 20.735 -59.370 1.00 84.06 576 PHE A CA 1
ATOM 4643 C C . PHE A 1 576 ? 24.587 21.012 -60.442 1.00 84.06 576 PHE A C 1
ATOM 4645 O O . PHE A 1 576 ? 24.535 20.314 -61.452 1.00 84.06 576 PHE A O 1
ATOM 4652 N N . GLY A 1 577 ? 23.728 22.016 -60.247 1.00 77.44 577 GLY A N 1
ATOM 4653 C CA . GLY A 1 577 ? 22.672 22.365 -61.197 1.00 77.44 577 GLY A CA 1
ATOM 4654 C C . GLY A 1 577 ? 23.137 23.202 -62.393 1.00 77.44 577 GLY A C 1
ATOM 4655 O O . GLY A 1 577 ? 24.065 24.013 -62.305 1.00 77.44 577 GLY A O 1
ATOM 4656 N N . ASN A 1 578 ? 22.393 23.064 -63.490 1.00 82.44 578 ASN A N 1
ATOM 4657 C CA . ASN A 1 578 ? 22.331 24.018 -64.601 1.00 82.44 578 ASN A CA 1
ATOM 4658 C C . ASN A 1 578 ? 21.658 25.328 -64.140 1.00 82.44 578 ASN A C 1
ATOM 4660 O O . ASN A 1 578 ? 21.032 25.371 -63.083 1.00 82.44 578 ASN A O 1
ATOM 4664 N N . HIS A 1 579 ? 21.710 26.391 -64.951 1.00 80.50 579 HIS A N 1
ATOM 4665 C CA . HIS A 1 579 ? 21.183 27.722 -64.594 1.00 80.50 579 HIS A CA 1
ATOM 4666 C C . HIS A 1 579 ? 19.784 27.693 -63.937 1.00 80.50 579 HIS A C 1
ATOM 4668 O O . HIS A 1 579 ? 19.601 28.219 -62.840 1.00 80.50 579 HIS A O 1
ATOM 4674 N N . MET A 1 580 ? 18.812 26.995 -64.536 1.00 76.94 580 MET A N 1
ATOM 4675 C CA . MET A 1 580 ? 17.439 26.949 -64.006 1.00 76.94 580 MET A CA 1
ATOM 4676 C C . MET A 1 580 ? 17.278 26.069 -62.754 1.00 76.94 580 MET A C 1
ATOM 4678 O O . MET A 1 580 ? 16.448 26.351 -61.886 1.00 76.94 580 MET A O 1
ATOM 4682 N N . THR A 1 581 ? 18.110 25.035 -62.593 1.00 80.56 581 THR A N 1
ATOM 4683 C CA . THR A 1 581 ? 18.161 24.251 -61.348 1.00 80.56 581 THR A CA 1
ATOM 4684 C C . THR A 1 581 ? 18.869 25.006 -60.223 1.00 80.56 581 THR A C 1
ATOM 4686 O O . THR A 1 581 ? 18.474 24.837 -59.072 1.00 80.56 581 THR A O 1
ATOM 4689 N N . ARG A 1 582 ? 19.795 25.930 -60.525 1.00 83.69 582 ARG A N 1
ATOM 4690 C CA . ARG A 1 582 ? 20.335 26.880 -59.533 1.00 83.69 582 ARG A CA 1
ATOM 4691 C C . ARG A 1 582 ? 19.283 27.889 -59.075 1.00 83.69 582 ARG A C 1
ATOM 4693 O O . ARG A 1 582 ? 19.170 28.118 -57.877 1.00 83.69 582 ARG A O 1
ATOM 4700 N N . VAL A 1 583 ? 18.458 28.422 -59.984 1.00 85.06 583 VAL A N 1
ATOM 4701 C CA . VAL A 1 583 ? 17.292 29.257 -59.615 1.00 85.06 583 VAL A CA 1
ATOM 4702 C C . VAL A 1 583 ? 16.320 28.467 -58.728 1.00 85.06 583 VAL A C 1
ATOM 4704 O O . VAL A 1 583 ? 15.918 28.956 -57.674 1.00 85.06 583 VAL A O 1
ATOM 4707 N N . SER A 1 584 ? 16.020 27.211 -59.082 1.00 81.25 584 SER A N 1
ATOM 4708 C CA . SER A 1 584 ? 15.205 26.313 -58.243 1.00 81.25 584 SER A CA 1
ATOM 4709 C C . SER A 1 584 ? 15.829 26.099 -56.850 1.00 81.25 584 SER A C 1
ATOM 4711 O O . SER A 1 584 ? 15.136 26.178 -55.838 1.00 81.25 584 SER A O 1
ATOM 4713 N N . GLY A 1 585 ? 17.147 25.881 -56.782 1.00 87.31 585 GLY A N 1
ATOM 4714 C CA . GLY A 1 585 ? 17.900 25.744 -55.532 1.00 87.31 585 GLY A CA 1
ATOM 4715 C C . GLY A 1 585 ? 17.888 27.013 -54.673 1.00 87.31 585 GLY A C 1
ATOM 4716 O O . GLY A 1 585 ? 17.711 26.919 -53.463 1.00 87.31 585 GLY A O 1
ATOM 4717 N N . ALA A 1 586 ? 17.987 28.197 -55.283 1.00 87.75 586 ALA A N 1
ATOM 4718 C CA . ALA A 1 586 ? 17.905 29.485 -54.589 1.00 87.75 586 ALA A CA 1
ATOM 4719 C C . ALA A 1 586 ? 16.504 29.759 -54.006 1.00 87.75 586 ALA A C 1
ATOM 4721 O O . ALA A 1 586 ? 16.381 30.301 -52.910 1.00 87.75 586 ALA A O 1
ATOM 4722 N N . VAL A 1 587 ? 15.437 29.333 -54.689 1.00 87.31 587 VAL A N 1
ATOM 4723 C CA . VAL A 1 587 ? 14.075 29.369 -54.127 1.00 87.31 587 VAL A CA 1
ATOM 4724 C C . VAL A 1 587 ? 13.954 28.398 -52.942 1.00 87.31 587 VAL A C 1
ATOM 4726 O O . VAL A 1 587 ? 13.400 28.753 -51.900 1.00 87.31 587 VAL A O 1
ATOM 4729 N N . LEU A 1 588 ? 14.528 27.195 -53.050 1.00 86.19 588 LEU A N 1
ATOM 4730 C CA . LEU A 1 588 ? 14.506 26.195 -51.977 1.00 86.19 588 LEU A CA 1
ATOM 4731 C C . LEU A 1 588 ? 15.340 26.593 -50.745 1.00 86.19 588 LEU A C 1
ATOM 4733 O O . LEU A 1 588 ? 14.923 26.281 -49.627 1.00 86.19 588 LEU A O 1
ATOM 4737 N N . THR A 1 589 ? 16.460 27.315 -50.885 1.00 90.19 589 THR A N 1
ATOM 4738 C CA . THR A 1 589 ? 17.189 27.847 -49.715 1.00 90.19 589 THR A CA 1
ATOM 4739 C C . THR A 1 589 ? 16.382 28.920 -48.985 1.00 90.19 589 THR A C 1
ATOM 4741 O O . THR A 1 589 ? 16.326 28.887 -47.756 1.00 90.19 589 THR A O 1
ATOM 4744 N N . VAL A 1 590 ? 15.678 29.808 -49.698 1.00 90.44 590 VAL A N 1
ATOM 4745 C CA . VAL A 1 590 ? 14.769 30.794 -49.079 1.00 90.44 590 VAL A CA 1
ATOM 4746 C C . VAL A 1 590 ? 13.621 30.101 -48.335 1.00 90.44 590 VAL A C 1
ATOM 4748 O O . VAL A 1 590 ? 13.372 30.420 -47.172 1.00 90.44 590 VAL A O 1
ATOM 4751 N N . ILE A 1 591 ? 12.974 29.097 -48.942 1.00 87.12 591 ILE A N 1
ATOM 4752 C CA . ILE A 1 591 ? 11.933 28.287 -48.277 1.00 87.12 591 ILE A CA 1
ATOM 4753 C C . ILE A 1 591 ? 12.493 27.591 -47.024 1.00 87.12 591 ILE A C 1
ATOM 4755 O O . ILE A 1 591 ? 11.841 27.579 -45.979 1.00 87.12 591 ILE A O 1
ATOM 4759 N N . THR A 1 592 ? 13.720 27.067 -47.091 1.00 90.06 592 THR A N 1
ATOM 4760 C CA . THR A 1 592 ? 14.393 26.411 -45.956 1.00 90.06 592 THR A CA 1
ATOM 4761 C C . THR A 1 592 ? 14.660 27.382 -44.800 1.00 90.06 592 THR A C 1
ATOM 4763 O O . THR A 1 592 ? 14.409 27.046 -43.642 1.00 90.06 592 THR A O 1
ATOM 4766 N N . LEU A 1 593 ? 15.122 28.602 -45.093 1.00 90.25 593 LEU A N 1
ATOM 4767 C CA . LEU A 1 593 ? 15.341 29.644 -44.082 1.00 90.25 593 LEU A CA 1
ATOM 4768 C C . LEU A 1 593 ? 14.023 30.076 -43.420 1.00 90.25 593 LEU A C 1
ATOM 4770 O O . LEU A 1 593 ? 13.966 30.212 -42.197 1.00 90.25 593 LEU A O 1
ATOM 4774 N N . LEU A 1 594 ? 12.946 30.222 -44.198 1.00 88.38 594 LEU A N 1
ATOM 4775 C CA . LEU A 1 594 ? 11.614 30.534 -43.670 1.00 88.38 594 LEU A CA 1
ATOM 4776 C C . LEU A 1 594 ? 11.064 29.403 -42.784 1.00 88.38 594 LEU A C 1
ATOM 4778 O O . LEU A 1 594 ? 10.532 29.682 -41.710 1.00 88.38 594 LEU A O 1
ATOM 4782 N N . ALA A 1 595 ? 11.245 28.136 -43.173 1.00 85.81 595 ALA A N 1
ATOM 4783 C CA . ALA A 1 595 ? 10.860 26.980 -42.358 1.00 85.81 595 ALA A CA 1
ATOM 4784 C C . ALA A 1 595 ? 11.643 26.912 -41.031 1.00 85.81 595 ALA A C 1
ATOM 4786 O O . ALA A 1 595 ? 11.061 26.653 -39.975 1.00 85.81 595 ALA A O 1
ATOM 4787 N N . MET A 1 596 ? 12.943 27.222 -41.059 1.00 88.69 596 MET A N 1
ATOM 4788 C CA . MET A 1 596 ? 13.797 27.269 -39.868 1.00 88.69 596 MET A CA 1
ATOM 4789 C C . MET A 1 596 ? 13.386 28.396 -38.902 1.00 88.69 596 MET A C 1
ATOM 4791 O O . MET A 1 596 ? 13.276 28.169 -37.694 1.00 88.69 596 MET A O 1
ATOM 4795 N N . LEU A 1 597 ? 13.088 29.591 -39.424 1.00 88.62 597 LEU A N 1
ATOM 4796 C CA . LEU A 1 597 ? 12.569 30.716 -38.635 1.00 88.62 597 LEU A CA 1
ATOM 4797 C C . LEU A 1 597 ? 11.175 30.420 -38.057 1.00 88.62 597 LEU A C 1
ATOM 4799 O O . LEU A 1 597 ? 10.911 30.741 -36.897 1.00 88.62 597 LEU A O 1
ATOM 4803 N N . TYR A 1 598 ? 10.302 29.760 -38.823 1.00 86.50 598 TYR A N 1
ATOM 4804 C CA . TYR A 1 598 ? 8.985 29.320 -38.357 1.00 86.50 598 TYR A CA 1
ATOM 4805 C C . TYR A 1 598 ? 9.091 28.320 -37.197 1.00 86.50 598 TYR A C 1
ATOM 4807 O O . TYR A 1 598 ? 8.428 28.491 -36.172 1.00 86.50 598 TYR A O 1
ATOM 4815 N N . ALA A 1 599 ? 9.972 27.320 -37.312 1.00 86.38 599 ALA A N 1
ATOM 4816 C CA . ALA A 1 599 ? 10.217 26.335 -36.260 1.00 86.38 599 ALA A CA 1
ATOM 4817 C C . ALA A 1 599 ? 10.686 26.992 -34.949 1.00 86.38 599 ALA A C 1
ATOM 4819 O O . ALA A 1 599 ? 10.175 26.669 -33.873 1.00 86.38 599 ALA A O 1
ATOM 4820 N N . LEU A 1 600 ? 11.607 27.960 -35.040 1.00 88.25 600 LEU A N 1
ATOM 4821 C CA . LEU A 1 600 ? 12.082 28.746 -33.899 1.00 88.25 600 LEU A CA 1
ATOM 4822 C C . LEU A 1 600 ? 10.957 29.601 -33.284 1.00 88.25 600 LEU A C 1
ATOM 4824 O O . LEU A 1 600 ? 10.771 29.601 -32.065 1.00 88.25 600 LEU A O 1
ATOM 4828 N N . GLY A 1 601 ? 10.163 30.283 -34.116 1.00 86.19 601 GLY A N 1
ATOM 4829 C CA . GLY A 1 601 ? 9.018 31.083 -33.676 1.00 86.19 601 GLY A CA 1
ATOM 4830 C C . GLY A 1 601 ? 7.967 30.252 -32.934 1.00 86.19 601 GLY A C 1
ATOM 4831 O O . GLY A 1 601 ? 7.568 30.604 -31.823 1.00 86.19 601 GLY A O 1
ATOM 4832 N N . ILE A 1 602 ? 7.572 29.104 -33.492 1.00 83.12 602 ILE A N 1
ATOM 4833 C CA . ILE A 1 602 ? 6.637 28.169 -32.850 1.00 83.12 602 ILE A CA 1
ATOM 4834 C C . ILE A 1 602 ? 7.214 27.599 -31.550 1.00 83.12 602 ILE A C 1
ATOM 4836 O O . ILE A 1 602 ? 6.479 27.508 -30.565 1.00 83.12 602 ILE A O 1
ATOM 4840 N N . PHE A 1 603 ? 8.510 27.273 -31.494 1.00 85.50 603 PHE A N 1
ATOM 4841 C CA . PHE A 1 603 ? 9.157 26.817 -30.260 1.00 85.50 603 PHE A CA 1
ATOM 4842 C C . PHE A 1 603 ? 9.060 27.870 -29.144 1.00 85.50 603 PHE A C 1
ATOM 4844 O O . PHE A 1 603 ? 8.628 27.538 -28.037 1.00 85.50 603 PHE A O 1
ATOM 4851 N N . HIS A 1 604 ? 9.372 29.139 -29.437 1.00 84.25 604 HIS A N 1
ATOM 4852 C CA . HIS A 1 604 ? 9.278 30.238 -28.469 1.00 84.25 604 HIS A CA 1
ATOM 4853 C C . HIS A 1 604 ? 7.834 30.572 -28.064 1.00 84.25 604 HIS A C 1
ATOM 4855 O O . HIS A 1 604 ? 7.581 30.786 -26.878 1.00 84.25 604 HIS A O 1
ATOM 4861 N N . ILE A 1 605 ? 6.879 30.567 -29.001 1.00 81.62 605 ILE A N 1
ATOM 4862 C CA . ILE A 1 605 ? 5.449 30.790 -28.711 1.00 81.62 605 ILE A CA 1
ATOM 4863 C C . ILE A 1 605 ? 4.886 29.655 -27.844 1.00 81.62 605 ILE A C 1
ATOM 4865 O O . ILE A 1 605 ? 4.126 29.897 -26.908 1.00 81.62 605 ILE A O 1
ATOM 4869 N N . ARG A 1 606 ? 5.273 28.400 -28.101 1.00 76.62 606 ARG A N 1
ATOM 4870 C CA . ARG A 1 606 ? 4.898 27.271 -27.237 1.00 76.62 606 ARG A CA 1
ATOM 4871 C C . ARG A 1 606 ? 5.544 27.385 -25.859 1.00 76.62 606 ARG A C 1
ATOM 4873 O O . ARG A 1 606 ? 4.855 27.177 -24.867 1.00 76.62 606 ARG A O 1
ATOM 4880 N N . LEU A 1 607 ? 6.816 27.777 -25.774 1.00 78.00 607 LEU A N 1
ATOM 4881 C CA . LEU A 1 607 ? 7.519 27.950 -24.501 1.00 78.00 607 LEU A CA 1
ATOM 4882 C C . LEU A 1 607 ? 6.900 29.067 -23.637 1.00 78.00 607 LEU A C 1
ATOM 4884 O O . LEU A 1 607 ? 6.690 28.860 -22.443 1.00 78.00 607 LEU A O 1
ATOM 4888 N N . SER A 1 608 ? 6.527 30.213 -24.218 1.00 75.94 608 SER A N 1
ATOM 4889 C CA . SER A 1 608 ? 5.845 31.293 -23.485 1.00 75.94 608 SER A CA 1
ATOM 4890 C C . SER A 1 608 ? 4.411 30.927 -23.073 1.00 75.94 608 SER A C 1
ATOM 4892 O O . SER A 1 608 ? 3.975 31.295 -21.979 1.00 75.94 608 SER A O 1
ATOM 4894 N N . ASN A 1 609 ? 3.701 30.131 -23.878 1.00 70.44 609 ASN A N 1
ATOM 4895 C CA . ASN A 1 609 ? 2.392 29.572 -23.521 1.00 70.44 609 ASN A CA 1
ATOM 4896 C C . ASN A 1 609 ? 2.475 28.469 -22.444 1.00 70.44 609 ASN A C 1
ATOM 4898 O O . ASN A 1 609 ? 1.547 28.326 -21.659 1.00 70.44 609 ASN A O 1
ATOM 4902 N N . ILE A 1 610 ? 3.581 27.719 -22.352 1.00 69.75 610 ILE A N 1
ATOM 4903 C CA . ILE A 1 610 ? 3.842 26.770 -21.249 1.00 69.75 610 ILE A CA 1
ATOM 4904 C C . ILE A 1 610 ? 4.180 27.518 -19.946 1.00 69.75 610 ILE A C 1
ATOM 4906 O O . ILE A 1 610 ? 3.823 27.072 -18.857 1.00 69.75 610 ILE A O 1
ATOM 4910 N N . LEU A 1 611 ? 4.857 28.667 -20.047 1.00 66.25 611 LEU A N 1
ATOM 4911 C CA . LEU A 1 611 ? 5.236 29.510 -18.907 1.00 66.25 611 LEU A CA 1
ATOM 4912 C C . LEU A 1 611 ? 4.093 30.387 -18.368 1.00 66.25 611 LEU A C 1
ATOM 4914 O O . LEU A 1 611 ? 4.169 30.840 -17.225 1.00 66.25 611 LEU A O 1
ATOM 4918 N N . SER A 1 612 ? 3.045 30.646 -19.156 1.00 62.53 612 SER A N 1
ATOM 4919 C CA . SER A 1 612 ? 1.917 31.499 -18.764 1.00 62.53 612 SER A CA 1
ATOM 4920 C C . SER A 1 612 ? 0.647 30.678 -18.513 1.00 62.53 612 SER A C 1
ATOM 4922 O O . SER A 1 612 ? 0.200 29.904 -19.349 1.00 62.53 612 SER A O 1
ATOM 4924 N N . SER A 1 613 ? 0.044 30.845 -17.330 1.00 56.47 613 SER A N 1
ATOM 4925 C CA . SER A 1 613 ? -1.055 29.991 -16.842 1.00 56.47 613 SER A CA 1
ATOM 4926 C C . SER A 1 613 ? -2.414 30.306 -17.498 1.00 56.47 613 SER A C 1
ATOM 4928 O O . SER A 1 613 ? -3.350 30.772 -16.848 1.00 56.47 613 SER A O 1
ATOM 4930 N N . LYS A 1 614 ? -2.524 30.080 -18.812 1.00 51.00 614 LYS A N 1
ATOM 4931 C CA . LYS A 1 614 ? -3.772 30.148 -19.589 1.00 51.00 614 LYS A CA 1
ATOM 4932 C C . LYS A 1 614 ? -4.059 28.794 -20.233 1.00 51.00 614 LYS A C 1
ATOM 4934 O O . LYS A 1 614 ? -3.830 28.579 -21.420 1.00 51.00 614 LYS A O 1
ATOM 4939 N N . ALA A 1 615 ? -4.579 27.876 -19.424 1.00 49.31 615 ALA A N 1
ATOM 4940 C CA . ALA A 1 615 ? -4.952 26.532 -19.846 1.00 49.31 615 ALA A CA 1
ATOM 4941 C C . ALA A 1 615 ? -6.195 26.532 -20.761 1.00 49.31 615 ALA A C 1
ATOM 4943 O O . ALA A 1 615 ? -7.302 26.272 -20.299 1.00 49.31 615 ALA A O 1
ATOM 4944 N N . ASN A 1 616 ? -6.016 26.831 -22.056 1.00 44.81 616 ASN A N 1
ATOM 4945 C CA . ASN A 1 616 ? -6.911 26.363 -23.123 1.00 44.81 616 ASN A CA 1
ATOM 4946 C C . ASN A 1 616 ? -6.362 26.637 -24.537 1.00 44.81 616 ASN A C 1
ATOM 4948 O O . ASN A 1 616 ? -6.413 27.778 -24.998 1.00 44.81 616 ASN A O 1
ATOM 4952 N N . ARG A 1 617 ? -5.918 25.584 -25.246 1.00 43.72 617 ARG A N 1
ATOM 4953 C CA . ARG A 1 617 ? -6.177 25.307 -26.683 1.00 43.72 617 ARG A CA 1
ATOM 4954 C C . ARG A 1 617 ? -5.455 24.038 -27.156 1.00 43.72 617 ARG A C 1
ATOM 4956 O O . ARG A 1 617 ? -4.535 23.551 -26.510 1.00 43.72 617 ARG A O 1
ATOM 4963 N N . GLN A 1 618 ? -5.929 23.482 -28.269 1.00 48.84 618 GLN A N 1
ATOM 4964 C CA . GLN A 1 618 ? -5.458 22.220 -28.848 1.00 48.84 618 GLN A CA 1
ATOM 4965 C C . GLN A 1 618 ? -4.029 22.345 -29.408 1.00 48.84 618 GLN A C 1
ATOM 4967 O O . GLN A 1 618 ? -3.708 23.319 -30.081 1.00 48.84 618 GLN A O 1
ATOM 4972 N N . PHE A 1 619 ? -3.193 21.323 -29.204 1.00 53.19 619 PHE A N 1
ATOM 4973 C CA . PHE A 1 619 ? -1.781 21.311 -29.627 1.00 53.19 619 PHE A CA 1
ATOM 4974 C C . PHE A 1 619 ? -1.551 20.976 -31.118 1.00 53.19 619 PHE A C 1
ATOM 4976 O O . PHE A 1 619 ? -0.411 20.775 -31.539 1.00 53.19 619 PHE A O 1
ATOM 4983 N N . HIS A 1 620 ? -2.612 20.900 -31.928 1.00 54.41 620 HIS A N 1
ATOM 4984 C CA . HIS A 1 620 ? -2.521 20.549 -33.346 1.00 54.41 620 HIS A CA 1
ATOM 4985 C C . HIS A 1 620 ? -2.115 21.752 -34.201 1.00 54.41 620 HIS A C 1
ATOM 4987 O O . HIS A 1 620 ? -2.941 22.602 -34.531 1.00 54.41 620 HIS A O 1
ATOM 4993 N N . ASP A 1 621 ? -0.851 21.780 -34.620 1.00 63.12 621 ASP A N 1
ATOM 4994 C CA . ASP A 1 621 ? -0.413 22.656 -35.704 1.00 63.12 621 ASP A CA 1
ATOM 4995 C C . ASP A 1 621 ? -0.928 22.117 -37.048 1.00 63.12 621 ASP A C 1
ATOM 4997 O O . ASP A 1 621 ? -0.409 21.144 -37.593 1.00 63.12 621 ASP A O 1
ATOM 5001 N N . ARG A 1 622 ? -1.996 22.743 -37.553 1.00 63.19 622 ARG A N 1
ATOM 5002 C CA . ARG A 1 622 ? -2.574 22.478 -38.879 1.00 63.19 622 ARG A CA 1
ATOM 5003 C C . ARG A 1 622 ? -2.018 23.402 -39.970 1.00 63.19 622 ARG A C 1
ATOM 5005 O O . ARG A 1 622 ? -2.371 23.219 -41.132 1.00 63.19 622 ARG A O 1
ATOM 5012 N N . VAL A 1 623 ? -1.209 24.403 -39.611 1.00 71.75 623 VAL A N 1
ATOM 5013 C CA . VAL A 1 623 ? -0.831 25.515 -40.499 1.00 71.75 623 VAL A CA 1
ATOM 5014 C C . VAL A 1 623 ? 0.589 25.343 -41.028 1.00 71.75 623 VAL A C 1
ATOM 5016 O O . VAL A 1 623 ? 0.800 25.474 -42.229 1.00 71.75 623 VAL A O 1
ATOM 5019 N N . GLY A 1 624 ? 1.551 24.981 -40.175 1.00 72.12 624 GLY A N 1
ATOM 5020 C CA . GLY A 1 624 ? 2.938 24.759 -40.591 1.00 72.12 624 GLY A CA 1
ATOM 5021 C C . GLY A 1 624 ? 3.066 23.738 -41.731 1.00 72.12 624 GLY A C 1
ATOM 5022 O O . GLY A 1 624 ? 3.598 24.081 -42.789 1.00 72.12 624 GLY A O 1
ATOM 5023 N N . PRO A 1 625 ? 2.551 22.499 -41.576 1.00 77.62 625 PRO A N 1
ATOM 5024 C CA . PRO A 1 625 ? 2.683 21.467 -42.604 1.00 77.62 625 PRO A CA 1
ATOM 5025 C C . PRO A 1 625 ? 1.945 21.798 -43.908 1.00 77.62 625 PRO A C 1
ATOM 5027 O O . PRO A 1 625 ? 2.447 21.501 -44.987 1.00 77.62 625 PRO A O 1
ATOM 5030 N N . THR A 1 626 ? 0.770 22.431 -43.832 1.00 80.56 626 THR A N 1
ATOM 5031 C CA . THR A 1 626 ? -0.045 22.745 -45.019 1.00 80.56 626 THR A CA 1
ATOM 5032 C C . THR A 1 626 ? 0.578 23.864 -45.849 1.00 80.56 626 THR A C 1
ATOM 5034 O O . THR A 1 626 ? 0.713 23.713 -47.062 1.00 80.56 626 THR A O 1
ATOM 5037 N N . VAL A 1 627 ? 1.044 24.937 -45.202 1.00 78.94 627 VAL A N 1
ATOM 5038 C CA . VAL A 1 627 ? 1.780 26.029 -45.860 1.00 78.94 627 VAL A CA 1
ATOM 5039 C C . VAL A 1 627 ? 3.071 25.511 -46.498 1.00 78.94 627 VAL A C 1
ATOM 5041 O O . VAL A 1 627 ? 3.362 25.842 -47.648 1.00 78.94 627 VAL A O 1
ATOM 5044 N N . LEU A 1 628 ? 3.824 24.651 -45.803 1.00 76.38 628 LEU A N 1
ATOM 5045 C CA . LEU A 1 628 ? 5.062 24.096 -46.348 1.00 76.38 628 LEU A CA 1
ATOM 5046 C C . LEU A 1 628 ? 4.815 23.176 -47.558 1.00 76.38 628 LEU A C 1
ATOM 5048 O O . LEU A 1 628 ? 5.547 23.272 -48.544 1.00 76.38 628 LEU A O 1
ATOM 5052 N N . CYS A 1 629 ? 3.768 22.345 -47.540 1.00 80.56 629 CYS A N 1
ATOM 5053 C CA . CYS A 1 629 ? 3.382 21.558 -48.714 1.00 80.56 629 CYS A CA 1
ATOM 5054 C C . CYS A 1 629 ? 3.060 22.451 -49.922 1.00 80.56 629 CYS A C 1
ATOM 5056 O O . CYS A 1 629 ? 3.527 22.160 -51.020 1.00 80.56 629 CYS A O 1
ATOM 5058 N N . VAL A 1 630 ? 2.327 23.558 -49.737 1.00 83.44 630 VAL A N 1
ATOM 5059 C CA . VAL A 1 630 ? 2.019 24.506 -50.826 1.00 83.44 630 VAL A CA 1
ATOM 5060 C C . VAL A 1 630 ? 3.295 25.120 -51.416 1.00 83.44 630 VAL A C 1
ATOM 5062 O O . VAL A 1 630 ? 3.434 25.160 -52.638 1.00 83.44 630 VAL A O 1
ATOM 5065 N N . PHE A 1 631 ? 4.262 25.528 -50.586 1.00 81.06 631 PHE A N 1
ATOM 5066 C CA . PHE A 1 631 ? 5.544 26.048 -51.082 1.00 81.06 631 PHE A CA 1
ATOM 5067 C C . PHE A 1 631 ? 6.391 24.990 -51.807 1.00 81.06 631 PHE A C 1
ATOM 5069 O O . PHE A 1 631 ? 7.014 25.311 -52.819 1.00 81.06 631 PHE A O 1
ATOM 5076 N N . LEU A 1 632 ? 6.391 23.733 -51.349 1.00 78.44 632 LEU A N 1
ATOM 5077 C CA . LEU A 1 632 ? 7.090 22.645 -52.042 1.00 78.44 632 LEU A CA 1
ATOM 5078 C C . LEU A 1 632 ? 6.427 22.271 -53.372 1.00 78.44 632 LEU A C 1
ATOM 5080 O O . LEU A 1 632 ? 7.139 22.078 -54.355 1.00 78.44 632 LEU A O 1
ATOM 5084 N N . PHE A 1 633 ? 5.092 22.241 -53.446 1.00 82.88 633 PHE A N 1
ATOM 5085 C CA . PHE A 1 633 ? 4.388 22.100 -54.723 1.00 82.88 633 PHE A CA 1
ATOM 5086 C C . PHE A 1 633 ? 4.703 23.270 -55.660 1.00 82.88 633 PHE A C 1
ATOM 5088 O O . PHE A 1 633 ? 5.007 23.033 -56.824 1.00 82.88 633 PHE A O 1
ATOM 5095 N N . GLY A 1 634 ? 4.720 24.511 -55.162 1.00 78.62 634 GLY A N 1
ATOM 5096 C CA . GLY A 1 634 ? 5.125 25.683 -55.944 1.00 78.62 634 GLY A CA 1
ATOM 5097 C C . GLY A 1 634 ? 6.538 25.554 -56.523 1.00 78.62 634 GLY A C 1
ATOM 5098 O O . GLY A 1 634 ? 6.727 25.723 -57.725 1.00 78.62 634 GLY A O 1
ATOM 5099 N N . ALA A 1 635 ? 7.523 25.176 -55.701 1.00 72.75 635 ALA A N 1
ATOM 5100 C CA . ALA A 1 635 ? 8.899 24.950 -56.150 1.00 72.75 635 ALA A CA 1
ATOM 5101 C C . ALA A 1 635 ? 9.017 23.781 -57.151 1.00 72.75 635 ALA A C 1
ATOM 5103 O O . ALA A 1 635 ? 9.774 23.873 -58.118 1.00 72.75 635 ALA A O 1
ATOM 5104 N N . TYR A 1 636 ? 8.242 22.707 -56.961 1.00 79.69 636 TYR A N 1
ATOM 5105 C CA . TYR A 1 636 ? 8.172 21.577 -57.891 1.00 79.69 636 TYR A CA 1
ATOM 5106 C C . TYR A 1 636 ? 7.562 21.976 -59.243 1.00 79.69 636 TYR A C 1
ATOM 5108 O O . TYR A 1 636 ? 8.150 21.682 -60.281 1.00 79.69 636 TYR A O 1
ATOM 5116 N N . PHE A 1 637 ? 6.439 22.702 -59.252 1.00 79.12 637 PHE A N 1
ATOM 5117 C CA . PHE A 1 637 ? 5.827 23.215 -60.482 1.00 79.12 637 PHE A CA 1
ATOM 5118 C C . PHE A 1 637 ? 6.748 24.188 -61.220 1.00 79.12 637 PHE A C 1
ATOM 5120 O O . PHE A 1 637 ? 6.827 24.128 -62.444 1.00 79.12 637 PHE A O 1
ATOM 5127 N N . LEU A 1 638 ? 7.492 25.034 -60.503 1.00 72.44 638 LEU A N 1
ATOM 5128 C CA . LEU A 1 638 ? 8.455 25.959 -61.105 1.00 72.44 638 LEU A CA 1
ATOM 5129 C C . LEU A 1 638 ? 9.640 25.207 -61.742 1.00 72.44 638 LEU A C 1
ATOM 5131 O O . LEU A 1 638 ? 10.086 25.566 -62.831 1.00 72.44 638 LEU A O 1
ATOM 5135 N N . ASN A 1 639 ? 10.089 24.108 -61.124 1.00 71.19 639 ASN A N 1
ATOM 5136 C CA . ASN A 1 639 ? 11.090 23.212 -61.706 1.00 71.19 639 ASN A CA 1
ATOM 5137 C C . ASN A 1 639 ? 10.556 22.429 -62.921 1.00 71.19 639 ASN A C 1
ATOM 5139 O O . ASN A 1 639 ? 11.276 22.278 -63.903 1.00 71.19 639 ASN A O 1
ATOM 5143 N N . PHE A 1 640 ? 9.302 21.967 -62.872 1.00 75.06 640 PHE A N 1
ATOM 5144 C CA . PHE A 1 640 ? 8.651 21.225 -63.956 1.00 75.06 640 PHE A CA 1
ATOM 5145 C C . PHE A 1 640 ? 8.377 22.113 -65.176 1.00 75.06 640 PHE A C 1
ATOM 5147 O O . PHE A 1 640 ? 8.752 21.756 -66.287 1.00 75.06 640 PHE A O 1
ATOM 5154 N N . TYR A 1 641 ? 7.798 23.301 -64.974 1.00 71.69 641 TYR A N 1
ATOM 5155 C CA . TYR A 1 641 ? 7.512 24.256 -66.049 1.00 71.69 641 TYR A CA 1
ATOM 5156 C C . TYR A 1 641 ? 8.800 24.757 -66.718 1.00 71.69 641 TYR A C 1
ATOM 5158 O O . TYR A 1 641 ? 8.861 24.866 -67.936 1.00 71.69 641 TYR A O 1
ATOM 5166 N N . SER A 1 642 ? 9.872 24.952 -65.940 1.00 61.91 642 SER A N 1
ATOM 5167 C CA . SER A 1 642 ? 11.214 25.257 -66.457 1.00 61.91 642 SER A CA 1
ATOM 5168 C C . SER A 1 642 ? 11.937 24.056 -67.106 1.00 61.91 642 SER A C 1
ATOM 5170 O O . SER A 1 642 ? 13.123 24.166 -67.433 1.00 61.91 642 SER A O 1
ATOM 5172 N N . LYS A 1 643 ? 11.265 22.908 -67.247 1.00 54.66 643 LYS A N 1
ATOM 5173 C CA . LYS A 1 643 ? 11.774 21.678 -67.873 1.00 54.66 643 LYS A CA 1
ATOM 5174 C C . LYS A 1 643 ? 10.868 21.169 -69.009 1.00 54.66 643 LYS A C 1
ATOM 5176 O O . LYS A 1 643 ? 11.200 20.166 -69.638 1.00 54.66 643 LYS A O 1
ATOM 5181 N N . SER A 1 644 ? 9.765 21.863 -69.293 1.00 46.34 644 SER A N 1
ATOM 5182 C CA . SER A 1 644 ? 9.131 21.814 -70.613 1.00 46.34 644 SER A CA 1
ATOM 5183 C C . SER A 1 644 ? 10.115 22.364 -71.663 1.00 46.34 644 SER A C 1
ATOM 5185 O O . SER A 1 644 ? 10.859 23.290 -71.328 1.00 46.34 644 SER A O 1
ATOM 5187 N N . PRO A 1 645 ? 10.168 21.783 -72.876 1.00 50.91 645 PRO A N 1
ATOM 5188 C CA . PRO A 1 645 ? 11.111 22.181 -73.926 1.00 50.91 645 PRO A CA 1
ATOM 5189 C C . PRO A 1 645 ? 10.778 23.539 -74.562 1.00 50.91 645 PRO A C 1
ATOM 5191 O O . PRO A 1 645 ? 9.571 23.864 -74.654 1.00 50.91 645 PRO A O 1
#

Foldseek 3Di:
DVVVVVVVVCVVVVPPPDDCVLVLLVCLVVLVCVVVVNDQPDADQVQQDPPDDAWDKDKFKWWFFPVLPVFVSVLLSNPFHWDDPDPPDRDDQQQQKKKKFWKDFLLRQLLVCLQVVDAQRKTWIKMDGGWDADQQGKIKIKMWTGHDVVVVDHTDIDIDIDGQVCVLCLLQVNDQCVVVLVVVVVVVVDDPVVSVVNNCVSVVVSCVNNVRVMAGFKMWMWGKTKTHDNNHDQKIKIKTHFTKIFGQDCPPPDHAQPSHNGGDLDMNPPPPPVDDPLGMDGQRTIMMMMMGIGHVPDDRDPSVVCVVPWQRIGTDGSDDSVNVSCCPNVVVSDDDHHPCPVVSPPDSGDDTPDCPTCVVVPDDDPPPDDDDDDDDDDDDDDDDDDDDDDDDDDDDDDPPPDDDDDDDDDDPVVVVVVVVVVVVPDDDDDDDDDDDDDDDDDDDDDDDDDDDDDDDDDDDDDDDDDDDDDDDDDDDDDDDDDDDYDDDDDDDDDDDDDDDDDDDDDDDDDDDDDDDDDDDDDDDDDPDDDDPPDPDDDPDQQPQDVVLVVVLVVQLVVLLVVLVVLLVVLVCQCPVHDPQSVVLSVLSPVLSVVSNVVSVVSSVVSVVVSRDPDPDDDPDDPDSVVVSVVSVVVSVVSSVVVPDD

Radius of gyration: 39.1 Å; Cα contacts (8 Å, |Δi|>4): 647; chains: 1; bounding box: 124×102×135 Å

Organism: NCBI:txid64571

InterPro domains:
  IPR003807 Domain of unknown function DUF202 [PF02656] (547-606)
  IPR018966 VTC domain [PF09359] (57-329)
  IPR042267 VTC domain superfamily [G3DSA:3.20.100.30] (48-343)
  IPR051572 Vacuolar Transporter Chaperone Complex Subunit [PTHR46140] (2-642)